Protein AF-0000000086666962 (afdb_homodimer)

Foldseek 3Di:
DDDCPPPPPVPVPPPDPPCDDDPPPPPPPPDPPPPPVCPPPPDDPPPCVVVAPDDDDDAFQCGDDLVSNVVSVWDQQLLQLETERPLQDDVVLSVVLCVVPNDCLQPFWKALDPVRPHTDDPVCSVCSVSSNHFKMKTQPPCSLLSSLVSLVVSLVVCVVVVRFKHWLQSLAPSNNVVNVVQNVCVVVVNHDRDRIDMRGRYYIYMDGSPDPDRD/DDDPDDDDPPPPPDPDPPPDDPCPPPPPPPDPPCPPVCPVPDDDPPPCVVVAPDDDDDAFQCGDDLVSNVVSPWDQQLLQLETERPLQDDVVLSVVLCVVCNPCLQPFWKAQDPVRPHTDDPVCSVCSVSSNHFKMKTQPPCSLLSSLVSLVVSLVVCVVVVRFKHWLQSLAPSNNVVSVVQNVCVVVVNHDRDRIDMRGRYYIYMDGSPDPDRD

Secondary structure (DSSP, 8-state):
------------------------------------------S----GGGG---------TT-SSHHHHHHTT-EEETTTTEEE-TTS--HHHHHHHHHHH--HHHHS-EESSTTS-SBPPGGGHHHHHTT--SEEEE--TTHHHHHHHHHHHHHHHHHHTT-SEEEHHHH-HHHHHHHHHHHHHHHTT-----S-EEEE-EE--EEETT--S--/------------------------------------------S----GGGG---------TT-SSHHHHHHTT-EEETTTTEEE-TTS--HHHHHHHHHHH--HHHHS-EESSTTS-SBPPGGGHHHHHTT--SEEEE--TTHHHHHHHHHHHHHHHHHHTT-SEEEHHHH-HHHHHHHHHHHHHHHTT-----S-EEEE-EE--EEETT--S--

pLDDT: mean 76.85, std 27.23, range [23.34, 97.94]

Organism: Colletotrichum gloeosporioides (NCBI:txid474922)

Structure (mmCIF, N/CA/C/O backbone):
data_AF-0000000086666962-model_v1
#
loop_
_entity.id
_entity.type
_entity.pdbx_description
1 polymer 'Uncharacterized protein'
#
loop_
_atom_site.group_PDB
_atom_site.id
_atom_site.type_symbol
_atom_site.label_atom_id
_atom_site.label_alt_id
_atom_site.label_comp_id
_atom_site.label_asym_id
_atom_site.label_entity_id
_atom_site.label_seq_id
_atom_site.pdbx_PDB_ins_code
_atom_site.Cartn_x
_atom_site.Cartn_y
_atom_site.Cartn_z
_atom_site.occupancy
_atom_site.B_iso_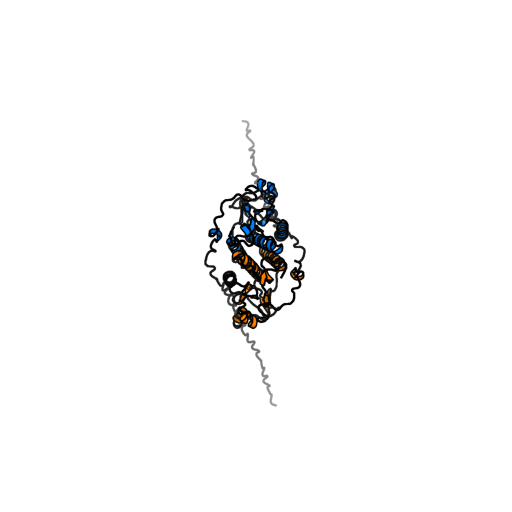or_equiv
_atom_site.auth_seq_id
_atom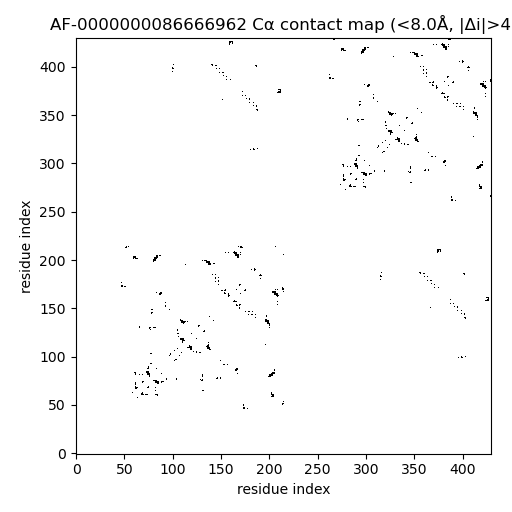_site.auth_comp_id
_atom_site.auth_asym_id
_atom_site.auth_atom_id
_atom_site.pdbx_PDB_model_num
ATOM 1 N N . MET A 1 1 ? 34.25 -95.125 56.094 1 29.03 1 MET A N 1
ATOM 2 C CA . MET A 1 1 ? 33.094 -94.25 55.969 1 29.03 1 MET A CA 1
ATOM 3 C C . MET A 1 1 ? 33.531 -92.812 55.594 1 29.03 1 MET A C 1
ATOM 5 O O . MET A 1 1 ? 34.344 -92.25 56.312 1 29.03 1 MET A O 1
ATOM 9 N N . THR A 1 2 ? 33.531 -92.5 54.406 1 28.72 2 THR A N 1
ATOM 10 C CA . THR A 1 2 ? 34.188 -91.625 53.438 1 28.72 2 THR A CA 1
ATOM 11 C C . THR A 1 2 ? 33.625 -90.188 53.5 1 28.72 2 THR A C 1
ATOM 13 O O . THR A 1 2 ? 32.438 -90 53.25 1 28.72 2 THR A O 1
ATOM 16 N N . ALA A 1 3 ? 34.062 -89.625 54.344 1 32.16 3 ALA A N 1
ATOM 17 C CA . ALA A 1 3 ? 33.688 -88.312 54.875 1 32.16 3 ALA A CA 1
ATOM 18 C C . ALA A 1 3 ? 33.719 -87.25 53.781 1 32.16 3 ALA A C 1
ATOM 20 O O . ALA A 1 3 ? 34.781 -86.938 53.25 1 32.16 3 ALA A O 1
ATOM 21 N N . TRP A 1 4 ? 32.812 -87.125 53.062 1 25.03 4 TRP A N 1
ATOM 22 C CA . TRP A 1 4 ? 32.656 -86.5 51.781 1 25.03 4 TRP A CA 1
ATOM 23 C C . TRP A 1 4 ? 32.688 -84.938 51.969 1 25.03 4 TRP A C 1
ATOM 25 O O . TRP A 1 4 ? 31.859 -84.375 52.688 1 25.03 4 TRP A O 1
ATOM 35 N N . LEU A 1 5 ? 33.625 -84.5 52.156 1 28.3 5 LEU A N 1
ATOM 36 C CA . LEU A 1 5 ? 33.906 -83.125 52.5 1 28.3 5 LEU A CA 1
ATOM 37 C C . LEU A 1 5 ? 33.375 -82.188 51.438 1 28.3 5 LEU A C 1
ATOM 39 O O . LEU A 1 5 ? 33.844 -82.188 50.281 1 28.3 5 LEU A O 1
ATOM 43 N N . ALA A 1 6 ? 32.281 -82.062 51.375 1 29.06 6 ALA A N 1
ATOM 44 C CA . ALA A 1 6 ? 31.609 -81.375 50.281 1 29.06 6 ALA A CA 1
ATOM 45 C C . ALA A 1 6 ? 32.062 -79.938 50.156 1 29.06 6 ALA A C 1
ATOM 47 O O . ALA A 1 6 ? 32.062 -79.188 51.125 1 29.06 6 ALA A O 1
ATOM 48 N N . LEU A 1 7 ? 32.938 -79.688 49.5 1 31.02 7 LEU A N 1
ATOM 49 C CA . LEU A 1 7 ? 33.719 -78.5 49.094 1 31.02 7 LEU A CA 1
ATOM 50 C C . LEU A 1 7 ? 32.781 -77.375 48.562 1 31.02 7 LEU A C 1
ATOM 52 O O . LEU A 1 7 ? 32.094 -77.625 47.562 1 31.02 7 LEU A O 1
ATOM 56 N N . GLY A 1 8 ? 32.125 -77 49.406 1 27.81 8 GLY A N 1
ATOM 57 C CA . GLY A 1 8 ? 31.062 -76 49.094 1 27.81 8 GLY A CA 1
ATOM 58 C C . GLY A 1 8 ? 31.531 -74.875 48.188 1 27.81 8 GLY A C 1
ATOM 59 O O . GLY A 1 8 ? 32.531 -74.25 48.5 1 27.81 8 GLY A O 1
ATOM 60 N N . ILE A 1 9 ? 31.516 -75 47.125 1 30.78 9 ILE A N 1
ATOM 61 C CA . ILE A 1 9 ? 32.031 -74.188 46 1 30.78 9 ILE A CA 1
ATOM 62 C C . ILE A 1 9 ? 31.375 -72.812 46.031 1 30.78 9 ILE A C 1
ATOM 64 O O . ILE A 1 9 ? 30.156 -72.688 45.875 1 30.78 9 ILE A O 1
ATOM 68 N N . ILE A 1 10 ? 31.609 -72.25 46.938 1 30.44 10 ILE A N 1
ATOM 69 C CA . ILE A 1 10 ? 30.938 -71 47.156 1 30.44 10 ILE A CA 1
ATOM 70 C C . ILE A 1 10 ? 30.984 -70.125 45.875 1 30.44 10 ILE A C 1
ATOM 72 O O . ILE A 1 10 ? 32.062 -69.875 45.375 1 30.44 10 ILE A O 1
ATOM 76 N N . CYS A 1 11 ? 30.281 -70.375 45.094 1 27.41 11 CYS A N 1
ATOM 77 C CA . CYS A 1 11 ? 30.188 -69.75 43.75 1 27.41 11 CYS A CA 1
ATOM 78 C C . CYS A 1 11 ? 30.078 -68.25 43.812 1 27.41 11 CYS A C 1
ATOM 80 O O . CYS A 1 11 ? 29.062 -67.75 44.281 1 27.41 11 CYS A O 1
ATOM 82 N N . THR A 1 12 ? 30.812 -67.75 44.375 1 27.89 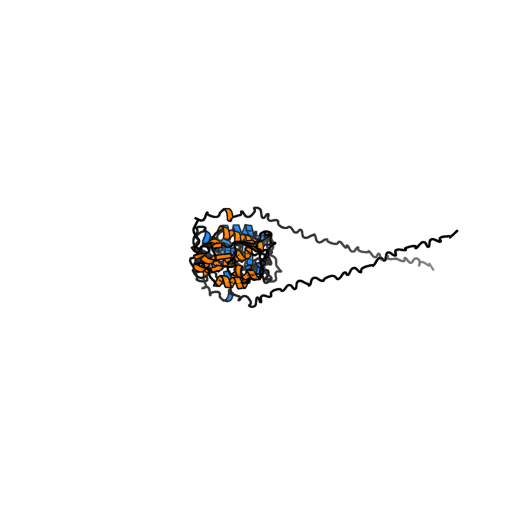12 THR A N 1
ATOM 83 C CA . THR A 1 12 ? 30.688 -66.312 44.625 1 27.89 12 THR A CA 1
ATOM 84 C C . THR A 1 12 ? 30.391 -65.562 43.344 1 27.89 12 THR A C 1
ATOM 86 O O . THR A 1 12 ? 31.156 -65.625 42.375 1 27.89 12 THR A O 1
ATOM 89 N N . PHE A 1 13 ? 29.516 -65.625 42.906 1 27.84 13 PHE A N 1
ATOM 90 C CA . PHE A 1 13 ? 29.203 -65 41.625 1 27.84 13 PHE A CA 1
ATOM 91 C C . PHE A 1 13 ? 29.531 -63.469 41.656 1 27.84 13 PHE A C 1
ATOM 93 O O . PHE A 1 13 ? 29.047 -62.781 42.562 1 27.84 13 PHE A O 1
ATOM 100 N N . VAL A 1 14 ? 30.422 -63.094 41.5 1 27.12 14 VAL A N 1
ATOM 101 C CA . VAL A 1 14 ? 30.953 -61.75 41.594 1 27.12 14 VAL A CA 1
ATOM 102 C C . VAL A 1 14 ? 30.203 -60.812 40.656 1 27.12 14 VAL A C 1
ATOM 104 O O . VAL A 1 14 ? 30.234 -61.031 39.438 1 27.12 14 VAL A O 1
ATOM 107 N N . VAL A 1 15 ? 29.328 -60.344 40.906 1 28.53 15 VAL A N 1
ATOM 108 C CA . VAL A 1 15 ? 28.484 -59.531 40.062 1 28.53 15 VAL A CA 1
ATOM 109 C C . VAL A 1 15 ? 29.266 -58.312 39.531 1 28.53 15 VAL A C 1
ATOM 111 O O . VAL A 1 15 ? 29.719 -57.469 40.344 1 28.53 15 VAL A O 1
ATOM 114 N N . VAL A 1 16 ? 29.938 -58.25 38.812 1 26.53 16 VAL A N 1
ATOM 115 C CA . VAL A 1 16 ? 30.844 -57.156 38.469 1 26.53 16 VAL A CA 1
ATOM 116 C C . VAL A 1 16 ? 30.047 -56 37.875 1 26.53 16 VAL A C 1
ATOM 118 O O . VAL A 1 16 ? 29.344 -56.156 36.875 1 26.53 16 VAL A O 1
ATOM 121 N N . PHE A 1 17 ? 29.703 -55.188 38.5 1 25.67 17 PHE A N 1
ATOM 122 C CA . PHE A 1 17 ? 28.906 -54.031 38.062 1 25.67 17 PHE A CA 1
ATOM 123 C C . PHE A 1 17 ? 29.672 -53.25 37 1 25.67 17 PHE A C 1
ATOM 125 O O . PHE A 1 17 ? 30.766 -52.719 37.281 1 25.67 17 PHE A O 1
ATOM 132 N N . ILE A 1 18 ? 29.797 -53.438 36 1 27.91 18 ILE A N 1
ATOM 133 C CA . ILE A 1 18 ? 30.609 -52.688 35.031 1 27.91 18 ILE A CA 1
ATOM 134 C C . ILE A 1 18 ? 30.062 -51.281 34.844 1 27.91 18 ILE A C 1
ATOM 136 O O . ILE A 1 18 ? 28.891 -51.125 34.5 1 27.91 18 ILE A O 1
ATOM 140 N N . PHE A 1 19 ? 30.484 -50.406 35.344 1 30.17 19 PHE A N 1
ATOM 141 C CA . PHE A 1 19 ? 30.078 -49 35.25 1 30.17 19 PHE A CA 1
ATOM 142 C C . PHE A 1 19 ? 30.234 -48.5 33.844 1 30.17 19 PHE A C 1
ATOM 144 O O . PHE A 1 19 ? 31.328 -48.469 33.281 1 30.17 19 PHE A O 1
ATOM 151 N N . MET A 1 20 ? 29.562 -48.625 33.031 1 29.11 20 MET A N 1
ATOM 152 C CA . MET A 1 20 ? 29.766 -48.125 31.656 1 29.11 20 MET A CA 1
ATOM 153 C C . MET A 1 20 ? 29.781 -46.594 31.641 1 29.11 20 MET A C 1
ATOM 155 O O . MET A 1 20 ? 28.938 -45.938 32.25 1 29.11 20 MET A O 1
ATOM 159 N N . PRO A 1 21 ? 30.672 -45.969 31.422 1 32.44 21 PRO A N 1
ATOM 160 C CA . PRO A 1 21 ? 30.75 -44.5 31.531 1 32.44 21 PRO A CA 1
ATOM 161 C C . PRO A 1 21 ? 29.781 -43.781 30.594 1 32.44 21 PRO A C 1
ATOM 163 O O . PRO A 1 21 ? 29.422 -44.312 29.547 1 32.44 21 PRO A O 1
ATOM 166 N N . SER A 1 22 ? 28.984 -43.125 31 1 27.58 22 SER A N 1
ATOM 167 C CA . SER A 1 22 ? 27.938 -42.5 30.203 1 27.58 22 SER A CA 1
ATOM 168 C C . SER A 1 22 ? 28.516 -41.5 29.219 1 27.58 22 SER A C 1
ATOM 170 O O . SER A 1 22 ? 29.172 -40.531 29.641 1 27.58 22 SER A O 1
ATOM 172 N N . PRO A 1 23 ? 28.859 -41.656 28.156 1 31.3 23 PRO A N 1
ATOM 173 C CA . PRO A 1 23 ? 29.609 -40.656 27.422 1 31.3 23 PRO A CA 1
ATOM 174 C C . PRO A 1 23 ? 28.812 -39.375 27.203 1 31.3 23 PRO A C 1
ATOM 176 O O . PRO A 1 23 ? 27.703 -39.406 26.672 1 31.3 23 PRO A O 1
ATOM 179 N N . ASN A 1 24 ? 28.688 -38.469 27.906 1 27.59 24 ASN A N 1
ATOM 180 C CA . ASN A 1 24 ? 27.922 -37.219 27.766 1 27.59 24 ASN A CA 1
ATOM 181 C C . ASN A 1 24 ? 28.344 -36.438 26.516 1 27.59 24 ASN A C 1
ATOM 183 O O . ASN A 1 24 ? 29.188 -35.562 26.594 1 27.59 24 ASN A O 1
ATOM 187 N N . LYS A 1 25 ? 28.844 -36.844 25.578 1 27.58 25 LYS A N 1
ATOM 188 C CA . LYS A 1 25 ? 29.328 -35.844 24.625 1 27.58 25 LYS A CA 1
ATOM 189 C C . LYS A 1 25 ? 28.203 -34.906 24.172 1 27.58 25 LYS A C 1
ATOM 191 O O . LYS A 1 25 ? 27.172 -35.375 23.688 1 27.58 25 LYS A O 1
ATOM 196 N N . HIS A 1 26 ? 28.109 -33.781 24.672 1 25.84 26 HIS A N 1
ATOM 197 C CA . HIS A 1 26 ? 27.203 -32.781 24.188 1 25.84 26 HIS A CA 1
ATOM 198 C C . HIS A 1 26 ? 27.359 -32.562 22.688 1 25.84 26 HIS A C 1
ATOM 200 O O . HIS A 1 26 ? 28.484 -32.344 22.203 1 25.84 26 HIS A O 1
ATOM 206 N N . HIS A 1 27 ? 26.734 -33.281 21.906 1 26.25 27 HIS A N 1
ATOM 207 C CA . HIS A 1 27 ? 26.781 -32.906 20.5 1 26.25 27 HIS A CA 1
ATOM 208 C C . HIS A 1 27 ? 26.422 -31.438 20.281 1 26.25 27 HIS A C 1
ATOM 210 O O . HIS A 1 27 ? 25.344 -31 20.688 1 26.25 27 HIS A O 1
ATOM 216 N N . GLU A 1 28 ? 27.344 -30.594 20.328 1 27.06 28 GLU A N 1
ATOM 217 C CA . GLU A 1 28 ? 27.109 -29.188 20 1 27.06 28 GLU A CA 1
ATOM 218 C C . GLU A 1 28 ? 26.438 -29.062 18.625 1 27.06 28 GLU A C 1
ATOM 220 O O . GLU A 1 28 ? 26.938 -29.609 17.641 1 27.06 28 GLU A O 1
ATOM 225 N N . TYR A 1 29 ? 25.141 -29 18.562 1 26.84 29 TYR A N 1
ATOM 226 C CA . TYR A 1 29 ? 24.516 -28.672 17.281 1 26.84 29 TYR A CA 1
ATOM 227 C C . TYR A 1 29 ? 25.219 -27.5 16.625 1 26.84 29 TYR A C 1
ATOM 229 O O . TYR A 1 29 ? 25.531 -26.5 17.297 1 26.84 29 TYR A O 1
ATOM 237 N N . PRO A 1 30 ? 25.906 -27.734 15.672 1 27.48 30 PRO A N 1
ATOM 238 C CA . PRO A 1 30 ? 26.562 -26.562 15.102 1 27.48 30 PRO A CA 1
ATOM 239 C C . PRO A 1 30 ? 25.625 -25.344 15.023 1 27.48 30 PRO A C 1
ATOM 241 O O . PRO A 1 30 ? 24.406 -25.5 14.938 1 27.48 30 PRO A O 1
ATOM 244 N N . SER A 1 31 ? 25.953 -24.297 15.508 1 25.73 31 SER A N 1
ATOM 245 C CA . SER A 1 31 ? 25.344 -22.984 15.406 1 25.73 31 SER A CA 1
ATOM 246 C C . SER A 1 31 ? 24.828 -22.719 13.992 1 25.73 31 SER A C 1
ATOM 248 O O . SER A 1 31 ? 25.5 -23.047 13.016 1 25.73 31 SER A O 1
ATOM 250 N N . LYS A 1 32 ? 23.5 -22.625 13.797 1 28.06 32 LYS A N 1
ATOM 251 C CA . LYS A 1 32 ? 22.891 -22.172 12.555 1 28.06 32 LYS A CA 1
ATOM 252 C C . LYS A 1 32 ? 23.703 -21.062 11.898 1 28.06 32 LYS A C 1
ATOM 254 O O . LYS A 1 32 ? 23.844 -19.984 12.469 1 28.06 32 LYS A O 1
ATOM 259 N N . ASP A 1 33 ? 24.688 -21.359 11.352 1 26 33 ASP A N 1
ATOM 260 C CA . ASP A 1 33 ? 25.281 -20.328 10.508 1 26 33 ASP A CA 1
ATOM 261 C C . ASP A 1 33 ? 24.203 -19.594 9.711 1 26 33 ASP A C 1
ATOM 263 O O . ASP A 1 33 ? 23.516 -20.188 8.891 1 26 33 ASP A O 1
ATOM 267 N N . THR A 1 34 ? 23.484 -18.641 10.273 1 28.95 34 THR A N 1
ATOM 268 C CA . THR A 1 34 ? 22.594 -17.672 9.641 1 28.95 34 THR A CA 1
ATOM 269 C C . THR A 1 34 ? 23.203 -17.141 8.344 1 28.95 34 THR A C 1
ATOM 271 O O . THR A 1 34 ? 24.094 -16.297 8.359 1 28.95 34 THR A O 1
ATOM 274 N N . HIS A 1 35 ? 23.469 -17.984 7.434 1 26.77 35 HIS A N 1
ATOM 275 C CA . HIS A 1 35 ? 23.781 -17.438 6.121 1 26.77 35 HIS A CA 1
ATOM 276 C C . HIS A 1 35 ? 22.844 -16.281 5.758 1 26.77 35 HIS A C 1
ATOM 278 O O . HIS A 1 35 ? 21.703 -16.516 5.355 1 26.77 35 HIS A O 1
ATOM 284 N N . HIS A 1 36 ? 22.938 -15.188 6.52 1 27.02 36 HIS A N 1
ATOM 285 C CA . HIS A 1 36 ? 22.391 -13.953 5.969 1 27.02 36 HIS A CA 1
ATOM 286 C C . HIS A 1 36 ? 22.734 -13.82 4.488 1 27.02 36 HIS A C 1
ATOM 288 O O . HIS A 1 36 ? 23.906 -13.766 4.117 1 27.02 36 HIS A O 1
ATOM 294 N N . ILE A 1 37 ? 22.078 -14.516 3.705 1 30.39 37 ILE A N 1
ATOM 295 C CA . ILE A 1 37 ? 22.188 -14.203 2.283 1 30.39 37 ILE A CA 1
ATOM 296 C C . ILE A 1 37 ? 22.219 -12.695 2.082 1 30.39 37 ILE A C 1
ATOM 298 O O . ILE A 1 37 ? 21.25 -12 2.402 1 30.39 37 ILE A O 1
ATOM 302 N N . ASN A 1 38 ? 23.391 -12.023 2.32 1 27.83 38 ASN A N 1
ATOM 303 C CA . ASN A 1 38 ? 23.672 -10.641 1.959 1 27.83 38 ASN A CA 1
ATOM 304 C C . ASN A 1 38 ? 23.312 -10.352 0.505 1 27.83 38 ASN A C 1
ATOM 306 O O . ASN A 1 38 ? 24.016 -10.766 -0.41 1 27.83 38 ASN A O 1
ATOM 310 N N . HIS A 1 39 ? 22.141 -10.492 0.113 1 29.47 39 HIS A N 1
ATOM 311 C CA . HIS A 1 39 ? 21.906 -9.852 -1.178 1 29.47 39 HIS A CA 1
ATOM 312 C C . HIS A 1 39 ? 22.438 -8.422 -1.192 1 29.47 39 HIS A C 1
ATOM 314 O O . HIS A 1 39 ? 22.156 -7.637 -0.287 1 29.47 39 HIS A O 1
ATOM 320 N N . PRO A 1 40 ? 23.672 -8.266 -1.646 1 31.61 40 PRO A N 1
ATOM 321 C CA . PRO A 1 40 ? 24.141 -6.887 -1.742 1 31.61 40 PRO A CA 1
ATOM 322 C C . PRO A 1 40 ? 23.078 -5.926 -2.258 1 31.61 40 PRO A C 1
ATOM 324 O O . PRO A 1 40 ? 22.5 -6.152 -3.322 1 31.61 40 PRO A O 1
ATOM 327 N N . HIS A 1 41 ? 22.219 -5.609 -1.47 1 31.31 41 HIS A N 1
ATOM 328 C CA . HIS A 1 41 ? 21.438 -4.434 -1.824 1 31.31 41 HIS A CA 1
ATOM 329 C C . HIS A 1 41 ? 22.344 -3.254 -2.174 1 31.31 41 HIS A C 1
ATOM 331 O O . HIS A 1 41 ? 22.922 -2.631 -1.285 1 31.31 41 HIS A O 1
ATOM 337 N N . LYS A 1 42 ? 23.281 -3.51 -3.143 1 34.34 42 LYS A N 1
ATOM 338 C CA . LYS A 1 42 ? 24.234 -2.439 -3.396 1 34.34 42 LYS A CA 1
ATOM 339 C C . LYS A 1 42 ? 23.578 -1.069 -3.301 1 34.34 42 LYS A C 1
ATOM 341 O O . LYS A 1 42 ? 24.094 -0.16 -2.658 1 34.34 42 LYS A O 1
ATOM 346 N N . LYS A 1 43 ? 23.062 -0.611 -4.637 1 35.75 43 LYS A N 1
ATOM 347 C CA . LYS A 1 43 ? 23.125 0.811 -4.957 1 35.75 43 LYS A CA 1
ATOM 348 C C . LYS A 1 43 ? 22.094 1.606 -4.168 1 35.75 43 LYS A C 1
ATOM 350 O O . LYS A 1 43 ? 20.953 1.166 -4.004 1 35.75 43 LYS A O 1
ATOM 355 N N . PRO A 1 44 ? 22.562 2.527 -3.414 1 34.91 44 PRO A N 1
ATOM 356 C CA . PRO A 1 44 ? 21.625 3.482 -2.824 1 34.91 44 PRO A CA 1
ATOM 357 C C . PRO A 1 44 ? 20.469 3.834 -3.764 1 34.91 44 PRO A C 1
ATOM 359 O O . PRO A 1 44 ? 20.656 3.877 -4.98 1 34.91 44 PRO A O 1
ATOM 362 N N . HIS A 1 45 ? 19.375 3.365 -3.418 1 36.75 45 HIS A N 1
ATOM 363 C CA . HIS A 1 45 ? 18.172 3.756 -4.16 1 36.75 45 HIS A CA 1
ATOM 364 C C . HIS A 1 45 ? 18.328 5.152 -4.75 1 36.75 45 HIS A C 1
ATOM 366 O O . HIS A 1 45 ? 18.719 6.09 -4.047 1 36.75 45 HIS A O 1
ATOM 372 N N . HIS A 1 46 ? 18.781 5.246 -5.883 1 36.31 46 HIS A N 1
ATOM 373 C CA . HIS A 1 46 ? 18.734 6.512 -6.605 1 36.31 46 HIS A CA 1
ATOM 374 C C . HIS A 1 46 ? 17.578 7.379 -6.121 1 36.31 46 HIS A C 1
ATOM 376 O O . HIS A 1 46 ? 16.438 6.918 -6.035 1 36.31 46 HIS A O 1
ATOM 382 N N . ASP A 1 47 ? 17.922 8.281 -5.266 1 36.59 47 ASP A N 1
ATOM 383 C CA . ASP A 1 47 ? 16.938 9.32 -4.98 1 36.59 47 ASP A CA 1
ATOM 384 C C . ASP A 1 47 ? 16.188 9.727 -6.25 1 36.59 47 ASP A C 1
ATOM 386 O O . ASP A 1 47 ? 16.703 10.492 -7.062 1 36.59 47 ASP A O 1
ATOM 390 N N . GLU A 1 48 ? 15.5 8.859 -6.754 1 42.75 48 GLU A N 1
ATOM 391 C CA . GLU A 1 48 ? 14.75 9.094 -7.988 1 42.75 48 GLU A CA 1
ATOM 392 C C . GLU A 1 48 ? 14.023 10.438 -7.945 1 42.75 48 GLU A C 1
ATOM 394 O O . GLU A 1 48 ? 13.344 10.805 -8.906 1 42.75 48 GLU A O 1
ATOM 399 N N . ALA A 1 49 ? 14.094 11.125 -6.754 1 47.22 49 ALA A N 1
ATOM 400 C CA . ALA A 1 49 ? 13.578 12.492 -6.738 1 47.22 49 ALA A CA 1
ATOM 401 C C . ALA A 1 49 ? 14.297 13.359 -7.766 1 47.22 49 ALA A C 1
ATOM 403 O O . ALA A 1 49 ? 13.75 14.359 -8.234 1 47.22 49 ALA A O 1
ATOM 404 N N . HIS A 1 50 ? 15.469 12.969 -8.07 1 45.47 50 HIS A N 1
ATOM 405 C CA . HIS A 1 50 ? 16.25 13.766 -9.016 1 45.47 50 HIS A CA 1
ATOM 406 C C . HIS A 1 50 ? 15.594 13.766 -10.391 1 45.47 50 HIS A C 1
ATOM 408 O O . HIS A 1 50 ? 15.875 14.641 -11.219 1 45.47 50 HIS A O 1
ATOM 414 N N . ASP A 1 51 ? 14.938 12.773 -10.719 1 45.97 51 ASP A N 1
ATOM 415 C CA . ASP A 1 51 ? 14.383 12.703 -12.07 1 45.97 51 ASP A CA 1
ATOM 416 C C . ASP A 1 51 ? 12.992 13.32 -12.125 1 45.97 51 ASP A C 1
ATOM 418 O O . ASP A 1 51 ? 12.195 13 -13.008 1 45.97 51 ASP A O 1
ATOM 422 N N . ARG A 1 52 ? 12.75 14.266 -11.234 1 56.44 52 ARG A N 1
ATOM 423 C CA . ARG A 1 52 ? 11.461 14.945 -11.195 1 56.44 52 ARG A CA 1
ATOM 424 C C . ARG A 1 52 ? 11.32 15.922 -12.352 1 56.44 52 ARG A C 1
ATOM 426 O O . ARG A 1 52 ? 12.219 16.734 -12.609 1 56.44 52 ARG A O 1
ATOM 433 N N . PRO A 1 53 ? 10.398 15.664 -13.242 1 54.19 53 PRO A N 1
ATOM 434 C CA . PRO A 1 53 ? 10.211 16.719 -14.242 1 54.19 53 PRO A CA 1
ATOM 435 C C . PRO A 1 53 ? 9.992 18.094 -13.625 1 54.19 53 PRO A C 1
ATOM 437 O O . PRO A 1 53 ? 9.391 18.203 -12.547 1 54.19 53 PRO A O 1
ATOM 440 N N . LYS A 1 54 ? 10.758 19.094 -14.156 1 55.28 54 LYS A N 1
ATOM 441 C CA . LYS A 1 54 ? 10.586 20.484 -13.75 1 55.28 54 LYS A CA 1
ATOM 442 C C . LYS A 1 54 ? 9.141 20.953 -13.961 1 55.28 54 LYS A C 1
ATOM 444 O O . LYS A 1 54 ? 8.57 20.75 -15.031 1 55.28 54 LYS A O 1
ATOM 449 N N . GLN A 1 55 ? 8.328 21.078 -12.922 1 58.5 55 GLN A N 1
ATOM 450 C CA . GLN A 1 55 ? 6.973 21.594 -13.016 1 58.5 55 GLN A CA 1
ATOM 451 C C . GLN A 1 55 ? 6.977 23.078 -13.375 1 58.5 55 GLN A C 1
ATOM 453 O O . GLN A 1 55 ? 7.855 23.828 -12.938 1 58.5 55 GLN A O 1
ATOM 458 N N . ILE A 1 56 ? 6.348 23.469 -14.523 1 62.16 56 ILE A N 1
ATOM 459 C CA . ILE A 1 56 ? 6.117 24.891 -14.797 1 62.16 56 ILE A CA 1
ATOM 460 C C . ILE A 1 56 ? 5.473 25.547 -13.586 1 62.16 56 ILE A C 1
ATOM 462 O O . ILE A 1 56 ? 4.453 25.078 -13.078 1 62.16 56 ILE A O 1
ATOM 466 N N . PRO A 1 57 ? 6.156 26.516 -13.188 1 70.62 57 PRO A N 1
ATOM 467 C CA . PRO A 1 57 ? 5.609 27.219 -12.023 1 70.62 57 PRO A CA 1
ATOM 468 C C . PRO A 1 57 ? 4.195 27.75 -12.258 1 70.62 57 PRO A C 1
ATOM 470 O O . PRO A 1 57 ? 3.904 28.281 -13.328 1 70.62 57 PRO A O 1
ATOM 473 N N . HIS A 1 58 ? 3.111 27.297 -11.633 1 80.88 58 HIS A N 1
ATOM 474 C CA . HIS A 1 58 ? 1.744 27.797 -11.609 1 80.88 58 HIS A CA 1
ATOM 475 C C . HIS A 1 58 ? 1.218 27.891 -10.18 1 80.88 58 HIS A C 1
ATOM 477 O O . HIS A 1 58 ? 1.81 27.328 -9.258 1 80.88 58 HIS A O 1
ATOM 483 N N . GLU A 1 59 ? 0.321 28.828 -10.062 1 89.25 59 GLU A N 1
ATOM 484 C CA . GLU A 1 59 ? -0.361 28.844 -8.773 1 89.25 59 GLU A CA 1
ATOM 485 C C . GLU A 1 59 ? -1.235 27.609 -8.594 1 89.25 59 GLU A C 1
ATOM 487 O O . GLU A 1 59 ? -2.098 27.328 -9.43 1 89.25 59 GLU A O 1
ATOM 492 N N . PRO A 1 60 ? -1.069 26.906 -7.566 1 92.06 60 PRO A N 1
ATOM 493 C CA . PRO A 1 60 ? -1.951 25.75 -7.324 1 92.06 60 PRO A CA 1
ATOM 494 C C . PRO A 1 60 ? -3.418 26.156 -7.199 1 92.06 60 PRO A C 1
ATOM 496 O O . PRO A 1 60 ? -3.723 27.281 -6.785 1 92.06 60 PRO A O 1
ATOM 499 N N . GLU A 1 61 ? -4.297 25.312 -7.551 1 94.12 61 GLU A N 1
ATOM 500 C CA . GLU A 1 61 ? -5.734 25.562 -7.488 1 94.12 61 GLU A CA 1
ATOM 501 C C . GLU A 1 61 ? -6.172 25.922 -6.07 1 94.12 61 GLU A C 1
ATOM 503 O O . GLU A 1 61 ? -7.062 26.766 -5.887 1 94.12 61 GLU A O 1
ATOM 508 N N . CYS A 1 62 ? -5.562 25.375 -5.094 1 97.12 62 CYS A N 1
ATOM 509 C CA . CYS A 1 62 ? -5.922 25.625 -3.701 1 97.12 62 CYS A CA 1
ATOM 510 C C . CYS A 1 62 ? -5.219 26.875 -3.168 1 97.12 62 CYS A C 1
ATOM 512 O O . CYS A 1 62 ? -5.398 27.234 -2.008 1 97.12 62 CYS A O 1
ATOM 514 N N . GLY A 1 63 ? -4.387 27.531 -3.871 1 95.88 63 GLY A N 1
ATOM 515 C CA . GLY A 1 63 ? -3.586 28.641 -3.375 1 95.88 63 GLY A CA 1
ATOM 516 C C . GLY A 1 63 ? -2.34 28.188 -2.635 1 95.88 63 GLY A C 1
ATOM 517 O O . GLY A 1 63 ? -1.804 27.109 -2.908 1 95.88 63 GLY A O 1
ATOM 518 N N . ARG A 1 64 ? -1.846 29.156 -1.76 1 94.69 64 ARG A N 1
ATOM 519 C CA . ARG A 1 64 ? -0.594 28.875 -1.069 1 94.69 64 ARG A CA 1
ATOM 520 C C . ARG A 1 6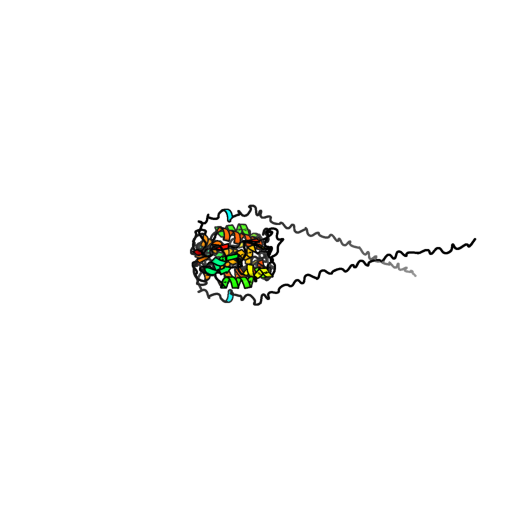4 ? -0.736 29.078 0.435 1 94.69 64 ARG A C 1
ATOM 522 O O . ARG A 1 64 ? 0.26 29.109 1.16 1 94.69 64 ARG A O 1
ATOM 529 N N . THR A 1 65 ? -2.002 29.297 0.812 1 95.44 65 THR A N 1
ATOM 530 C CA . THR A 1 65 ? -2.279 29.438 2.238 1 95.44 65 THR A CA 1
ATOM 531 C C . THR A 1 65 ? -3.521 28.641 2.625 1 95.44 65 THR A C 1
ATOM 533 O O . THR A 1 65 ? -4.438 28.469 1.815 1 95.44 65 THR A O 1
ATOM 536 N N . PRO A 1 66 ? -3.541 28.141 3.883 1 96.69 66 PRO A N 1
ATOM 537 C CA . PRO A 1 66 ? -4.738 27.438 4.336 1 96.69 66 PRO A CA 1
ATOM 538 C C . PRO A 1 66 ? -6.008 28.266 4.203 1 96.69 66 PRO A C 1
ATOM 540 O O . PRO A 1 66 ? -7.062 27.734 3.838 1 96.69 66 PRO A O 1
ATOM 543 N N . ALA A 1 67 ? -5.891 29.484 4.523 1 96.56 67 ALA A N 1
ATOM 544 C CA . ALA A 1 67 ? -7.047 30.375 4.422 1 96.56 67 ALA A CA 1
ATOM 545 C C . ALA A 1 67 ? -7.582 30.422 2.992 1 96.56 67 ALA A C 1
ATOM 547 O O . ALA A 1 67 ? -8.789 30.281 2.771 1 96.56 67 ALA A O 1
ATOM 548 N N . LYS A 1 68 ? -6.738 30.594 2.037 1 97 68 LYS A N 1
ATOM 549 C CA . LYS A 1 68 ? -7.137 30.609 0.633 1 97 68 LYS A CA 1
ATOM 550 C C . LYS A 1 68 ? -7.695 29.266 0.199 1 97 68 LYS A C 1
ATOM 552 O O . LYS A 1 68 ? -8.656 29.203 -0.574 1 97 68 LYS A O 1
ATOM 557 N N . ALA A 1 69 ? -7.047 28.203 0.647 1 97.88 69 ALA A N 1
ATOM 558 C CA . ALA A 1 69 ? -7.512 26.859 0.324 1 97.88 69 ALA A CA 1
ATOM 559 C C . ALA A 1 69 ? -8.953 26.641 0.794 1 97.88 69 ALA A C 1
ATOM 561 O O . ALA A 1 69 ? -9.781 26.125 0.05 1 97.88 69 ALA A O 1
ATOM 562 N N . ARG A 1 70 ? -9.258 27.125 2.008 1 96.94 70 ARG A N 1
ATOM 563 C CA . ARG A 1 70 ? -10.602 27.016 2.549 1 96.94 70 ARG A CA 1
ATOM 564 C C . ARG A 1 70 ? -11.594 27.844 1.731 1 96.94 70 ARG A C 1
ATOM 566 O O . ARG A 1 70 ? -12.695 27.375 1.422 1 96.94 70 ARG A O 1
ATOM 573 N N . GLN A 1 71 ? -11.203 28.953 1.392 1 97.31 71 GLN A N 1
ATOM 574 C CA . GLN A 1 71 ? -12.039 29.844 0.603 1 97.31 71 GLN A CA 1
ATOM 575 C C . GLN A 1 71 ? -12.391 29.234 -0.747 1 97.31 71 GLN A C 1
ATOM 577 O O . GLN A 1 71 ? -13.5 29.422 -1.251 1 97.31 71 GLN A O 1
ATOM 582 N N . ARG A 1 72 ? -11.477 28.484 -1.276 1 97.31 72 ARG A N 1
ATOM 583 C CA . ARG A 1 72 ? -11.656 27.891 -2.6 1 97.31 72 ARG A CA 1
ATOM 584 C C . ARG A 1 72 ? -12.305 26.516 -2.502 1 97.31 72 ARG A C 1
ATOM 586 O O . ARG A 1 72 ? -12.445 25.812 -3.508 1 97.31 72 ARG A O 1
ATOM 593 N N . GLY A 1 73 ? -12.609 26.062 -1.276 1 96.62 73 GLY A N 1
ATOM 594 C CA . GLY A 1 73 ? -13.375 24.844 -1.072 1 96.62 73 GLY A CA 1
ATOM 595 C C . GLY A 1 73 ? -12.516 23.594 -1.116 1 96.62 73 GLY A C 1
ATOM 596 O O . GLY A 1 73 ? -13.031 22.5 -1.313 1 96.62 73 GLY A O 1
ATOM 597 N N . CYS A 1 74 ? -11.211 23.766 -1.026 1 97.62 74 CYS A N 1
ATOM 598 C CA . CYS A 1 74 ? -10.305 22.609 -1.028 1 97.62 74 CYS A CA 1
ATOM 599 C C . CYS A 1 74 ? -10.461 21.797 0.251 1 97.62 74 CYS A C 1
ATOM 601 O O . CYS A 1 74 ? -10.961 22.312 1.258 1 97.62 74 CYS A O 1
ATOM 603 N N . ILE A 1 75 ? -10.078 20.516 0.221 1 96.69 75 ILE A N 1
ATOM 604 C CA . ILE A 1 75 ? -10.156 19.578 1.341 1 96.69 75 ILE A CA 1
ATOM 605 C C . ILE A 1 75 ? -8.75 19.297 1.868 1 96.69 75 ILE A C 1
ATOM 607 O O . ILE A 1 75 ? -7.828 19.047 1.089 1 96.69 75 ILE A O 1
ATOM 611 N N . PHE A 1 76 ? -8.562 19.422 3.117 1 96.62 76 PHE A N 1
ATOM 612 C CA . PHE A 1 76 ? -7.301 19.031 3.727 1 96.62 76 PHE A CA 1
ATOM 613 C C . PHE A 1 76 ? -7.258 17.531 3.957 1 96.62 76 PHE A C 1
ATOM 615 O O . PHE A 1 76 ? -8.078 16.984 4.703 1 96.62 76 PHE A O 1
ATOM 622 N N . GLU A 1 77 ? -6.375 16.812 3.336 1 96.25 77 GLU A N 1
ATOM 623 C CA . GLU A 1 77 ? -6.156 15.375 3.518 1 96.25 77 GLU A CA 1
ATOM 624 C C . GLU A 1 77 ? -4.996 15.109 4.473 1 96.25 77 GLU A C 1
ATOM 626 O O . GLU A 1 77 ? -3.832 15.227 4.09 1 96.25 77 GLU A O 1
ATOM 631 N N . GLN A 1 78 ? -5.266 14.672 5.633 1 93.31 78 GLN A N 1
ATOM 632 C CA . GLN A 1 78 ? -4.336 14.57 6.75 1 93.31 78 GLN A CA 1
ATOM 633 C C . GLN A 1 78 ? -3.145 13.688 6.395 1 93.31 78 GLN A C 1
ATOM 635 O O . GLN A 1 78 ? -1.997 14.039 6.676 1 93.31 78 GLN A O 1
ATOM 640 N N . GLN A 1 79 ? -3.393 12.523 5.719 1 94 79 GLN A N 1
ATOM 641 C CA . GLN A 1 79 ? -2.324 11.578 5.426 1 94 79 GLN A CA 1
ATOM 642 C C . GLN A 1 79 ? -1.336 12.156 4.418 1 94 79 GLN A C 1
ATOM 644 O O . GLN A 1 79 ? -0.171 11.75 4.379 1 94 79 GLN A O 1
ATOM 649 N N . LEU A 1 80 ? -1.811 13.125 3.59 1 95.44 80 LEU A N 1
ATOM 650 C CA . LEU A 1 80 ? -0.938 13.75 2.604 1 95.44 80 LEU A CA 1
ATOM 651 C C . LEU A 1 80 ? -0.272 15 3.184 1 95.44 80 LEU A C 1
ATOM 653 O O . LEU A 1 80 ? 0.728 15.477 2.645 1 95.44 80 LEU A O 1
ATOM 657 N N . GLY A 1 81 ? -0.822 15.57 4.32 1 95.62 81 GLY A N 1
ATOM 658 C CA . GLY A 1 81 ? -0.381 16.891 4.746 1 95.62 81 GLY A CA 1
ATOM 659 C C . GLY A 1 81 ? -0.59 17.969 3.691 1 95.62 81 GLY A C 1
ATOM 660 O O . GLY A 1 81 ? 0.269 18.828 3.496 1 95.62 81 GLY A O 1
ATOM 661 N N . ALA A 1 82 ? -1.748 17.844 2.986 1 97.25 82 ALA A N 1
ATOM 662 C CA . ALA A 1 82 ? -1.907 18.734 1.837 1 97.25 82 ALA A CA 1
ATOM 663 C C . ALA A 1 82 ? -3.361 19.172 1.68 1 97.25 82 ALA A C 1
ATOM 665 O O . ALA A 1 82 ? -4.281 18.406 1.968 1 97.25 82 ALA A O 1
ATOM 666 N N . TRP A 1 83 ? -3.539 20.391 1.256 1 97.56 83 TRP A N 1
ATOM 667 C CA . TRP A 1 83 ? -4.805 20.859 0.699 1 97.56 83 TRP A CA 1
ATOM 668 C C . TRP A 1 83 ? -4.945 20.438 -0.76 1 97.56 83 TRP A C 1
ATOM 670 O O . TRP A 1 83 ? -4.039 20.656 -1.566 1 97.56 83 TRP A O 1
ATOM 680 N N . VAL A 1 84 ? -6.105 19.781 -1.07 1 97.81 84 VAL A N 1
ATOM 681 C CA . VAL A 1 84 ? -6.328 19.188 -2.385 1 97.81 84 VAL A CA 1
ATOM 682 C C . VAL A 1 84 ? -7.668 19.656 -2.947 1 97.81 84 VAL A C 1
ATOM 684 O O . VAL A 1 84 ? -8.664 19.719 -2.223 1 97.81 84 VAL A O 1
ATOM 687 N N . PRO A 1 85 ? -7.715 20.062 -4.262 1 97.69 85 PRO A N 1
ATOM 688 C CA . PRO A 1 85 ? -8.992 20.453 -4.875 1 97.69 85 PRO A CA 1
ATOM 689 C C . PRO A 1 85 ? -10.031 19.328 -4.812 1 97.69 85 PRO A C 1
ATOM 691 O O . PRO A 1 85 ? -9.688 18.156 -4.859 1 97.69 85 PRO A O 1
ATOM 694 N N . THR A 1 86 ? -11.297 19.688 -4.812 1 96.38 86 THR A N 1
ATOM 695 C CA . THR A 1 86 ? -12.391 18.734 -4.66 1 96.38 86 THR A CA 1
ATOM 696 C C . THR A 1 86 ? -12.523 17.859 -5.902 1 96.38 86 THR A C 1
ATOM 698 O O . THR A 1 86 ? -13.18 16.812 -5.867 1 96.38 86 THR A O 1
ATOM 701 N N . THR A 1 87 ? -11.875 18.25 -7.047 1 96 87 THR A N 1
ATOM 702 C CA . THR A 1 87 ? -11.859 17.453 -8.266 1 96 87 THR A CA 1
ATOM 703 C C . THR A 1 87 ? -11.195 16.094 -8.023 1 96 87 THR A C 1
ATOM 705 O O . THR A 1 87 ? -11.539 15.109 -8.672 1 96 87 THR A O 1
ATOM 708 N N . CYS A 1 88 ? -10.211 16.062 -7.035 1 97.06 88 CYS A N 1
ATOM 709 C CA . CYS A 1 88 ? -9.461 14.836 -6.828 1 97.06 88 CYS A CA 1
ATOM 710 C C . CYS A 1 88 ? -9.258 14.562 -5.34 1 97.06 88 CYS A C 1
ATOM 712 O O . CYS A 1 88 ? -8.336 13.844 -4.957 1 97.06 88 CYS A O 1
ATOM 714 N N . ALA A 1 89 ? -9.984 15.273 -4.539 1 96.75 89 ALA A N 1
ATOM 715 C CA . ALA A 1 89 ? -10.031 14.984 -3.109 1 96.75 89 ALA A CA 1
ATOM 716 C C . ALA A 1 89 ? -11.375 14.367 -2.717 1 96.75 89 ALA A C 1
ATOM 718 O O . ALA A 1 89 ? -12.43 14.828 -3.154 1 96.75 89 ALA A O 1
ATOM 719 N N . TRP A 1 90 ? -11.344 13.266 -1.851 1 94.25 90 TRP A N 1
ATOM 720 C CA . TRP A 1 90 ? -12.562 12.547 -1.491 1 94.25 90 TRP A CA 1
ATOM 721 C C . TRP A 1 90 ? -12.609 12.273 0.008 1 94.25 90 TRP A C 1
ATOM 723 O O . TRP A 1 90 ? -11.773 11.539 0.536 1 94.25 90 TRP A O 1
ATOM 733 N N . SER A 1 91 ? -13.602 12.828 0.613 1 92.88 91 SER A N 1
ATOM 734 C CA . SER A 1 91 ? -13.75 12.688 2.059 1 92.88 91 SER A CA 1
ATOM 735 C C . SER A 1 91 ? -13.891 11.219 2.457 1 92.88 91 SER A C 1
ATOM 737 O O . SER A 1 91 ? -13.445 10.82 3.533 1 92.88 91 SER A O 1
ATOM 739 N N . GLU A 1 92 ? -14.438 10.328 1.594 1 92.38 92 GLU A N 1
ATOM 740 C CA . GLU A 1 92 ? -14.602 8.898 1.857 1 92.38 92 GLU A CA 1
ATOM 741 C C . GLU A 1 92 ? -13.258 8.227 2.121 1 92.38 92 GLU A C 1
ATOM 743 O O . GLU A 1 92 ? -13.141 7.379 3.006 1 92.38 92 GLU A O 1
ATOM 748 N N . ILE A 1 93 ? -12.258 8.703 1.367 1 92.44 93 ILE A N 1
ATOM 749 C CA . ILE A 1 93 ? -10.938 8.102 1.521 1 92.44 93 ILE A CA 1
ATOM 750 C C . ILE A 1 93 ? -10.305 8.578 2.828 1 92.44 93 ILE A C 1
ATOM 752 O O . ILE A 1 93 ? -9.648 7.801 3.529 1 92.44 93 ILE A O 1
ATOM 756 N N . VAL A 1 94 ? -10.516 9.805 3.176 1 92 94 VAL A N 1
ATOM 757 C CA . VAL A 1 94 ? -10.016 10.359 4.426 1 92 94 VAL A CA 1
ATOM 758 C C . VAL A 1 94 ? -10.586 9.586 5.609 1 92 94 VAL A C 1
ATOM 760 O O . VAL A 1 94 ? -9.844 9.148 6.496 1 92 94 VAL A O 1
ATOM 763 N N . ASP A 1 95 ? -11.852 9.336 5.52 1 92.5 95 ASP A N 1
ATOM 764 C CA . ASP A 1 95 ? -12.531 8.617 6.586 1 92.5 95 ASP A CA 1
ATOM 765 C C . ASP A 1 95 ? -12.055 7.168 6.668 1 92.5 95 ASP A C 1
ATOM 767 O O . ASP A 1 95 ? -11.805 6.648 7.758 1 92.5 95 ASP A O 1
ATOM 771 N N . GLN A 1 96 ? -11.945 6.496 5.547 1 88.5 96 GLN A N 1
ATOM 772 C CA . GLN A 1 96 ? -11.484 5.113 5.488 1 88.5 96 GLN A CA 1
ATOM 773 C C . GLN A 1 96 ? -10.109 4.965 6.129 1 88.5 96 GLN A C 1
ATOM 775 O O . GLN A 1 96 ? -9.875 4.043 6.91 1 88.5 96 GLN A O 1
ATOM 780 N N . PHE A 1 97 ? -9.211 5.895 5.809 1 91.31 97 PHE A N 1
ATOM 781 C CA . PHE A 1 97 ? -7.859 5.781 6.34 1 91.31 97 PHE A CA 1
ATOM 782 C C . PHE A 1 97 ? -7.816 6.18 7.809 1 91.31 97 PHE A C 1
ATOM 784 O O . PHE A 1 97 ? -6.984 5.68 8.57 1 91.31 97 PHE A O 1
ATOM 791 N N . HIS A 1 98 ? -8.703 7.066 8.18 1 90.56 98 HIS A N 1
ATOM 792 C CA . HIS A 1 98 ? -8.852 7.367 9.602 1 90.56 98 HIS A CA 1
ATOM 793 C C . HIS A 1 98 ? -9.227 6.117 10.391 1 90.56 98 HIS A C 1
ATOM 795 O O . HIS A 1 98 ? -8.742 5.91 11.5 1 90.56 98 HIS A O 1
ATOM 801 N N . ASP A 1 99 ? -9.992 5.277 9.828 1 87.62 99 ASP A N 1
ATOM 802 C CA . ASP A 1 99 ? -10.398 4.027 10.461 1 87.62 99 ASP A CA 1
ATOM 803 C C . ASP A 1 99 ? -9.219 3.064 10.578 1 87.62 99 ASP A C 1
ATOM 805 O O . ASP A 1 99 ? -9.164 2.258 11.508 1 87.62 99 ASP A O 1
ATOM 809 N N . ILE A 1 100 ? -8.297 3.207 9.695 1 83.81 100 ILE A N 1
ATOM 810 C CA . ILE A 1 100 ? -7.152 2.299 9.648 1 83.81 100 ILE A CA 1
ATOM 811 C C . ILE A 1 100 ? -6.055 2.801 10.586 1 83.81 100 ILE A C 1
ATOM 813 O O . ILE A 1 100 ? -5.488 2.025 11.359 1 83.81 100 ILE A O 1
ATOM 817 N N . THR A 1 101 ? -5.734 4.066 10.57 1 86.69 101 THR A N 1
ATOM 818 C CA . THR A 1 101 ? -4.547 4.605 11.227 1 86.69 101 THR A CA 1
ATOM 819 C C . THR A 1 101 ? -4.93 5.387 12.477 1 86.69 101 THR A C 1
ATOM 821 O O . THR A 1 101 ? -4.066 5.738 13.281 1 86.69 101 THR A O 1
ATOM 824 N N . GLY A 1 102 ? -6.27 5.723 12.625 1 88.44 102 GLY A N 1
ATOM 825 C CA . GLY A 1 102 ? -6.68 6.699 13.625 1 88.44 102 GLY A CA 1
ATOM 826 C C . GLY A 1 102 ? -6.402 8.133 13.203 1 88.44 102 GLY A C 1
ATOM 827 O O . GLY A 1 102 ? -6.055 8.391 12.047 1 88.44 102 GLY A O 1
ATOM 828 N N . ASP A 1 103 ? -6.711 9.031 14.109 1 93.69 103 ASP A N 1
ATOM 829 C CA . ASP A 1 103 ? -6.32 10.43 13.922 1 93.69 103 ASP A CA 1
ATOM 830 C C . ASP A 1 103 ? -4.82 10.609 14.133 1 93.69 103 ASP A C 1
ATOM 832 O O . ASP A 1 103 ? -4.352 10.688 15.266 1 93.69 103 ASP A O 1
ATOM 836 N N . ILE A 1 104 ? -4.109 10.797 13.016 1 95 104 ILE A N 1
ATOM 837 C CA . ILE A 1 104 ? -2.654 10.758 13.094 1 95 104 ILE A CA 1
ATOM 838 C C . ILE A 1 104 ? -2.15 11.977 13.859 1 95 104 ILE A C 1
ATOM 840 O O . ILE A 1 104 ? -1.093 11.93 14.492 1 95 104 ILE A O 1
ATOM 844 N N . TYR A 1 105 ? -2.842 13.023 13.883 1 96.44 105 TYR A N 1
ATOM 845 C CA . TYR A 1 105 ? -2.389 14.234 14.562 1 96.44 105 TYR A CA 1
ATOM 846 C C . TYR A 1 105 ? -2.604 14.125 16.062 1 96.44 105 TYR A C 1
ATOM 848 O O . TYR A 1 105 ? -1.84 14.695 16.844 1 96.44 105 TYR A O 1
ATOM 856 N N . LEU A 1 106 ? -3.572 13.461 16.375 1 94.56 106 LEU A N 1
ATOM 857 C CA . LEU A 1 106 ? -3.891 13.242 17.781 1 94.56 106 LEU A CA 1
ATOM 858 C C . LEU A 1 106 ? -3.062 12.102 18.359 1 94.56 106 LEU A C 1
ATOM 860 O O . LEU A 1 106 ? -2.594 12.18 19.5 1 94.56 106 LEU A O 1
ATOM 864 N N . GLU A 1 107 ? -2.834 11.062 17.594 1 93.31 107 GLU A N 1
ATOM 865 C CA . GLU A 1 107 ? -2.355 9.797 18.141 1 93.31 107 GLU A CA 1
ATOM 866 C C . GLU A 1 107 ? -0.846 9.656 17.969 1 93.31 107 GLU A C 1
ATOM 868 O O . GLU A 1 107 ? -0.204 8.883 18.688 1 93.31 107 GLU A O 1
ATOM 873 N N . TRP A 1 108 ? -0.332 10.336 16.969 1 94.75 108 TRP A N 1
ATOM 874 C CA . TRP A 1 108 ? 1.114 10.281 16.781 1 94.75 108 TRP A CA 1
ATOM 875 C C . TRP A 1 108 ? 1.802 11.422 17.531 1 94.75 108 TRP A C 1
ATOM 877 O O . TRP A 1 108 ? 1.163 12.414 17.891 1 94.75 108 TRP A O 1
ATOM 887 N N . GLU A 1 109 ? 3.143 11.164 17.859 1 95.38 109 GLU A N 1
ATOM 888 C CA . GLU A 1 109 ? 3.953 12.242 18.422 1 95.38 109 GLU A CA 1
ATOM 889 C C . GLU A 1 109 ? 4.484 13.148 17.312 1 95.38 109 GLU A C 1
ATOM 891 O O . GLU A 1 109 ? 5.062 12.672 16.328 1 95.38 109 GLU A O 1
ATOM 896 N N . TRP A 1 110 ? 4.195 14.469 17.469 1 97.62 110 TRP A N 1
ATOM 897 C CA . TRP A 1 110 ? 4.617 15.445 16.484 1 97.62 110 TRP A CA 1
ATOM 898 C C . TRP A 1 110 ? 5.547 16.484 17.094 1 97.62 110 TRP A C 1
ATOM 900 O O . TRP A 1 110 ? 5.406 16.828 18.266 1 97.62 110 TRP A O 1
ATOM 910 N N . PHE A 1 111 ? 6.527 16.969 16.312 1 97.94 111 PHE A N 1
ATOM 911 C CA . PHE A 1 111 ? 7.512 17.969 16.688 1 97.94 111 PHE A CA 1
ATOM 912 C C . PHE A 1 111 ? 7.504 19.141 15.711 1 97.94 111 PHE A C 1
ATOM 914 O O . PHE A 1 111 ? 7.152 18.969 14.539 1 97.94 111 PHE A O 1
ATOM 921 N N . THR A 1 112 ? 7.887 20.281 16.156 1 96.75 112 THR A N 1
ATOM 922 C CA . THR A 1 112 ? 7.906 21.469 15.312 1 96.75 112 THR A CA 1
ATOM 923 C C . THR A 1 112 ? 9.32 21.766 14.828 1 96.75 112 THR A C 1
ATOM 925 O O . THR A 1 112 ? 9.539 22.703 14.062 1 96.75 112 THR A O 1
ATOM 928 N N . ASP A 1 113 ? 10.281 20.891 15.32 1 96.12 113 ASP A N 1
ATOM 929 C CA . ASP A 1 113 ? 11.68 21.125 14.953 1 96.12 113 ASP A CA 1
ATOM 930 C C . ASP A 1 113 ? 12.352 19.844 14.516 1 96.12 113 ASP A C 1
ATOM 932 O O . ASP A 1 113 ? 11.984 18.75 14.969 1 96.12 113 ASP A O 1
ATOM 936 N N . THR A 1 114 ? 13.398 19.953 13.625 1 94.12 114 THR A N 1
ATOM 937 C CA . THR A 1 114 ? 14.094 18.812 13.047 1 94.12 114 THR A CA 1
ATOM 938 C C . THR A 1 114 ? 14.898 18.078 14.109 1 94.12 114 THR A C 1
ATOM 940 O O . THR A 1 114 ? 15.219 16.891 13.945 1 94.12 114 THR A O 1
ATOM 943 N N . ASP A 1 115 ? 15.25 18.719 15.25 1 95.62 115 ASP A N 1
ATOM 944 C CA . ASP A 1 115 ? 16.016 18.094 16.328 1 95.62 115 ASP A CA 1
ATOM 945 C C . ASP A 1 115 ? 15.094 17.281 17.234 1 95.62 115 ASP A C 1
ATOM 947 O O . ASP A 1 115 ? 15.57 16.562 18.109 1 95.62 115 ASP A O 1
ATOM 951 N N . LEU A 1 116 ? 13.789 17.438 17 1 96.62 116 LEU A N 1
ATOM 952 C CA . LEU A 1 116 ? 12.789 16.656 17.734 1 96.62 116 LEU A CA 1
ATOM 953 C C . LEU A 1 116 ? 12.82 17 19.219 1 96.62 116 LEU A C 1
ATOM 955 O O . LEU A 1 116 ? 12.805 16.109 20.078 1 96.62 116 LEU A O 1
ATOM 959 N N . THR A 1 117 ? 12.969 18.25 19.578 1 97.25 117 THR A N 1
ATOM 960 C CA . THR A 1 117 ? 13.039 18.719 20.953 1 97.25 117 THR A CA 1
ATOM 961 C C . THR A 1 117 ? 11.758 19.453 21.344 1 97.25 117 THR A C 1
ATOM 963 O O . THR A 1 117 ? 11.445 19.578 22.531 1 97.25 117 THR A O 1
ATOM 966 N N . GLN A 1 118 ? 11.031 19.938 20.406 1 97.69 118 GLN A N 1
ATOM 967 C CA . GLN A 1 118 ? 9.812 20.703 20.656 1 97.69 118 GLN A CA 1
ATOM 968 C C . GLN A 1 118 ? 8.578 19.922 20.234 1 97.69 118 GLN A C 1
ATOM 970 O O . GLN A 1 118 ? 8.117 20.031 19.094 1 97.69 118 GLN A O 1
ATOM 975 N N . LYS A 1 119 ? 7.969 19.312 21.141 1 96.88 119 LYS A N 1
ATOM 976 C CA . LYS A 1 119 ? 6.758 18.531 20.906 1 96.88 119 LYS A CA 1
ATOM 977 C C . LYS A 1 119 ? 5.551 19.453 20.703 1 96.88 119 LYS A C 1
ATOM 979 O O . LYS A 1 119 ? 5.41 20.453 21.391 1 96.88 119 LYS A O 1
ATOM 984 N N . VAL A 1 120 ? 4.68 18.984 19.828 1 97.19 120 VAL A N 1
ATOM 985 C CA . VAL A 1 120 ? 3.414 19.703 19.672 1 97.19 120 VAL A CA 1
ATOM 986 C C . VAL A 1 120 ? 2.533 19.469 20.891 1 97.19 120 VAL A C 1
ATOM 988 O O . VAL A 1 120 ? 2.223 18.312 21.234 1 97.19 120 VAL A O 1
ATOM 991 N N . PRO A 1 121 ? 2.143 20.609 21.625 1 96.12 121 PRO A N 1
ATOM 992 C CA . PRO A 1 121 ? 1.284 20.422 22.797 1 96.12 121 PRO A CA 1
ATOM 993 C C . PRO A 1 121 ? -0.15 20.047 22.422 1 96.12 121 PRO A C 1
ATOM 995 O O . PRO A 1 121 ? -0.603 20.375 21.312 1 96.12 121 PRO A O 1
ATOM 998 N N . PRO A 1 122 ? -0.887 19.359 23.281 1 94.06 122 PRO A N 1
ATOM 999 C CA . PRO A 1 122 ? -2.275 18.969 23.031 1 94.06 122 PRO A CA 1
ATOM 1000 C C . PRO A 1 122 ? -3.146 20.125 22.562 1 94.06 122 PRO A C 1
ATOM 1002 O O . PRO A 1 122 ? -4.051 19.938 21.75 1 94.06 122 PRO A O 1
ATOM 1005 N N . SER A 1 123 ? -2.873 21.297 23.047 1 95.44 123 SER A N 1
ATOM 1006 C CA . SER A 1 123 ? -3.686 22.484 22.75 1 95.44 123 SER A CA 1
ATOM 1007 C C . SER A 1 123 ? -3.543 22.891 21.281 1 95.44 123 SER A C 1
ATOM 1009 O O . SER A 1 123 ? -4.379 23.625 20.75 1 95.44 123 SER A O 1
ATOM 1011 N N . GLU A 1 124 ? -2.48 22.375 20.609 1 95.56 124 GLU A N 1
ATOM 1012 C CA . GLU A 1 124 ? -2.211 22.797 19.234 1 95.56 124 GLU A CA 1
ATOM 1013 C C . GLU A 1 124 ? -2.586 21.703 18.234 1 95.56 124 GLU A C 1
ATOM 1015 O O . GLU A 1 124 ? -2.48 21.891 17.031 1 95.56 124 GLU A O 1
ATOM 1020 N N . VAL A 1 125 ? -3.156 20.609 18.688 1 96.38 125 VAL A N 1
ATOM 1021 C CA . VAL A 1 125 ? -3.508 19.484 17.828 1 96.38 125 VAL A CA 1
ATOM 1022 C C . VAL A 1 125 ? -4.582 19.906 16.828 1 96.38 125 VAL A C 1
ATOM 1024 O O . VAL A 1 125 ? -4.547 19.516 15.664 1 96.38 125 VAL A O 1
ATOM 1027 N N . SER A 1 126 ? -5.445 20.734 17.297 1 95.69 126 SER A N 1
ATOM 1028 C CA . SER A 1 126 ? -6.531 21.203 16.438 1 95.69 126 SER A CA 1
ATOM 1029 C C . SER A 1 126 ? -6 22 15.25 1 95.69 126 SER A C 1
ATOM 1031 O O . SER A 1 126 ? -6.574 21.953 14.164 1 95.69 126 SER A O 1
ATOM 1033 N N . GLN A 1 127 ? -4.949 22.734 15.438 1 95.31 127 GLN A N 1
ATOM 1034 C CA . GLN A 1 127 ? -4.316 23.484 14.352 1 95.31 127 GLN A CA 1
ATOM 1035 C C . GLN A 1 127 ? -3.764 22.531 13.289 1 95.31 127 GLN A C 1
ATOM 1037 O O . GLN A 1 127 ? -3.924 22.766 12.094 1 95.31 127 GLN A O 1
ATOM 1042 N N . LEU A 1 128 ? -3.146 21.453 13.734 1 96.31 128 LEU A N 1
ATOM 1043 C CA . LEU A 1 128 ? -2.639 20.453 12.805 1 96.31 128 LEU A CA 1
ATOM 1044 C C . LEU A 1 128 ? -3.779 19.812 12.016 1 96.31 128 LEU A C 1
ATOM 1046 O O . LEU A 1 128 ? -3.697 19.688 10.797 1 96.31 128 LEU A O 1
ATOM 1050 N N . GLN A 1 129 ? -4.867 19.516 12.703 1 94.94 129 GLN A N 1
ATOM 1051 C CA . GLN A 1 129 ? -6.027 18.859 12.102 1 94.94 129 GLN A CA 1
ATOM 1052 C C . GLN A 1 129 ? -6.664 19.75 11.031 1 94.94 129 GLN A C 1
ATOM 1054 O O . GLN A 1 129 ? -7.281 19.25 10.094 1 94.94 129 GLN A O 1
ATOM 1059 N N . SER A 1 130 ? -6.41 21.047 11.211 1 94.12 130 SER A N 1
ATOM 1060 C CA . SER A 1 130 ? -6.996 22.016 10.289 1 94.12 130 SER A CA 1
ATOM 1061 C C . SER A 1 130 ? -5.992 22.422 9.211 1 94.12 130 SER A C 1
ATOM 1063 O O . SER A 1 130 ? -6.227 23.391 8.477 1 94.12 130 SER A O 1
ATOM 1065 N N . GLY A 1 131 ? -4.922 21.75 9.125 1 95.81 131 GLY A N 1
ATOM 1066 C CA . GLY A 1 131 ? -3.93 22.078 8.109 1 95.81 131 GLY A CA 1
ATOM 1067 C C . GLY A 1 131 ? -3.281 23.422 8.336 1 95.81 131 GLY A C 1
ATOM 1068 O O . GLY A 1 131 ? -3.006 24.156 7.375 1 95.81 131 GLY A O 1
ATOM 1069 N N . ASN A 1 132 ? -3.141 23.828 9.641 1 93.75 132 ASN A N 1
ATOM 1070 C CA . ASN A 1 132 ? -2.521 25.094 9.984 1 93.75 132 ASN A CA 1
ATOM 1071 C C . ASN A 1 132 ? -1.124 24.906 10.57 1 93.75 132 ASN A C 1
ATOM 1073 O O . ASN A 1 132 ? -0.92 25.062 11.773 1 93.75 132 ASN A O 1
ATOM 1077 N N . PHE A 1 133 ? -0.205 24.578 9.75 1 95.56 133 PHE A N 1
ATOM 1078 C CA . PHE A 1 133 ? 1.211 24.406 10.055 1 95.56 133 PHE A CA 1
ATOM 1079 C C . PHE A 1 133 ? 2.061 24.594 8.805 1 95.56 133 PHE A C 1
ATOM 1081 O O . PHE A 1 133 ? 1.535 24.625 7.691 1 95.56 133 PHE A O 1
ATOM 1088 N N . SER A 1 134 ? 3.266 24.875 8.938 1 93.62 134 SER A N 1
ATOM 1089 C CA . SER A 1 134 ? 4.191 24.938 7.812 1 93.62 134 SER A CA 1
ATOM 1090 C C . SER A 1 134 ? 4.914 23.609 7.629 1 93.62 134 SER A C 1
ATOM 1092 O O . SER A 1 134 ? 4.848 23 6.559 1 93.62 134 SER A O 1
ATOM 1094 N N . ALA A 1 135 ? 5.586 23.141 8.648 1 96.31 135 ALA A N 1
ATOM 1095 C CA . ALA A 1 135 ? 6.254 21.844 8.672 1 96.31 135 ALA A CA 1
ATOM 1096 C C . ALA A 1 135 ? 6.219 21.234 10.07 1 96.31 135 ALA A C 1
ATOM 1098 O O . ALA A 1 135 ? 6.383 21.938 11.07 1 96.31 135 ALA A O 1
ATOM 1099 N N . ILE A 1 136 ? 5.965 19.984 10.109 1 97.31 136 ILE A N 1
ATOM 1100 C CA . ILE A 1 136 ? 6.008 19.219 11.352 1 97.31 136 ILE A CA 1
ATOM 1101 C C . ILE A 1 136 ? 6.723 17.891 11.117 1 97.31 136 ILE A C 1
ATOM 1103 O O . ILE A 1 136 ? 6.977 17.5 9.977 1 97.31 136 ILE A O 1
ATOM 1107 N N . TYR A 1 137 ? 7.121 17.234 12.227 1 96.88 137 TYR A N 1
ATOM 1108 C CA . TYR A 1 137 ? 7.973 16.047 12.18 1 96.88 137 TYR A CA 1
ATOM 1109 C C . TYR A 1 137 ? 7.445 14.969 13.109 1 96.88 137 TYR A C 1
ATOM 1111 O O . TYR A 1 137 ? 6.945 15.258 14.195 1 96.88 137 TYR A O 1
ATOM 1119 N N . THR A 1 138 ? 7.52 13.742 12.695 1 96.88 138 THR A N 1
ATOM 1120 C CA . THR A 1 138 ? 7.062 12.633 13.531 1 96.88 138 THR A CA 1
ATOM 1121 C C . THR A 1 138 ? 8.07 11.484 13.508 1 96.88 138 THR A C 1
ATOM 1123 O O . THR A 1 138 ? 8.695 11.227 12.477 1 96.88 138 THR A O 1
ATOM 1126 N N . THR A 1 139 ? 8.188 10.812 14.695 1 94.31 139 THR A N 1
ATOM 1127 C CA . THR A 1 139 ? 9.023 9.625 14.82 1 94.31 139 THR A CA 1
ATOM 1128 C C . THR A 1 139 ? 8.172 8.359 14.742 1 94.31 139 THR A C 1
ATOM 1130 O O . THR A 1 139 ? 8.672 7.254 14.977 1 94.31 139 THR A O 1
ATOM 1133 N N . TYR A 1 140 ? 6.848 8.57 14.477 1 93.12 140 TYR A N 1
ATOM 1134 C CA . TYR A 1 140 ? 5.992 7.395 14.375 1 93.12 140 TYR A CA 1
ATOM 1135 C C . TYR A 1 140 ? 6.574 6.387 13.391 1 93.12 140 TYR A C 1
ATOM 1137 O O . TYR A 1 140 ? 6.902 6.734 12.25 1 93.12 140 TYR A O 1
ATOM 1145 N N . PRO A 1 141 ? 6.602 5.094 13.891 1 90 141 PRO A N 1
ATOM 1146 C CA . PRO A 1 141 ? 7.145 4.082 12.984 1 90 141 PRO A CA 1
ATOM 1147 C C . PRO A 1 141 ? 6.297 3.902 11.727 1 90 141 PRO A C 1
ATOM 1149 O O . PRO A 1 141 ? 5.066 3.918 11.797 1 90 141 PRO A O 1
ATOM 1152 N N . ARG A 1 142 ? 6.883 3.906 10.625 1 92.31 142 ARG A N 1
ATOM 1153 C CA . ARG A 1 142 ? 6.273 3.564 9.344 1 92.31 142 ARG A CA 1
ATOM 1154 C C . ARG A 1 142 ? 5.332 4.668 8.867 1 92.31 142 ARG A C 1
ATOM 1156 O O . ARG A 1 142 ? 4.441 4.422 8.055 1 92.31 142 ARG A O 1
ATOM 1163 N N . ALA A 1 143 ? 5.512 5.891 9.367 1 93.25 143 ALA A N 1
ATOM 1164 C CA . ALA A 1 143 ? 4.684 7.016 8.953 1 93.25 143 ALA A CA 1
ATOM 1165 C C . ALA A 1 143 ? 4.762 7.223 7.441 1 93.25 143 ALA A C 1
ATOM 1167 O O . ALA A 1 143 ? 3.742 7.449 6.785 1 93.25 143 ALA A O 1
ATOM 1168 N N . HIS A 1 144 ? 5.949 7.086 6.906 1 94.06 144 HIS A N 1
ATOM 1169 C CA . HIS A 1 144 ? 6.156 7.277 5.473 1 94.06 144 HIS A CA 1
ATOM 1170 C C . HIS A 1 144 ? 5.434 6.207 4.664 1 94.06 144 HIS A C 1
ATOM 1172 O O . HIS A 1 144 ? 4.805 6.508 3.648 1 94.06 144 HIS A O 1
ATOM 1178 N N . ASP A 1 145 ? 5.484 5.051 5.141 1 94.5 145 ASP A N 1
ATOM 1179 C CA . ASP A 1 145 ? 4.824 3.928 4.484 1 94.5 145 ASP A CA 1
ATOM 1180 C C . ASP A 1 145 ? 3.309 4.117 4.457 1 94.5 145 ASP A C 1
ATOM 1182 O O . ASP A 1 145 ? 2.664 3.865 3.438 1 94.5 145 ASP A O 1
ATOM 1186 N N . LEU A 1 146 ? 2.812 4.527 5.559 1 94.25 146 LEU A N 1
ATOM 1187 C CA . LEU A 1 146 ? 1.371 4.73 5.66 1 94.25 146 LEU A CA 1
ATOM 1188 C C . LEU A 1 146 ? 0.921 5.879 4.762 1 94.25 146 LEU A C 1
ATOM 1190 O O . LEU A 1 146 ? -0.155 5.816 4.16 1 94.25 146 LEU A O 1
ATOM 1194 N N . HIS A 1 147 ? 1.713 6.895 4.691 1 93.69 147 HIS A N 1
ATOM 1195 C CA . HIS A 1 147 ? 1.507 7.969 3.727 1 93.69 147 HIS A CA 1
ATOM 1196 C C . HIS A 1 147 ? 1.452 7.426 2.303 1 93.69 147 HIS A C 1
ATOM 1198 O O . HIS A 1 147 ? 0.57 7.801 1.525 1 93.69 147 HIS A O 1
ATOM 1204 N N . CYS A 1 148 ? 2.293 6.547 1.949 1 95.12 148 CYS A N 1
ATOM 1205 C CA . CYS A 1 148 ? 2.361 5.941 0.624 1 95.12 148 CYS A CA 1
ATOM 1206 C C . CYS A 1 148 ? 1.113 5.117 0.335 1 95.12 148 CYS A C 1
ATOM 1208 O O . CYS A 1 148 ? 0.592 5.141 -0.781 1 95.12 148 CYS A O 1
ATOM 1210 N N . LEU A 1 149 ? 0.622 4.34 1.338 1 95.62 149 LEU A N 1
ATOM 1211 C CA . LEU A 1 149 ? -0.573 3.521 1.168 1 95.62 149 LEU A CA 1
ATOM 1212 C C . LEU A 1 149 ? -1.791 4.391 0.87 1 95.62 149 LEU A C 1
ATOM 1214 O O . LEU A 1 149 ? -2.686 3.979 0.129 1 95.62 149 LEU A O 1
ATOM 1218 N N . TYR A 1 150 ? -1.799 5.602 1.442 1 95.81 150 TYR A N 1
ATOM 1219 C CA . TYR A 1 150 ? -2.887 6.535 1.165 1 95.81 150 TYR A CA 1
ATOM 1220 C C . TYR A 1 150 ? -2.926 6.902 -0.313 1 95.81 150 TYR A C 1
ATOM 1222 O O . TYR A 1 150 ? -3.996 6.938 -0.922 1 95.81 150 TYR A O 1
ATOM 1230 N N . CYS A 1 151 ? -1.771 7.129 -0.921 1 95.06 151 CYS A N 1
ATOM 1231 C CA . CYS A 1 151 ? -1.683 7.43 -2.344 1 95.06 151 CYS A CA 1
ATOM 1232 C C . CYS A 1 151 ? -2.176 6.258 -3.184 1 95.06 151 CYS A C 1
ATOM 1234 O O . CYS A 1 151 ? -2.875 6.453 -4.18 1 95.06 151 CYS A O 1
ATOM 1236 N N . TRP A 1 152 ? -1.813 5.094 -2.734 1 94.75 152 TRP A N 1
ATOM 1237 C CA . TRP A 1 152 ? -2.299 3.898 -3.414 1 94.75 152 TRP A CA 1
ATOM 1238 C C . TRP A 1 152 ? -3.824 3.855 -3.42 1 94.75 152 TRP A C 1
ATOM 1240 O O . TRP A 1 152 ? -4.441 3.643 -4.469 1 94.75 152 TRP A O 1
ATOM 1250 N N . ARG A 1 153 ? -4.441 4.086 -2.293 1 94.81 153 ARG A N 1
ATOM 1251 C CA . ARG A 1 153 ? -5.898 4.035 -2.184 1 94.81 153 ARG A CA 1
ATOM 1252 C C . ARG A 1 153 ? -6.547 5.102 -3.059 1 94.81 153 ARG A C 1
ATOM 1254 O O . ARG A 1 153 ? -7.613 4.871 -3.635 1 94.81 153 ARG A O 1
ATOM 1261 N N . LYS A 1 154 ? -5.934 6.258 -3.121 1 95 154 LYS A N 1
ATOM 1262 C CA . LYS A 1 154 ? -6.488 7.332 -3.943 1 95 154 LYS A CA 1
ATOM 1263 C C . LYS A 1 154 ? -6.547 6.926 -5.41 1 95 154 LYS A C 1
ATOM 1265 O O . LYS A 1 154 ? -7.539 7.18 -6.094 1 95 154 LYS A O 1
ATOM 1270 N N . VAL A 1 155 ? -5.504 6.324 -5.91 1 92.81 155 VAL A N 1
ATOM 1271 C CA . VAL A 1 155 ? -5.469 5.891 -7.301 1 92.81 155 VAL A CA 1
ATOM 1272 C C . VAL A 1 155 ? -6.562 4.852 -7.547 1 92.81 155 VAL A C 1
ATOM 1274 O O . VAL A 1 155 ? -7.34 4.973 -8.492 1 92.81 155 VAL A O 1
ATOM 1277 N N . GLU A 1 156 ? -6.637 3.873 -6.637 1 91.81 156 GLU A N 1
ATOM 1278 C CA . GLU A 1 156 ? -7.621 2.803 -6.781 1 91.81 156 GLU A CA 1
ATOM 1279 C C . GLU A 1 156 ? -9.047 3.348 -6.703 1 91.81 156 GLU A C 1
ATOM 1281 O O . GLU A 1 156 ? -9.945 2.852 -7.383 1 91.81 156 GLU A O 1
ATOM 1286 N N . TYR A 1 157 ? -9.203 4.309 -5.836 1 94.06 157 TYR A N 1
ATOM 1287 C CA . TYR A 1 157 ? -10.516 4.93 -5.688 1 94.06 157 TYR A CA 1
ATOM 1288 C C . TYR A 1 157 ? -10.953 5.602 -6.98 1 94.06 157 TYR A C 1
ATOM 1290 O O . TYR A 1 157 ? -12.109 5.492 -7.387 1 94.06 157 TYR A O 1
ATOM 1298 N N . ALA A 1 158 ? -10.039 6.344 -7.625 1 93.94 158 ALA A N 1
ATOM 1299 C CA . ALA A 1 158 ? -10.336 7.004 -8.891 1 93.94 158 ALA A CA 1
ATOM 1300 C C . ALA A 1 158 ? -10.734 5.988 -9.953 1 93.94 158 ALA A C 1
ATOM 1302 O O . ALA A 1 158 ? -11.711 6.191 -10.68 1 93.94 158 ALA A O 1
ATOM 1303 N N . ILE A 1 159 ? -10.039 4.883 -10.016 1 91.5 159 ILE A N 1
ATOM 1304 C CA . ILE A 1 159 ? -10.344 3.836 -10.984 1 91.5 159 ILE A CA 1
ATOM 1305 C C . ILE A 1 159 ? -11.688 3.197 -10.656 1 91.5 159 ILE A C 1
ATOM 1307 O O . ILE A 1 159 ? -12.555 3.07 -11.523 1 91.5 159 ILE A O 1
ATOM 1311 N N . GLU A 1 160 ? -11.898 2.861 -9.398 1 90.81 160 GLU A N 1
ATOM 1312 C CA . GLU A 1 160 ? -13.102 2.193 -8.906 1 90.81 160 GLU A CA 1
ATOM 1313 C C . GLU A 1 160 ? -14.359 3 -9.234 1 90.81 160 GLU A C 1
ATOM 1315 O O . GLU A 1 160 ? -15.398 2.432 -9.562 1 90.81 160 GLU A O 1
ATOM 1320 N N . HIS A 1 161 ? -14.25 4.27 -9.242 1 93.56 161 HIS A N 1
ATOM 1321 C CA . HIS A 1 161 ? -15.43 5.113 -9.375 1 93.56 161 HIS A CA 1
ATOM 1322 C C . HIS A 1 161 ? -15.461 5.816 -10.727 1 93.56 161 HIS A C 1
ATOM 1324 O O . HIS A 1 161 ? -16.297 6.688 -10.961 1 93.56 161 HIS A O 1
ATOM 1330 N N . GLY A 1 162 ? -14.516 5.457 -11.602 1 92.56 162 GLY A N 1
ATOM 1331 C CA . GLY A 1 162 ? -14.492 6.012 -12.953 1 92.56 162 GLY A CA 1
ATOM 1332 C C . GLY A 1 162 ? -14.195 7.5 -12.977 1 92.56 162 GLY A C 1
ATOM 1333 O O . GLY A 1 162 ? -14.758 8.234 -13.789 1 92.56 162 GLY A O 1
ATOM 1334 N N . LEU A 1 163 ? -13.367 7.887 -11.984 1 93.06 163 LEU A N 1
ATOM 1335 C CA . LEU A 1 163 ? -12.984 9.297 -11.945 1 93.06 163 LEU A CA 1
ATOM 1336 C C . LEU A 1 163 ? -11.797 9.562 -12.859 1 93.06 163 LEU A C 1
ATOM 1338 O O . LEU A 1 163 ? -10.875 8.75 -12.938 1 93.06 163 LEU A O 1
ATOM 1342 N N . GLY A 1 164 ? -11.82 10.516 -13.602 1 91.06 164 GLY A N 1
ATOM 1343 C CA . GLY A 1 164 ? -10.805 10.812 -14.602 1 91.06 164 GLY A CA 1
ATOM 1344 C C . GLY A 1 164 ? -9.664 11.648 -14.062 1 91.06 164 GLY A C 1
ATOM 1345 O O . GLY A 1 164 ? -8.703 11.93 -14.773 1 91.06 164 GLY A O 1
ATOM 1346 N N . TRP A 1 165 ? -9.734 12.047 -12.789 1 94.06 165 TRP A N 1
ATOM 1347 C CA . TRP A 1 165 ? -8.727 12.922 -12.18 1 94.06 165 TRP A CA 1
ATOM 1348 C C . TRP A 1 165 ? -8.125 12.273 -10.938 1 94.06 165 TRP A C 1
ATOM 1350 O O . TRP A 1 165 ? -8.766 11.438 -10.297 1 94.06 165 TRP A O 1
ATOM 1360 N N . MET A 1 166 ? -6.879 12.617 -10.648 1 93.44 166 MET A N 1
ATOM 1361 C CA . MET A 1 166 ? -6.18 12.117 -9.469 1 93.44 166 MET A CA 1
ATOM 1362 C C . MET A 1 166 ? -5.246 13.18 -8.898 1 93.44 166 MET A C 1
ATOM 1364 O O . MET A 1 166 ? -4.914 14.148 -9.586 1 93.44 166 MET A O 1
ATOM 1368 N N . ASP A 1 167 ? -4.949 13.102 -7.703 1 94.19 167 ASP A N 1
ATOM 1369 C CA . ASP A 1 167 ? -3.953 13.969 -7.082 1 94.19 167 ASP A CA 1
ATOM 1370 C C . ASP A 1 167 ? -2.637 13.93 -7.855 1 94.19 167 ASP A C 1
ATOM 1372 O O . ASP A 1 167 ? -2.092 12.852 -8.109 1 94.19 167 ASP A O 1
ATOM 1376 N N . ALA A 1 168 ? -2.107 15.109 -8.109 1 91.75 168 ALA A N 1
ATOM 1377 C CA . ALA A 1 168 ? -0.947 15.203 -8.992 1 91.75 168 ALA A CA 1
ATOM 1378 C C . ALA A 1 168 ? 0.287 14.586 -8.344 1 91.75 168 ALA A C 1
ATOM 1380 O O . ALA A 1 168 ? 1.121 13.984 -9.031 1 91.75 168 ALA A O 1
ATOM 1381 N N . ARG A 1 169 ? 0.441 14.664 -7.109 1 91.25 169 ARG A N 1
ATOM 1382 C CA . ARG A 1 169 ? 1.595 14.102 -6.418 1 91.25 169 ARG A CA 1
ATOM 1383 C C . ARG A 1 169 ? 1.519 12.578 -6.375 1 91.25 169 ARG A C 1
ATOM 1385 O O . ARG A 1 169 ? 2.514 11.898 -6.621 1 91.25 169 ARG A O 1
ATOM 1392 N N . CYS A 1 170 ? 0.376 12.016 -6.121 1 92.19 170 CYS A N 1
ATOM 1393 C CA . CYS A 1 170 ? 0.168 10.57 -6.105 1 92.19 170 CYS A CA 1
ATOM 1394 C C . CYS A 1 170 ? 0.284 9.992 -7.508 1 92.19 170 CYS A C 1
ATOM 1396 O O . CYS A 1 170 ? 0.494 8.789 -7.668 1 92.19 170 CYS A O 1
ATOM 1398 N N . HIS A 1 171 ? 0.099 10.914 -8.469 1 90.56 171 HIS A N 1
ATOM 1399 C CA . HIS A 1 171 ? 0.16 10.516 -9.875 1 90.56 171 HIS A CA 1
ATOM 1400 C C . HIS A 1 171 ? 1.597 10.508 -10.383 1 90.56 171 HIS A C 1
ATOM 1402 O O . HIS A 1 171 ? 1.888 9.922 -11.43 1 90.56 171 HIS A O 1
ATOM 1408 N N . GLN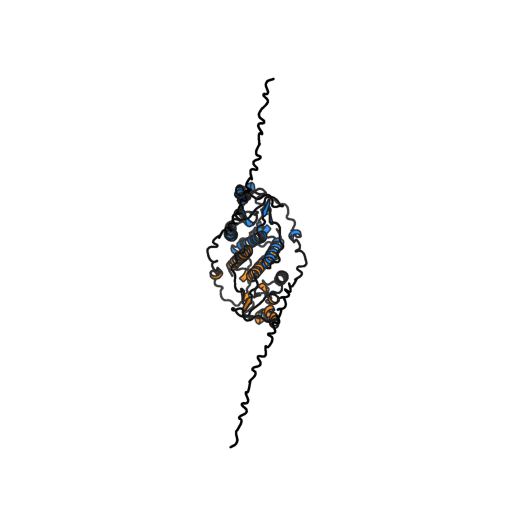 A 1 172 ? 2.559 10.961 -9.711 1 86.94 172 GLN A N 1
ATOM 1409 C CA . GLN A 1 172 ? 3.947 10.992 -10.164 1 86.94 172 GLN A CA 1
ATOM 1410 C C . GLN A 1 172 ? 4.574 9.609 -10.102 1 86.94 172 GLN A C 1
ATOM 1412 O O . GLN A 1 172 ? 4.641 8.992 -9.039 1 86.94 172 GLN A O 1
ATOM 1417 N N . PHE A 1 173 ? 5.109 9.195 -11.195 1 85 173 PHE A N 1
ATOM 1418 C CA . PHE A 1 173 ? 5.547 7.816 -11.359 1 85 173 PHE A CA 1
ATOM 1419 C C . PHE A 1 173 ? 6.789 7.535 -10.523 1 85 173 PHE A C 1
ATOM 1421 O O . PHE A 1 173 ? 6.914 6.461 -9.93 1 85 173 PHE A O 1
ATOM 1428 N N . TRP A 1 174 ? 7.699 8.523 -10.555 1 83.44 174 TRP A N 1
ATOM 1429 C CA . TRP A 1 174 ? 8.867 8.328 -9.703 1 83.44 174 TRP A CA 1
ATOM 1430 C C . TRP A 1 174 ? 8.453 8.164 -8.242 1 83.44 174 TRP A C 1
ATOM 1432 O O . TRP A 1 174 ? 8.992 7.312 -7.531 1 83.44 174 TRP A O 1
ATOM 1442 N N . HIS A 1 175 ? 7.484 8.938 -7.781 1 86.5 175 HIS A N 1
ATOM 1443 C CA . HIS A 1 175 ? 6.992 8.875 -6.41 1 86.5 175 HIS A CA 1
ATOM 1444 C C . HIS A 1 175 ? 6.371 7.512 -6.113 1 86.5 175 HIS A C 1
ATOM 1446 O O . HIS A 1 175 ? 6.637 6.918 -5.066 1 86.5 175 HIS A O 1
ATOM 1452 N N . THR A 1 176 ? 5.648 6.996 -7.008 1 87.38 176 THR A N 1
ATOM 1453 C CA . THR A 1 176 ? 4.992 5.707 -6.82 1 87.38 176 THR A CA 1
ATOM 1454 C C . THR A 1 176 ? 6.023 4.586 -6.73 1 87.38 176 THR A C 1
ATOM 1456 O O . THR A 1 176 ? 5.91 3.699 -5.879 1 87.38 176 THR A O 1
ATOM 1459 N N . LYS A 1 177 ? 7.027 4.645 -7.555 1 88.06 177 LYS A N 1
ATOM 1460 C CA . LYS A 1 177 ? 8.094 3.645 -7.5 1 88.06 177 LYS A CA 1
ATOM 1461 C C . LYS A 1 177 ? 8.836 3.707 -6.168 1 88.06 177 LYS A C 1
ATOM 1463 O O . LYS A 1 177 ? 9.141 2.672 -5.574 1 88.06 177 LYS A O 1
ATOM 1468 N N . HIS A 1 178 ? 9.117 4.875 -5.754 1 89.44 178 HIS A N 1
ATOM 1469 C CA . HIS A 1 178 ? 9.734 5.09 -4.445 1 89.44 178 HIS A CA 1
ATOM 1470 C C . HIS A 1 178 ? 8.875 4.504 -3.33 1 89.44 178 HIS A C 1
ATOM 1472 O O . HIS A 1 178 ? 9.375 3.799 -2.455 1 89.44 178 HIS A O 1
ATOM 1478 N N . CYS A 1 179 ? 7.555 4.781 -3.367 1 93.31 179 CYS A N 1
ATOM 1479 C CA . CYS A 1 179 ? 6.625 4.297 -2.355 1 93.31 179 CYS A CA 1
ATOM 1480 C C . CYS A 1 179 ? 6.629 2.773 -2.293 1 93.31 179 CYS A C 1
ATOM 1482 O O . CYS A 1 179 ? 6.734 2.191 -1.212 1 93.31 179 CYS A O 1
ATOM 1484 N N . ILE A 1 180 ? 6.539 2.127 -3.424 1 92.56 180 ILE A N 1
ATOM 1485 C CA . ILE A 1 180 ? 6.465 0.672 -3.502 1 92.56 180 ILE A CA 1
ATOM 1486 C C . ILE A 1 180 ? 7.742 0.06 -2.932 1 92.56 180 ILE A C 1
ATOM 1488 O O . ILE A 1 180 ? 7.688 -0.886 -2.141 1 92.56 180 ILE A O 1
ATOM 1492 N N . THR A 1 181 ? 8.883 0.653 -3.273 1 90.62 181 THR A N 1
ATOM 1493 C CA . THR A 1 181 ? 10.172 0.172 -2.779 1 90.62 181 THR A CA 1
ATOM 1494 C C . THR A 1 181 ? 10.266 0.35 -1.267 1 90.62 181 THR A C 1
ATOM 1496 O O . THR A 1 181 ? 10.695 -0.562 -0.555 1 90.62 181 THR A O 1
ATOM 1499 N N . LEU A 1 182 ? 9.844 1.475 -0.798 1 92.19 182 LEU A N 1
ATOM 1500 C CA . LEU A 1 182 ? 9.906 1.772 0.629 1 92.19 182 LEU A CA 1
ATOM 1501 C C . LEU A 1 182 ? 9.047 0.797 1.425 1 92.19 182 LEU A C 1
ATOM 1503 O O . LEU A 1 182 ? 9.5 0.229 2.42 1 92.19 182 LEU A O 1
ATOM 1507 N N . VAL A 1 183 ? 7.855 0.593 0.982 1 94.94 183 VAL A N 1
ATOM 1508 C CA . VAL A 1 183 ? 6.938 -0.3 1.686 1 94.94 183 VAL A CA 1
ATOM 1509 C C . VAL A 1 183 ? 7.469 -1.731 1.626 1 94.94 183 VAL A C 1
ATOM 1511 O O . VAL A 1 183 ? 7.426 -2.457 2.623 1 94.94 183 VAL A O 1
ATOM 1514 N N . ALA A 1 184 ? 7.992 -2.127 0.487 1 93.12 184 ALA A N 1
ATOM 1515 C CA . ALA A 1 184 ? 8.562 -3.465 0.346 1 93.12 184 ALA A CA 1
ATOM 1516 C C . ALA A 1 184 ? 9.719 -3.672 1.319 1 93.12 184 ALA A C 1
ATOM 1518 O O . ALA A 1 184 ? 9.82 -4.727 1.952 1 93.12 184 ALA A O 1
ATOM 1519 N N . HIS A 1 185 ? 10.539 -2.668 1.429 1 91.81 185 HIS A N 1
ATOM 1520 C CA . HIS A 1 185 ? 11.672 -2.76 2.342 1 91.81 185 HIS A CA 1
ATOM 1521 C C . HIS A 1 185 ? 11.211 -2.861 3.791 1 91.81 185 HIS A C 1
ATOM 1523 O O . HIS A 1 185 ? 11.828 -3.557 4.598 1 91.81 185 HIS A O 1
ATOM 1529 N N . ALA A 1 186 ? 10.195 -2.119 4.125 1 92.12 186 ALA A N 1
ATOM 1530 C CA . ALA A 1 186 ? 9.633 -2.217 5.469 1 92.12 186 ALA A CA 1
ATOM 1531 C C . ALA A 1 186 ? 9.117 -3.629 5.75 1 92.12 186 ALA A C 1
ATOM 1533 O O . ALA A 1 186 ? 9.367 -4.184 6.824 1 92.12 186 ALA A O 1
ATOM 1534 N N . LEU A 1 187 ? 8.492 -4.262 4.766 1 91.88 187 LEU A N 1
ATOM 1535 C CA . LEU A 1 187 ? 7.867 -5.566 4.934 1 91.88 187 LEU A CA 1
ATOM 1536 C C . LEU A 1 187 ? 8.914 -6.676 4.953 1 91.88 187 LEU A C 1
ATOM 1538 O O . LEU A 1 187 ? 8.648 -7.773 5.453 1 91.88 187 LEU A O 1
ATOM 1542 N N . THR A 1 188 ? 10.094 -6.422 4.391 1 89.5 188 THR A N 1
ATOM 1543 C CA . THR A 1 188 ? 11.156 -7.422 4.359 1 89.5 188 THR A CA 1
ATOM 1544 C C . THR A 1 188 ? 12.227 -7.109 5.406 1 89.5 188 THR A C 1
ATOM 1546 O O . THR A 1 188 ? 13.32 -7.672 5.367 1 89.5 188 THR A O 1
ATOM 1549 N N . GLU A 1 189 ? 11.938 -6.16 6.223 1 85.81 189 GLU A N 1
ATOM 1550 C CA . GLU A 1 189 ? 12.82 -5.766 7.316 1 85.81 189 GLU A CA 1
ATOM 1551 C C . GLU A 1 189 ? 14.164 -5.27 6.789 1 85.81 189 GLU A C 1
ATOM 1553 O O . GLU A 1 189 ? 15.219 -5.594 7.344 1 85.81 189 GLU A O 1
ATOM 1558 N N . GLN A 1 190 ? 14.086 -4.605 5.695 1 81.5 190 GLN A N 1
ATOM 1559 C CA . GLN A 1 190 ? 15.273 -4.012 5.082 1 81.5 190 GLN A CA 1
ATOM 1560 C C . GLN A 1 190 ? 15.203 -2.488 5.109 1 81.5 190 GLN A C 1
ATOM 1562 O O . GLN A 1 190 ? 16.047 -1.812 4.512 1 81.5 190 GLN A O 1
ATOM 1567 N N . ALA A 1 191 ? 14.195 -1.988 5.781 1 78.88 191 ALA A N 1
ATOM 1568 C CA . ALA A 1 191 ? 13.961 -0.546 5.75 1 78.88 191 ALA A CA 1
ATOM 1569 C C . ALA A 1 191 ? 15.039 0.198 6.535 1 78.88 191 ALA A C 1
ATOM 1571 O O . ALA A 1 191 ? 15.461 -0.252 7.602 1 78.88 191 ALA A O 1
ATOM 1572 N N . GLU A 1 192 ? 15.453 1.209 5.855 1 74.12 192 GLU A N 1
ATOM 1573 C CA . GLU A 1 192 ? 16.359 2.096 6.582 1 74.12 192 GLU A CA 1
ATOM 1574 C C . GLU A 1 192 ? 15.633 2.814 7.719 1 74.12 192 GLU A C 1
ATOM 1576 O O . GLU A 1 192 ? 14.43 3.068 7.629 1 74.12 192 GLU A O 1
ATOM 1581 N N . GLN A 1 193 ? 16.406 2.982 8.719 1 74.56 193 GLN A N 1
ATOM 1582 C CA . GLN A 1 193 ? 15.859 3.729 9.844 1 74.56 193 GLN A CA 1
ATOM 1583 C C . GLN A 1 193 ? 15.969 5.234 9.617 1 74.56 193 GLN A C 1
ATOM 1585 O O . GLN A 1 193 ? 17.031 5.73 9.242 1 74.56 193 GLN A O 1
ATOM 1590 N N . HIS A 1 194 ? 14.766 5.758 9.492 1 77.88 194 HIS A N 1
ATOM 1591 C CA . HIS A 1 194 ? 14.766 7.215 9.445 1 77.88 194 HIS A CA 1
ATOM 1592 C C . HIS A 1 194 ? 14.484 7.809 10.828 1 77.88 194 HIS A C 1
ATOM 1594 O O . HIS A 1 194 ? 13.719 7.242 11.609 1 77.88 194 HIS A O 1
ATOM 1600 N N . LYS A 1 195 ? 15.258 8.953 11.133 1 80.69 195 LYS A N 1
ATOM 1601 C CA . LYS A 1 195 ? 15.047 9.633 12.406 1 80.69 195 LYS A CA 1
ATOM 1602 C C . LYS A 1 195 ? 13.609 10.102 12.555 1 80.69 195 LYS A C 1
ATOM 1604 O O . LYS A 1 195 ? 12.961 9.844 13.57 1 80.69 195 LYS A O 1
ATOM 1609 N N . ALA A 1 196 ? 13.117 10.797 11.523 1 92.12 196 ALA A N 1
ATOM 1610 C CA . ALA A 1 196 ? 11.758 11.328 11.531 1 92.12 196 ALA A CA 1
ATOM 1611 C C . ALA A 1 196 ? 11.258 11.594 10.117 1 92.12 196 ALA A C 1
ATOM 1613 O O . ALA A 1 196 ? 12.062 11.773 9.195 1 92.12 196 ALA A O 1
ATOM 1614 N N . LEU A 1 197 ? 10.008 11.453 9.961 1 92.94 197 LEU A N 1
ATOM 1615 C CA . LEU A 1 197 ? 9.383 11.883 8.719 1 92.94 197 LEU A CA 1
ATOM 1616 C C . LEU A 1 197 ? 9.008 13.359 8.781 1 92.94 197 LEU A C 1
ATOM 1618 O O . LEU A 1 197 ? 8.445 13.82 9.773 1 92.94 197 LEU A O 1
ATOM 1622 N N . THR A 1 198 ? 9.352 14.086 7.711 1 93.94 198 THR A N 1
ATOM 1623 C CA . THR A 1 198 ? 8.977 15.492 7.562 1 93.94 198 THR A CA 1
ATOM 1624 C C . THR A 1 198 ? 7.637 15.625 6.848 1 93.94 198 THR A C 1
ATOM 1626 O O . THR A 1 198 ? 7.445 15.062 5.77 1 93.94 198 THR A O 1
ATOM 1629 N N . TYR A 1 199 ? 6.715 16.312 7.52 1 94.75 199 TYR A N 1
ATOM 1630 C CA . TYR A 1 199 ? 5.461 16.719 6.898 1 94.75 199 TYR A CA 1
ATOM 1631 C C . TYR A 1 199 ? 5.449 18.219 6.629 1 94.75 199 TYR A C 1
ATOM 1633 O O . TYR A 1 199 ? 5.164 19.016 7.523 1 94.75 199 TYR A O 1
ATOM 1641 N N . SER A 1 200 ? 5.738 18.562 5.434 1 95.38 200 SER A N 1
ATOM 1642 C CA . SER A 1 200 ? 5.508 19.938 5.004 1 95.38 200 SER A CA 1
ATOM 1643 C C . SER A 1 200 ? 4.078 20.125 4.5 1 95.38 200 SER A C 1
ATOM 1645 O O . SER A 1 200 ? 3.539 19.25 3.809 1 95.38 200 SER A O 1
ATOM 1647 N N . LEU A 1 201 ? 3.521 21.203 4.898 1 96.81 201 LEU A N 1
ATOM 1648 C CA . LEU A 1 201 ? 2.207 21.5 4.344 1 96.81 201 LEU A CA 1
ATOM 1649 C C . LEU A 1 201 ? 2.297 21.766 2.842 1 96.81 201 LEU A C 1
ATOM 1651 O O . LEU A 1 201 ? 3.078 22.594 2.396 1 96.81 201 LEU A O 1
ATOM 1655 N N . LEU A 1 202 ? 1.441 21.062 2.131 1 96.31 202 LEU A N 1
ATOM 1656 C CA . LEU A 1 202 ? 1.494 21.172 0.677 1 96.31 202 LEU A CA 1
ATOM 1657 C C . LEU A 1 202 ? 0.134 21.562 0.112 1 96.31 202 LEU A C 1
ATOM 1659 O O . LEU A 1 202 ? -0.88 21.484 0.81 1 96.31 202 LEU A O 1
ATOM 1663 N N . PHE A 1 203 ? 0.205 22.078 -1.065 1 96.62 203 PHE A N 1
ATOM 1664 C CA . PHE A 1 203 ? -0.951 22.406 -1.892 1 96.62 203 PHE A CA 1
ATOM 1665 C C . PHE A 1 203 ? -0.872 21.703 -3.24 1 96.62 203 PHE A C 1
ATOM 1667 O O . PHE A 1 203 ? -0.093 22.109 -4.109 1 96.62 203 PHE A O 1
ATOM 1674 N N . HIS A 1 204 ? -1.727 20.609 -3.357 1 95.06 204 HIS A N 1
ATOM 1675 C CA . HIS A 1 204 ? -1.635 19.766 -4.539 1 95.06 204 HIS A CA 1
ATOM 1676 C C . HIS A 1 204 ? -2.562 20.25 -5.645 1 95.06 204 HIS A C 1
ATOM 1678 O O . HIS A 1 204 ? -3.506 21 -5.383 1 95.06 204 HIS A O 1
ATOM 1684 N N . ASP A 1 205 ? -2.205 19.828 -6.875 1 94.62 205 ASP A N 1
ATOM 1685 C CA . ASP A 1 205 ? -3.086 19.938 -8.031 1 94.62 205 ASP A CA 1
ATOM 1686 C C . ASP A 1 205 ? -3.646 18.562 -8.422 1 94.62 205 ASP A C 1
ATOM 1688 O O . ASP A 1 205 ? -3.375 17.562 -7.758 1 94.62 205 ASP A O 1
ATOM 1692 N N . CYS A 1 206 ? -4.551 18.609 -9.344 1 95 206 CYS A N 1
ATOM 1693 C CA . CYS A 1 206 ? -5.066 17.375 -9.922 1 95 206 CYS A CA 1
ATOM 1694 C C . CYS A 1 206 ? -4.488 17.156 -11.312 1 95 206 CYS A C 1
ATOM 1696 O O . CYS A 1 206 ? -4.082 18.094 -11.984 1 95 206 CYS A O 1
ATOM 1698 N N . ALA A 1 207 ? -4.324 15.938 -11.711 1 92.88 207 ALA A N 1
ATOM 1699 C CA . ALA A 1 207 ? -3.891 15.508 -13.039 1 92.88 207 ALA A CA 1
ATOM 1700 C C . ALA A 1 207 ? -4.82 14.43 -13.594 1 92.88 207 ALA A C 1
ATOM 1702 O O . ALA A 1 207 ? -5.48 13.719 -12.836 1 92.88 207 ALA A O 1
ATOM 1703 N N . PRO A 1 208 ? -4.93 14.391 -14.992 1 93 208 PRO A N 1
ATOM 1704 C CA . PRO A 1 208 ? -5.711 13.281 -15.539 1 93 208 PRO A CA 1
ATOM 1705 C C . PRO A 1 208 ? -5.16 11.914 -15.133 1 93 208 PRO A C 1
ATOM 1707 O O . PRO A 1 208 ? -3.945 11.695 -15.18 1 93 208 PRO A O 1
ATOM 1710 N N . LEU A 1 209 ? -5.977 11.023 -14.703 1 91.5 209 LEU A N 1
ATOM 1711 C CA . LEU A 1 209 ? -5.594 9.711 -14.203 1 91.5 209 LEU A CA 1
ATOM 1712 C C . LEU A 1 209 ? -4.723 8.977 -15.219 1 91.5 209 LEU A C 1
ATOM 1714 O O . LEU A 1 209 ? -3.725 8.344 -14.852 1 91.5 209 LEU A O 1
ATOM 1718 N N . THR A 1 210 ? -5.074 9.109 -16.531 1 88.75 210 THR A N 1
ATOM 1719 C CA . THR A 1 210 ? -4.418 8.289 -17.547 1 88.75 210 THR A CA 1
ATOM 1720 C C . THR A 1 210 ? -3.32 9.086 -18.25 1 88.75 210 THR A C 1
ATOM 1722 O O . THR A 1 210 ? -2.814 8.664 -19.281 1 88.75 210 THR A O 1
ATOM 1725 N N . SER A 1 211 ? -2.988 10.25 -17.672 1 89.31 211 SER A N 1
ATOM 1726 C CA . SER A 1 211 ? -1.894 11.023 -18.25 1 89.31 211 SER A CA 1
ATOM 1727 C C . SER A 1 211 ? -0.558 10.312 -18.062 1 89.31 211 SER A C 1
ATOM 1729 O O . SER A 1 211 ? -0.277 9.766 -16.984 1 89.31 211 SER A O 1
ATOM 1731 N N . THR A 1 212 ? 0.223 10.25 -19.109 1 87.25 212 THR A N 1
ATOM 1732 C CA . THR A 1 212 ? 1.549 9.648 -19.016 1 87.25 212 THR A CA 1
ATOM 1733 C C . THR A 1 212 ? 2.615 10.719 -18.797 1 87.25 212 THR A C 1
ATOM 1735 O O . THR A 1 212 ? 3.809 10.414 -18.75 1 87.25 212 THR A O 1
ATOM 1738 N N . LYS A 1 213 ? 2.105 11.953 -18.688 1 78.5 213 LYS A N 1
ATOM 1739 C CA . LYS A 1 213 ? 3.025 13.047 -18.406 1 78.5 213 LYS A CA 1
ATOM 1740 C C . LYS A 1 213 ? 3.201 13.242 -16.906 1 78.5 213 LYS A C 1
ATOM 1742 O O . LYS A 1 213 ? 2.219 13.266 -16.156 1 78.5 213 LYS A O 1
ATOM 1747 N N . GLU A 1 214 ? 4.395 13.031 -16.422 1 67.25 214 GLU A N 1
ATOM 1748 C CA . GLU A 1 214 ? 4.66 13.242 -15 1 67.25 214 GLU A CA 1
ATOM 1749 C C . GLU A 1 214 ? 4.27 14.656 -14.57 1 67.25 214 GLU A C 1
ATOM 1751 O O . GLU A 1 214 ? 4.535 15.625 -15.281 1 67.25 214 GLU A O 1
ATOM 1756 N N . SER A 1 215 ? 3.312 14.68 -13.617 1 58.03 215 SER A N 1
ATOM 1757 C CA . SER A 1 215 ? 2.914 15.992 -13.102 1 58.03 215 SER A CA 1
ATOM 1758 C C . SER A 1 215 ? 3.955 16.547 -12.141 1 58.03 215 SER A C 1
ATOM 1760 O O . SER A 1 215 ? 4.684 15.789 -11.5 1 58.03 215 SER A O 1
ATOM 1762 N N . MET B 1 1 ? 38.344 41.875 101.125 1 28.36 1 MET B N 1
ATOM 1763 C CA . MET B 1 1 ? 38.938 41 100.125 1 28.36 1 MET B CA 1
ATOM 1764 C C . MET B 1 1 ? 37.938 40 99.562 1 28.36 1 MET B C 1
ATOM 1766 O O . MET B 1 1 ? 37.719 38.938 100.188 1 28.36 1 MET B O 1
ATOM 1770 N N . THR B 1 2 ? 36.969 40.312 99.188 1 32.81 2 THR B N 1
ATOM 1771 C CA . THR B 1 2 ? 35.656 39.656 99 1 32.81 2 THR B CA 1
ATOM 1772 C C . THR B 1 2 ? 35.688 38.812 97.75 1 32.81 2 THR B C 1
ATOM 1774 O O . THR B 1 2 ? 35.938 39.312 96.625 1 32.81 2 THR B O 1
ATOM 1777 N N . ALA B 1 3 ? 35.781 37.562 97.75 1 30.77 3 ALA B N 1
ATOM 1778 C CA . ALA B 1 3 ? 36.219 36.5 96.812 1 30.77 3 ALA B CA 1
ATOM 1779 C C . ALA B 1 3 ? 35.156 36.125 95.812 1 30.77 3 ALA B C 1
ATOM 1781 O O . ALA B 1 3 ? 34.219 35.406 96.125 1 30.77 3 ALA B O 1
ATOM 1782 N N . TRP B 1 4 ? 34.625 36.875 95.062 1 26.5 4 TRP B N 1
ATOM 1783 C CA . TRP B 1 4 ? 33.344 36.688 94.375 1 26.5 4 TRP B CA 1
ATOM 1784 C C . TRP B 1 4 ? 33.469 35.625 93.312 1 26.5 4 TRP B C 1
ATOM 1786 O O . TRP B 1 4 ? 32.531 35.406 92.5 1 26.5 4 TRP B O 1
ATOM 1796 N N . LEU B 1 5 ? 34.344 35.031 93 1 26.56 5 LEU B N 1
ATOM 1797 C CA . LEU B 1 5 ? 34.531 34.906 91.562 1 26.56 5 LEU B CA 1
ATOM 1798 C C . LEU B 1 5 ? 33.594 33.812 91 1 26.56 5 LEU B C 1
ATOM 1800 O O . LEU B 1 5 ? 33.688 33.469 89.875 1 26.56 5 LEU B O 1
ATOM 1804 N N . ALA B 1 6 ? 32.781 33.531 91.688 1 24.17 6 ALA B N 1
ATOM 1805 C CA . ALA B 1 6 ? 32.625 32.094 91.5 1 24.17 6 ALA B CA 1
ATOM 1806 C C . ALA B 1 6 ? 32.469 31.781 90 1 24.17 6 ALA B C 1
ATOM 1808 O O . ALA B 1 6 ? 33.438 31.781 89.25 1 24.17 6 ALA B O 1
ATOM 1809 N N . LEU B 1 7 ? 31.25 31.359 89.438 1 27.7 7 LEU B N 1
ATOM 1810 C CA . LEU B 1 7 ? 30.906 30 89 1 27.7 7 LEU B CA 1
ATOM 1811 C C . LEU B 1 7 ? 30.828 29.906 87.5 1 27.7 7 LEU B C 1
ATOM 1813 O O . LEU B 1 7 ? 30.281 30.797 86.812 1 27.7 7 LEU B O 1
ATOM 1817 N N . GLY B 1 8 ? 31.516 29.297 86.812 1 27.27 8 GLY B N 1
ATOM 1818 C CA . GLY B 1 8 ? 32 28.922 85.5 1 27.27 8 GLY B CA 1
ATOM 1819 C C . GLY B 1 8 ? 30.906 28.375 84.562 1 27.27 8 GLY B C 1
ATOM 1820 O O . GLY B 1 8 ? 30.328 27.328 84.875 1 27.27 8 GLY B O 1
ATOM 1821 N N . ILE B 1 9 ? 30.094 28.984 84.25 1 29.05 9 ILE B N 1
ATOM 1822 C CA . ILE B 1 9 ? 28.906 28.312 83.75 1 29.05 9 ILE B CA 1
ATOM 1823 C C . ILE B 1 9 ? 29.219 27.656 82.438 1 29.05 9 ILE B C 1
ATOM 1825 O O . ILE B 1 9 ? 29.594 28.344 81.5 1 29.05 9 ILE B O 1
ATOM 1829 N N . ILE B 1 10 ? 29.625 26.641 82.438 1 28.38 10 ILE B N 1
ATOM 1830 C CA . ILE B 1 10 ? 30.125 25.828 81.312 1 28.38 10 ILE B CA 1
ATOM 1831 C C . ILE B 1 10 ? 29.047 25.719 80.25 1 28.38 10 ILE B C 1
ATOM 1833 O O . ILE B 1 10 ? 27.953 25.203 80.5 1 28.38 10 ILE B O 1
ATOM 1837 N N . CYS B 1 11 ? 28.797 26.438 79.562 1 24.59 11 CYS B N 1
ATOM 1838 C CA . CYS B 1 11 ? 27.672 26.484 78.625 1 24.59 11 CYS B CA 1
ATOM 1839 C C . CYS B 1 11 ? 27.797 25.375 77.562 1 24.59 11 CYS B C 1
ATOM 1841 O O . CYS B 1 11 ? 28.719 25.375 76.75 1 24.59 11 CYS B O 1
ATOM 1843 N N . THR B 1 12 ? 27.641 24.328 77.75 1 24.73 12 THR B N 1
ATOM 1844 C CA . THR B 1 12 ? 27.812 23.109 77 1 24.73 12 THR B CA 1
ATOM 1845 C C . THR B 1 12 ? 27.047 23.172 75.688 1 24.73 12 THR B C 1
ATOM 1847 O O . THR B 1 12 ? 25.812 23.281 75.688 1 24.73 12 THR B O 1
ATOM 1850 N N . PHE B 1 13 ? 27.25 23.812 75 1 25.88 13 PHE B N 1
ATOM 1851 C CA . PHE B 1 13 ? 26.391 23.938 73.812 1 25.88 13 PHE B CA 1
ATOM 1852 C C . PHE B 1 13 ? 26.328 22.641 73.062 1 25.88 13 PHE B C 1
ATOM 1854 O O . PHE B 1 13 ? 27.375 22.078 72.688 1 25.88 13 PHE B O 1
ATOM 1861 N N . VAL B 1 14 ? 25.562 21.859 73.188 1 25.58 14 VAL B N 1
ATOM 1862 C CA . VAL B 1 14 ? 25.312 20.5 72.688 1 25.58 14 VAL B CA 1
ATOM 1863 C C . VAL B 1 14 ? 25.109 20.5 71.188 1 25.58 14 VAL B C 1
ATOM 1865 O O . VAL B 1 14 ? 24.281 21.25 70.688 1 25.58 14 VAL B O 1
ATOM 1868 N N . VAL B 1 15 ? 25.844 20.188 70.562 1 26.39 15 VAL B N 1
ATOM 1869 C CA . VAL B 1 15 ? 25.953 20.141 69.125 1 26.39 15 VAL B CA 1
ATOM 1870 C C . VAL B 1 15 ? 24.844 19.234 68.5 1 26.39 15 VAL B C 1
ATOM 1872 O O . VAL B 1 15 ? 24.844 18.031 68.75 1 26.39 15 VAL B O 1
ATOM 1875 N N . VAL B 1 16 ? 23.828 19.359 68.562 1 25.53 16 VAL B N 1
ATOM 1876 C CA . VAL B 1 16 ? 22.891 18.266 68.25 1 25.53 16 VAL B CA 1
ATOM 1877 C C . VAL B 1 16 ? 22.938 17.938 66.75 1 25.53 16 VAL B C 1
ATOM 1879 O O . VAL B 1 16 ? 22.75 18.828 65.938 1 25.53 16 VAL B O 1
ATOM 1882 N N . PHE B 1 17 ? 23.516 17.078 66.375 1 23.34 17 PHE B N 1
ATOM 1883 C CA . PHE B 1 17 ? 23.688 16.578 65 1 23.34 17 PHE B CA 1
ATOM 1884 C C . PHE B 1 17 ? 22.328 16.25 64.438 1 23.34 17 PHE B C 1
ATOM 1886 O O . PHE B 1 17 ? 21.609 15.375 64.875 1 23.34 17 PHE B O 1
ATOM 1893 N N . ILE B 1 18 ? 21.656 16.906 64.062 1 26.27 18 ILE B N 1
ATOM 1894 C CA . ILE B 1 18 ? 20.312 16.562 63.562 1 26.27 18 ILE B CA 1
ATOM 1895 C C . ILE B 1 18 ? 20.406 15.734 62.281 1 26.27 18 ILE B C 1
ATOM 1897 O O . ILE B 1 18 ? 20.984 16.188 61.281 1 26.27 18 ILE B O 1
ATOM 1901 N N . PHE B 1 19 ? 20.391 14.617 62.344 1 27.88 19 PHE B N 1
ATOM 1902 C CA . PHE B 1 19 ? 20.406 13.625 61.281 1 27.88 19 PHE B CA 1
ATOM 1903 C C . PHE B 1 19 ? 19.266 13.883 60.281 1 27.88 19 PHE B C 1
ATOM 1905 O O . PHE B 1 19 ? 18.109 13.891 60.688 1 27.88 19 PHE B O 1
ATOM 1912 N N . MET B 1 20 ? 19.328 14.555 59.5 1 27.66 20 MET B N 1
ATOM 1913 C CA . MET B 1 20 ? 18.297 14.852 58.5 1 27.66 20 MET B CA 1
ATOM 1914 C C . MET B 1 20 ? 17.953 13.609 57.688 1 27.66 20 MET B C 1
ATOM 1916 O O . MET B 1 20 ? 18.844 12.945 57.156 1 27.66 20 MET B O 1
ATOM 1920 N N . PRO B 1 21 ? 17.109 13 57.938 1 30.19 21 PRO B N 1
ATOM 1921 C CA . PRO B 1 21 ? 16.844 11.695 57.312 1 30.19 21 PRO B CA 1
ATOM 1922 C C . PRO B 1 21 ? 16.75 11.766 55.781 1 30.19 21 PRO B C 1
ATOM 1924 O O . PRO B 1 21 ? 16.375 12.805 55.25 1 30.19 21 PRO B O 1
ATOM 1927 N N . SER B 1 22 ? 17.562 11.328 55.281 1 26.98 22 SER B N 1
ATOM 1928 C CA . SER B 1 22 ? 17.688 11.289 53.812 1 26.98 22 SER B CA 1
ATOM 1929 C C . SER B 1 22 ? 16.422 10.734 53.156 1 26.98 22 SER B C 1
ATOM 1931 O O . SER B 1 22 ? 16.047 9.586 53.406 1 26.98 22 SER B O 1
ATOM 1933 N N . PRO B 1 23 ? 15.562 11.344 52.969 1 29.3 23 PRO B N 1
ATOM 1934 C CA . PRO B 1 23 ? 14.305 10.68 52.594 1 29.3 23 PRO B CA 1
ATOM 1935 C C . PRO B 1 23 ? 14.43 9.836 51.344 1 29.3 23 PRO B C 1
ATOM 1937 O O . PRO B 1 23 ? 14.875 10.336 50.312 1 29.3 23 PRO B O 1
ATOM 1940 N N . ASN B 1 24 ? 14.867 8.797 51.344 1 25.84 24 ASN B N 1
ATOM 1941 C CA . ASN B 1 24 ? 15 7.902 50.219 1 25.84 24 ASN B CA 1
ATOM 1942 C C . ASN B 1 24 ? 13.68 7.754 49.469 1 25.84 24 ASN B C 1
ATOM 1944 O O . ASN B 1 24 ? 12.898 6.848 49.75 1 25.84 24 ASN B O 1
ATOM 1948 N N . LYS B 1 25 ? 12.898 8.484 49.531 1 27.45 25 LYS B N 1
ATOM 1949 C CA . LYS B 1 25 ? 11.633 8.062 48.969 1 27.45 25 LYS B CA 1
ATOM 1950 C C . LYS B 1 25 ? 11.805 7.605 47.5 1 27.45 25 LYS B C 1
ATOM 1952 O O . LYS B 1 25 ? 12.312 8.359 46.688 1 27.45 25 LYS B O 1
ATOM 1957 N N . HIS B 1 26 ? 11.953 6.465 47.344 1 24.92 26 HIS B N 1
ATOM 1958 C CA . HIS B 1 26 ? 12 5.859 46.031 1 24.92 26 HIS B CA 1
ATOM 1959 C C . HIS B 1 26 ? 10.789 6.27 45.188 1 24.92 26 HIS B C 1
ATOM 1961 O O . HIS B 1 26 ? 9.648 6.066 45.594 1 24.92 26 HIS B O 1
ATOM 1967 N N . HIS B 1 27 ? 10.773 7.305 44.719 1 23.95 27 HIS B N 1
ATOM 1968 C CA . HIS B 1 27 ? 9.727 7.664 43.75 1 23.95 27 HIS B CA 1
ATOM 1969 C C . HIS B 1 27 ? 9.523 6.562 42.719 1 23.95 27 HIS B C 1
ATOM 1971 O O . HIS B 1 27 ? 10.453 6.199 42 1 23.95 27 HIS B O 1
ATOM 1977 N N . GLU B 1 28 ? 8.82 5.727 43.062 1 25.52 28 GLU B N 1
ATOM 1978 C CA . GLU B 1 28 ? 8.453 4.695 42.094 1 25.52 28 GLU B CA 1
ATOM 1979 C C . GLU B 1 28 ? 7.906 5.309 40.812 1 25.52 28 GLU B C 1
ATOM 1981 O O . GLU B 1 28 ? 7.055 6.199 40.875 1 25.52 28 GLU B O 1
ATOM 1986 N N . TYR B 1 29 ? 8.703 5.422 39.875 1 25.17 29 TYR B N 1
ATOM 1987 C CA . TYR B 1 29 ? 8.281 5.766 38.5 1 25.17 29 TYR B CA 1
ATOM 1988 C C . TYR B 1 29 ? 7.012 5.02 38.125 1 25.17 29 TYR B C 1
ATOM 1990 O O . TYR B 1 29 ? 6.934 3.795 38.281 1 25.17 29 TYR B O 1
ATOM 1998 N N . PRO B 1 30 ? 5.969 5.711 38.344 1 25.14 30 PRO B N 1
ATOM 1999 C CA . PRO B 1 30 ? 4.766 4.957 37.969 1 25.14 30 PRO B CA 1
ATOM 2000 C C . PRO B 1 30 ? 4.957 4.109 36.719 1 25.14 30 PRO B C 1
ATOM 2002 O O . PRO B 1 30 ? 5.77 4.453 35.844 1 25.14 30 PRO B O 1
ATOM 2005 N N . SER B 1 31 ? 4.789 2.959 36.844 1 23.83 31 SER B N 1
ATOM 2006 C CA . SER B 1 31 ? 4.68 1.974 35.781 1 23.83 31 SER B CA 1
ATOM 2007 C C . SER B 1 31 ? 3.891 2.527 34.594 1 23.83 31 SER B C 1
ATOM 2009 O O . SER B 1 31 ? 2.83 3.129 34.781 1 23.83 31 SER B O 1
ATOM 2011 N N . LYS B 1 32 ? 4.555 2.85 33.531 1 28.16 32 LYS B N 1
ATOM 2012 C CA . LYS B 1 32 ? 4.098 3.182 32.188 1 28.16 32 LYS B CA 1
ATOM 2013 C C . LYS B 1 32 ? 2.795 2.461 31.844 1 28.16 32 LYS B C 1
ATOM 2015 O O . LYS B 1 32 ? 2.777 1.236 31.703 1 28.16 32 LYS B O 1
ATOM 2020 N N . ASP B 1 33 ? 1.838 2.869 32.438 1 25.33 33 ASP B N 1
ATOM 2021 C CA . ASP B 1 33 ? 0.54 2.367 32 1 25.33 33 ASP B CA 1
ATOM 2022 C C . ASP B 1 33 ? 0.466 2.297 30.484 1 25.33 33 ASP B C 1
ATOM 2024 O O . ASP B 1 33 ? 0.562 3.32 29.812 1 25.33 33 ASP B O 1
ATOM 2028 N N . THR B 1 34 ? 0.948 1.273 29.891 1 28.53 34 THR B N 1
ATOM 2029 C CA . THR B 1 34 ? 0.785 0.825 28.516 1 28.53 34 THR B CA 1
ATOM 2030 C C . THR B 1 34 ? -0.659 1.005 28.047 1 28.53 34 THR B C 1
ATOM 2032 O O . THR B 1 34 ? -1.501 0.132 28.281 1 28.53 34 THR B O 1
ATOM 2035 N N . HIS B 1 35 ? -1.16 2.111 28.359 1 25.98 35 HIS B N 1
ATOM 2036 C CA . HIS B 1 35 ? -2.486 2.258 27.781 1 25.98 35 HIS B CA 1
ATOM 2037 C C . HIS B 1 35 ? -2.484 1.862 26.312 1 25.98 35 HIS B C 1
ATOM 2039 O O . HIS B 1 35 ? -2.039 2.633 25.453 1 25.98 35 HIS B O 1
ATOM 2045 N N . HIS B 1 36 ? -2.314 0.585 26.078 1 26.98 36 HIS B N 1
ATOM 2046 C CA . HIS B 1 36 ? -2.707 0.033 24.781 1 26.98 36 HIS B CA 1
ATOM 2047 C C . HIS B 1 36 ? -4.035 0.618 24.312 1 26.98 36 HIS B C 1
ATOM 2049 O O . HIS B 1 36 ? -5.066 0.427 24.953 1 26.98 36 HIS B O 1
ATOM 2055 N N . ILE B 1 37 ? -4.039 1.829 24.016 1 28.3 37 ILE B N 1
ATOM 2056 C CA . ILE B 1 37 ? -5.238 2.287 23.312 1 28.3 37 ILE B CA 1
ATOM 2057 C C . ILE B 1 37 ? -5.766 1.174 22.422 1 28.3 37 ILE B C 1
ATOM 2059 O O . ILE B 1 37 ? -5.105 0.782 21.453 1 28.3 37 ILE B O 1
ATOM 2063 N N . ASN B 1 38 ? -6.426 0.174 23 1 28.19 38 ASN B N 1
ATOM 2064 C CA . ASN B 1 38 ? -7.207 -0.837 22.297 1 28.19 38 ASN B CA 1
ATOM 2065 C C . ASN B 1 38 ? -8.172 -0.204 21.312 1 28.19 38 ASN B C 1
ATOM 2067 O O . ASN B 1 38 ? -9.203 0.353 21.703 1 28.19 38 ASN B O 1
ATOM 2071 N N . HIS B 1 39 ? -7.789 0.594 20.422 1 28.5 39 HIS B N 1
ATOM 2072 C CA . HIS B 1 39 ? -8.781 0.78 19.359 1 28.5 39 HIS B CA 1
ATOM 2073 C C . HIS B 1 39 ? -9.445 -0.542 18.984 1 28.5 39 HIS B C 1
ATOM 2075 O O . HIS B 1 39 ? -8.766 -1.51 18.641 1 28.5 39 HIS B O 1
ATOM 2081 N N . PRO B 1 40 ? -10.516 -0.828 19.703 1 32.06 40 PRO B N 1
ATOM 2082 C CA . PRO B 1 40 ? -11.172 -2.059 19.266 1 32.06 40 PRO B CA 1
ATOM 2083 C C . PRO B 1 40 ? -11.242 -2.17 17.734 1 32.06 40 PRO B C 1
ATOM 2085 O O . PRO B 1 40 ? -11.688 -1.235 17.078 1 32.06 40 PRO B O 1
ATOM 2088 N N . HIS B 1 41 ? -10.219 -2.465 17.203 1 33.44 41 HIS B N 1
ATOM 2089 C CA . HIS B 1 41 ? -10.414 -2.918 15.836 1 33.44 41 HIS B CA 1
ATOM 2090 C C . HIS B 1 41 ? -11.617 -3.848 15.727 1 33.44 41 HIS B C 1
ATOM 2092 O O . HIS B 1 41 ? -11.562 -4.996 16.172 1 33.44 41 HIS B O 1
ATOM 2098 N N . LYS B 1 42 ? -12.836 -3.24 16.031 1 35.81 42 LYS B N 1
ATOM 2099 C CA . LYS B 1 42 ? -14.016 -4.098 16.062 1 35.81 42 LYS B CA 1
ATOM 2100 C C . LYS B 1 42 ? -13.883 -5.246 15.062 1 35.81 42 LYS B C 1
ATOM 2102 O O . LYS B 1 42 ? -14.055 -6.41 15.43 1 35.81 42 LYS B O 1
ATOM 2107 N N . LYS B 1 43 ? -14.805 -5.012 13.859 1 35.09 43 LYS B N 1
ATOM 2108 C CA . LYS B 1 43 ? -15.43 -6.09 13.094 1 35.09 43 LYS B CA 1
ATOM 2109 C C . LYS B 1 43 ? -14.406 -6.832 12.25 1 35.09 43 LYS B C 1
ATOM 2111 O O . LYS B 1 43 ? -13.531 -6.211 11.641 1 35.09 43 LYS B O 1
ATOM 2116 N N . PRO B 1 44 ? -14.297 -8.117 12.484 1 34.38 44 PRO B N 1
ATOM 2117 C CA . PRO B 1 44 ? -13.516 -8.914 11.539 1 34.38 44 PRO B CA 1
ATOM 2118 C C . PRO B 1 44 ? -13.68 -8.445 10.094 1 34.38 44 PRO B C 1
ATOM 2120 O O . PRO B 1 44 ? -14.758 -7.992 9.711 1 34.38 44 PRO B O 1
ATOM 2123 N N . HIS B 1 45 ? -12.672 -7.914 9.609 1 36.16 45 HIS B N 1
ATOM 2124 C CA . HIS B 1 45 ? -12.656 -7.57 8.195 1 36.16 45 HIS B CA 1
ATOM 2125 C C . HIS B 1 45 ? -13.57 -8.492 7.391 1 36.16 45 HIS B C 1
ATOM 2127 O O . HIS B 1 45 ? -13.445 -9.719 7.473 1 36.16 45 HIS B O 1
ATOM 2133 N N . HIS B 1 46 ? -14.789 -8.188 7.281 1 36.5 46 HIS B N 1
ATOM 2134 C CA . HIS B 1 46 ? -15.641 -8.859 6.312 1 36.5 46 HIS B CA 1
ATOM 2135 C C . HIS B 1 46 ? -14.828 -9.422 5.152 1 36.5 46 HIS B C 1
ATOM 2137 O O . HIS B 1 46 ? -13.992 -8.719 4.578 1 36.5 46 HIS B O 1
ATOM 2143 N N . ASP B 1 47 ? -14.609 -10.68 5.199 1 36.5 47 ASP B N 1
ATOM 2144 C CA . ASP B 1 47 ? -14.117 -11.336 3.994 1 36.5 47 ASP B CA 1
ATOM 2145 C C . ASP B 1 47 ? -14.758 -10.734 2.74 1 36.5 47 ASP B C 1
ATOM 2147 O O . ASP B 1 47 ? -15.891 -11.062 2.4 1 36.5 47 ASP B O 1
ATOM 2151 N N . GLU B 1 48 ? -14.508 -9.547 2.512 1 42.53 48 GLU B N 1
ATOM 2152 C CA . GLU B 1 48 ? -15.062 -8.852 1.354 1 42.53 48 GLU B CA 1
ATOM 2153 C C . GLU B 1 48 ? -14.977 -9.711 0.098 1 42.53 48 GLU B C 1
ATOM 2155 O O . GLU B 1 48 ? -15.414 -9.297 -0.978 1 42.53 48 GLU B O 1
ATOM 2160 N N . ALA B 1 49 ? -14.289 -10.906 0.24 1 47.72 49 ALA B N 1
ATOM 2161 C CA . ALA B 1 49 ? -14.344 -11.844 -0.879 1 47.72 49 ALA B CA 1
ATOM 2162 C C . ALA B 1 49 ? -15.789 -12.211 -1.207 1 47.72 49 ALA B C 1
ATOM 2164 O O . ALA B 1 49 ? -16.094 -12.602 -2.336 1 47.72 49 ALA B O 1
ATOM 2165 N N . HIS B 1 50 ? -16.594 -12.133 -0.247 1 45.34 50 HIS B N 1
ATOM 2166 C CA . HIS B 1 50 ? -17.984 -12.516 -0.471 1 45.34 50 HIS B CA 1
ATOM 2167 C C . HIS B 1 50 ? -18.672 -11.578 -1.461 1 45.34 50 HIS B C 1
ATOM 2169 O O . HIS B 1 50 ? -19.703 -11.914 -2.037 1 45.34 50 HIS B O 1
ATOM 2175 N N . ASP B 1 51 ? -18.234 -10.398 -1.544 1 47.12 51 ASP B N 1
ATOM 2176 C CA . ASP B 1 51 ? -18.922 -9.438 -2.412 1 47.12 51 ASP B CA 1
ATOM 2177 C C . ASP B 1 51 ? -18.328 -9.469 -3.822 1 47.12 51 ASP B C 1
ATOM 2179 O O . ASP B 1 51 ? -18.453 -8.492 -4.57 1 47.12 51 ASP B O 1
ATOM 2183 N N . ARG B 1 52 ? -17.797 -10.609 -4.129 1 54.62 52 ARG B N 1
ATOM 2184 C CA . ARG B 1 52 ? -17.203 -10.781 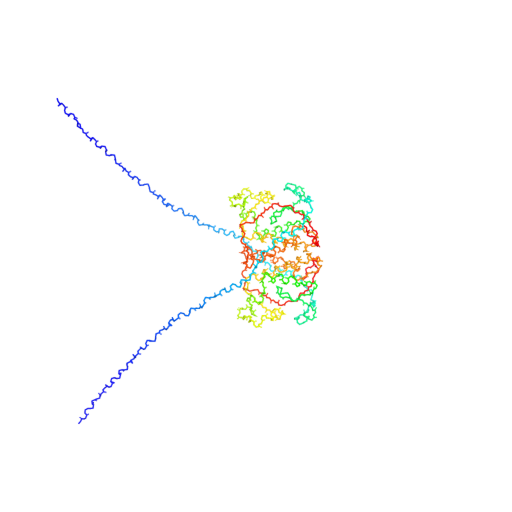-5.449 1 54.62 52 ARG B CA 1
ATOM 2185 C C . ARG B 1 52 ? -18.266 -10.898 -6.523 1 54.62 52 ARG B C 1
ATOM 2187 O O . ARG B 1 52 ? -19.219 -11.664 -6.371 1 54.62 52 ARG B O 1
ATOM 2194 N N . PRO B 1 53 ? -18.266 -9.945 -7.434 1 55.66 53 PRO B N 1
ATOM 2195 C CA . PRO B 1 53 ? -19.219 -10.188 -8.523 1 55.66 53 PRO B CA 1
ATOM 2196 C C . PRO B 1 53 ? -19.016 -11.547 -9.188 1 55.66 53 PRO B C 1
ATOM 2198 O O . PRO B 1 53 ? -17.875 -12.023 -9.289 1 55.66 53 PRO B O 1
ATOM 2201 N N . LYS B 1 54 ? -20.094 -12.352 -9.367 1 53.84 54 LYS B N 1
ATOM 2202 C CA . LYS B 1 54 ? -20.078 -13.625 -10.07 1 53.84 54 LYS B CA 1
ATOM 2203 C C . LYS B 1 54 ? -19.484 -13.484 -11.469 1 53.84 54 LYS B C 1
ATOM 2205 O O . LYS B 1 54 ? -19.891 -12.609 -12.234 1 53.84 54 LYS B O 1
ATOM 2210 N N . GLN B 1 55 ? -18.297 -13.898 -11.711 1 58.16 55 GLN B N 1
ATOM 2211 C CA . GLN B 1 55 ? -17.688 -13.891 -13.039 1 58.16 55 GLN B CA 1
ATOM 2212 C C . GLN B 1 55 ? -18.375 -14.875 -13.969 1 58.16 55 GLN B C 1
ATOM 2214 O O . GLN B 1 55 ? -18.812 -15.945 -13.539 1 58.16 55 GLN B O 1
ATOM 2219 N N . ILE B 1 56 ? -18.922 -14.398 -15.109 1 61.72 56 ILE B N 1
ATOM 2220 C CA . ILE B 1 56 ? -19.391 -15.312 -16.141 1 61.72 56 ILE B CA 1
ATOM 2221 C C . ILE B 1 56 ? -18.297 -16.312 -16.484 1 61.72 56 ILE B C 1
ATOM 2223 O O . ILE B 1 56 ? -17.172 -15.93 -16.812 1 61.72 56 ILE B O 1
ATOM 2227 N N . PRO B 1 57 ? -18.688 -17.531 -16.297 1 71.38 57 PRO B N 1
ATOM 2228 C CA . PRO B 1 57 ? -17.688 -18.547 -16.594 1 71.38 57 PRO B CA 1
ATOM 2229 C C . PRO B 1 57 ? -17.172 -18.469 -18.031 1 71.38 57 PRO B C 1
ATOM 2231 O O . PRO B 1 57 ? -17.953 -18.266 -18.969 1 71.38 57 PRO B O 1
ATOM 2234 N N . HIS B 1 58 ? -15.945 -18.141 -18.328 1 81.06 58 HIS B N 1
ATOM 2235 C CA . HIS B 1 58 ? -15.25 -18.188 -19.609 1 81.06 58 HIS B CA 1
ATOM 2236 C C . HIS B 1 58 ? -13.883 -18.844 -19.469 1 81.06 58 HIS B C 1
ATOM 2238 O O . HIS B 1 58 ? -13.383 -19.031 -18.359 1 81.06 58 HIS B O 1
ATOM 2244 N N . GLU B 1 59 ? -13.5 -19.438 -20.625 1 89 59 GLU B N 1
ATOM 2245 C CA . GLU B 1 59 ? -12.125 -19.938 -20.625 1 89 59 GLU B CA 1
ATOM 2246 C C . GLU B 1 59 ? -11.125 -18.797 -20.562 1 89 59 GLU B C 1
ATOM 2248 O O . GLU B 1 59 ? -11.148 -17.891 -21.391 1 89 59 GLU B O 1
ATOM 2253 N N . PRO B 1 60 ? -10.281 -18.797 -19.609 1 91.94 60 PRO B N 1
ATOM 2254 C CA . PRO B 1 60 ? -9.25 -17.75 -19.578 1 91.94 60 PRO B CA 1
ATOM 2255 C C . PRO B 1 60 ? -8.391 -17.734 -20.844 1 91.94 60 PRO B C 1
ATOM 2257 O O . PRO B 1 60 ? -8.211 -18.781 -21.484 1 91.94 60 PRO B O 1
ATOM 2260 N N . GLU B 1 61 ? -7.891 -16.641 -21.219 1 94.06 61 GLU B N 1
ATOM 2261 C CA . GLU B 1 61 ? -7.047 -16.469 -22.406 1 94.06 61 GLU B CA 1
ATOM 2262 C C . GLU B 1 61 ? -5.824 -17.391 -22.344 1 94.06 61 GLU B C 1
ATOM 2264 O O . GLU B 1 61 ? -5.387 -17.906 -23.375 1 94.06 61 GLU B O 1
ATOM 2269 N N . CYS B 1 62 ? -5.301 -17.625 -21.172 1 97 62 CYS B N 1
ATOM 2270 C CA . CYS B 1 62 ? -4.109 -18.453 -21 1 97 62 CYS B CA 1
ATOM 2271 C C . CYS B 1 62 ? -4.477 -19.922 -20.922 1 97 62 CYS B C 1
ATOM 2273 O O . CYS B 1 62 ? -3.602 -20.781 -20.781 1 97 62 CYS B O 1
ATOM 2275 N N . GLY B 1 63 ? -5.703 -20.328 -20.906 1 95.88 63 GLY B N 1
ATOM 2276 C CA . GLY B 1 63 ? -6.117 -21.703 -20.688 1 95.88 63 GLY B CA 1
ATOM 2277 C C . GLY B 1 63 ? -6.18 -22.078 -19.219 1 95.88 63 GLY B C 1
ATOM 2278 O O . GLY B 1 63 ? -6.406 -21.219 -18.359 1 95.88 63 GLY B O 1
ATOM 2279 N N . ARG B 1 64 ? -6.074 -23.438 -19 1 94.5 64 ARG B N 1
ATOM 2280 C CA . ARG B 1 64 ? -6.227 -23.922 -17.625 1 94.5 64 ARG B CA 1
ATOM 2281 C C . ARG B 1 64 ? -5.07 -24.828 -17.234 1 94.5 64 ARG B C 1
ATOM 2283 O O . ARG B 1 64 ? -5.129 -25.5 -16.203 1 94.5 64 ARG B O 1
ATOM 2290 N N . THR B 1 65 ? -4.113 -24.859 -18.156 1 95.19 65 THR B N 1
ATOM 2291 C CA . THR B 1 65 ? -2.916 -25.625 -17.859 1 95.19 65 THR B CA 1
ATOM 2292 C C . THR B 1 65 ? -1.656 -24.844 -18.219 1 95.19 65 THR B C 1
ATOM 2294 O O . THR B 1 65 ? -1.668 -24.031 -19.141 1 95.19 65 THR B O 1
ATOM 2297 N N . PRO B 1 66 ? -0.568 -25.141 -17.469 1 96.56 66 PRO B N 1
ATOM 2298 C CA . PRO B 1 66 ? 0.686 -24.469 -17.812 1 96.56 66 PRO B CA 1
ATOM 2299 C C . PRO B 1 66 ? 1.114 -24.719 -19.25 1 96.56 66 PRO B C 1
ATOM 2301 O O . PRO B 1 66 ? 1.62 -23.797 -19.906 1 96.56 66 PRO B O 1
ATOM 2304 N N . ALA B 1 67 ? 0.953 -25.875 -19.672 1 96.44 67 ALA B N 1
ATOM 2305 C CA . ALA B 1 67 ? 1.319 -26.219 -21.031 1 96.44 67 ALA B CA 1
ATOM 2306 C C . ALA B 1 67 ? 0.559 -25.359 -22.031 1 96.44 67 ALA B C 1
ATOM 2308 O O . ALA B 1 67 ? 1.154 -24.797 -22.953 1 96.44 67 ALA B O 1
ATOM 2309 N N . LYS B 1 68 ? -0.713 -25.234 -21.906 1 96.94 68 LYS B N 1
ATOM 2310 C CA . LYS B 1 68 ? -1.533 -24.406 -22.781 1 96.94 68 LYS B CA 1
ATOM 2311 C C . LYS B 1 68 ? -1.146 -22.938 -22.672 1 96.94 68 LYS B C 1
ATOM 2313 O O . LYS B 1 68 ? -1.134 -22.203 -23.672 1 96.94 68 LYS B O 1
ATOM 2318 N N . ALA B 1 69 ? -0.901 -22.5 -21.438 1 97.81 69 ALA B N 1
ATOM 2319 C CA . ALA B 1 69 ? -0.487 -21.125 -21.219 1 97.81 69 ALA B CA 1
ATOM 2320 C C . ALA B 1 69 ? 0.786 -20.797 -21.984 1 97.81 69 ALA B C 1
ATOM 2322 O O . ALA B 1 69 ? 0.872 -19.766 -22.656 1 97.81 69 ALA B O 1
ATOM 2323 N N . ARG B 1 70 ? 1.742 -21.719 -21.984 1 96.81 70 ARG B N 1
ATOM 2324 C CA . ARG B 1 70 ? 2.99 -21.547 -22.719 1 96.81 70 ARG B CA 1
ATOM 2325 C C . ARG B 1 70 ? 2.74 -21.516 -24.219 1 96.81 70 ARG B C 1
ATOM 2327 O O . ARG B 1 70 ? 3.299 -20.672 -24.922 1 96.81 70 ARG B O 1
ATOM 2334 N N . GLN B 1 71 ? 1.94 -22.344 -24.641 1 97.19 71 GLN B N 1
ATOM 2335 C CA . GLN B 1 71 ? 1.598 -22.422 -26.062 1 97.19 71 GLN B CA 1
ATOM 2336 C C . GLN B 1 71 ? 0.97 -21.125 -26.547 1 97.19 71 GLN B C 1
ATOM 2338 O O . GLN B 1 71 ? 1.209 -20.703 -27.688 1 97.19 71 GLN B O 1
ATOM 2343 N N . ARG B 1 72 ? 0.231 -20.453 -25.703 1 97.25 72 ARG B N 1
ATOM 2344 C CA . ARG B 1 72 ? -0.492 -19.25 -26.062 1 97.25 72 ARG B CA 1
ATOM 2345 C C . ARG B 1 72 ? 0.352 -18 -25.797 1 97.25 72 ARG B C 1
ATOM 2347 O O . ARG B 1 72 ? -0.126 -16.875 -25.938 1 97.25 72 ARG B O 1
ATOM 2354 N N . GLY B 1 73 ? 1.568 -18.234 -25.297 1 96.56 73 GLY B N 1
ATOM 2355 C CA . GLY B 1 73 ? 2.52 -17.141 -25.141 1 96.56 73 GLY B CA 1
ATOM 2356 C C . GLY B 1 73 ? 2.328 -16.344 -23.875 1 96.56 73 GLY B C 1
ATOM 2357 O O . GLY B 1 73 ? 2.799 -15.211 -23.766 1 96.56 73 GLY B O 1
ATOM 2358 N N . CYS B 1 74 ? 1.579 -16.875 -22.938 1 97.56 74 CYS B N 1
ATOM 2359 C CA . CYS B 1 74 ? 1.36 -16.188 -21.656 1 97.56 74 CYS B CA 1
ATOM 2360 C C . CYS B 1 74 ? 2.641 -16.156 -20.828 1 97.56 74 CYS B C 1
ATOM 2362 O O . CYS B 1 74 ? 3.551 -16.953 -21.062 1 97.56 74 CYS B O 1
ATOM 2364 N N . ILE B 1 75 ? 2.74 -15.219 -19.906 1 96.62 75 ILE B N 1
ATOM 2365 C CA . ILE B 1 75 ? 3.885 -15.031 -19.016 1 96.62 75 ILE B CA 1
ATOM 2366 C C . ILE B 1 75 ? 3.521 -15.469 -17.594 1 96.62 75 ILE B C 1
ATOM 2368 O O . ILE B 1 75 ? 2.453 -15.117 -17.094 1 96.62 75 ILE B O 1
ATOM 2372 N N . PHE B 1 76 ? 4.316 -16.281 -17.016 1 96.62 76 PHE B N 1
ATOM 2373 C CA . PHE B 1 76 ? 4.125 -16.641 -15.617 1 96.62 76 PHE B CA 1
ATOM 2374 C C . PHE B 1 76 ? 4.691 -15.555 -14.703 1 96.62 76 PHE B C 1
ATOM 2376 O O . PHE B 1 76 ? 5.887 -15.266 -14.742 1 96.62 76 PHE B O 1
ATOM 2383 N N . GLU B 1 77 ? 3.859 -14.898 -13.906 1 96.12 77 GLU B N 1
ATOM 2384 C CA . GLU B 1 77 ? 4.27 -13.898 -12.922 1 96.12 77 GLU B CA 1
ATOM 2385 C C . GLU B 1 77 ? 4.359 -14.516 -11.523 1 96.12 77 GLU B C 1
ATOM 2387 O O . GLU B 1 77 ? 3.338 -14.719 -10.867 1 96.12 77 GLU B O 1
ATOM 2392 N N . GLN B 1 78 ? 5.566 -14.711 -11.047 1 93.19 78 GLN B N 1
ATOM 2393 C CA . GLN B 1 78 ? 5.867 -15.477 -9.844 1 93.19 78 GLN B CA 1
ATOM 2394 C C . GLN B 1 78 ? 5.137 -14.898 -8.633 1 93.19 78 GLN B C 1
ATOM 2396 O O . GLN B 1 78 ? 4.562 -15.648 -7.832 1 93.19 78 GLN B O 1
ATOM 2401 N N . GLN B 1 79 ? 5.059 -13.531 -8.492 1 93.88 79 GLN B N 1
ATOM 2402 C CA . GLN B 1 79 ? 4.469 -12.906 -7.316 1 93.88 79 GLN B CA 1
ATOM 2403 C C . GLN B 1 79 ? 2.955 -13.109 -7.285 1 93.88 79 GLN B C 1
ATOM 2405 O O . GLN B 1 79 ? 2.342 -13.07 -6.215 1 93.88 79 GLN B O 1
ATOM 2410 N N . LEU B 1 80 ? 2.398 -13.328 -8.461 1 95.44 80 LEU B N 1
ATOM 2411 C CA . LEU B 1 80 ? 0.959 -13.555 -8.531 1 95.44 80 LEU B CA 1
ATOM 2412 C C . LEU B 1 80 ? 0.64 -15.047 -8.445 1 95.44 80 LEU B C 1
ATOM 2414 O O . LEU B 1 80 ? -0.499 -15.43 -8.164 1 95.44 80 LEU B O 1
ATOM 2418 N N . GLY B 1 81 ? 1.637 -15.961 -8.688 1 95.56 81 GLY B N 1
ATOM 2419 C CA . GLY B 1 81 ? 1.322 -17.375 -8.867 1 95.56 81 GLY B CA 1
ATOM 2420 C C . GLY B 1 81 ? 0.36 -17.625 -10.008 1 95.56 81 GLY B C 1
ATOM 2421 O O . GLY B 1 81 ? -0.54 -18.453 -9.898 1 95.56 81 GLY B O 1
ATOM 2422 N N . ALA B 1 82 ? 0.551 -16.844 -11.133 1 97.19 82 ALA B N 1
ATOM 2423 C CA . ALA B 1 82 ? -0.464 -16.922 -12.18 1 97.19 82 ALA B CA 1
ATOM 2424 C C . ALA B 1 82 ? 0.166 -16.781 -13.562 1 97.19 82 ALA B C 1
ATOM 2426 O O . ALA B 1 82 ? 1.145 -16.062 -13.734 1 97.19 82 ALA B O 1
ATOM 2427 N N . TRP B 1 83 ? -0.368 -17.516 -14.5 1 97.5 83 TRP B N 1
ATOM 2428 C CA . TRP B 1 83 ? -0.16 -17.25 -15.914 1 97.5 83 TRP B CA 1
ATOM 2429 C C . TRP B 1 83 ? -1.048 -16.109 -16.391 1 97.5 83 TRP B C 1
ATOM 2431 O O . TRP B 1 83 ? -2.258 -16.109 -16.156 1 97.5 83 TRP B O 1
ATOM 2441 N N . VAL B 1 84 ? -0.406 -15.07 -17.047 1 97.81 84 VAL B N 1
ATOM 2442 C CA . VAL B 1 84 ? -1.097 -13.844 -17.438 1 97.81 84 VAL B CA 1
ATOM 2443 C C . VAL B 1 84 ? -0.847 -13.562 -18.906 1 97.81 84 VAL B C 1
ATOM 2445 O O . VAL B 1 84 ? 0.277 -13.711 -19.406 1 97.81 84 VAL B O 1
ATOM 2448 N N . PRO B 1 85 ? -1.938 -13.172 -19.719 1 97.69 85 PRO B N 1
ATOM 2449 C CA . PRO B 1 85 ? -1.74 -12.812 -21.125 1 97.69 85 PRO B CA 1
ATOM 2450 C C . PRO B 1 85 ? -0.75 -11.664 -21.312 1 97.69 85 PRO B C 1
ATOM 2452 O O . PRO B 1 85 ? -0.661 -10.781 -20.453 1 97.69 85 PRO B O 1
ATOM 2455 N N . THR B 1 86 ? -0.064 -11.609 -22.422 1 96.25 86 THR B N 1
ATOM 2456 C CA . THR B 1 86 ? 0.973 -10.625 -22.688 1 96.25 86 THR B CA 1
ATOM 2457 C C . THR B 1 86 ? 0.367 -9.227 -22.828 1 96.25 86 THR B C 1
ATOM 2459 O O . THR B 1 86 ? 1.08 -8.227 -22.766 1 96.25 86 THR B O 1
ATOM 2462 N N . THR B 1 87 ? -0.996 -9.133 -23.016 1 96 87 THR B N 1
ATOM 2463 C CA . THR B 1 87 ? -1.69 -7.852 -23.094 1 96 87 THR B CA 1
ATOM 2464 C C . THR B 1 87 ? -1.533 -7.074 -21.797 1 96 87 THR B C 1
ATOM 2466 O O . THR B 1 87 ? -1.529 -5.84 -21.797 1 96 87 THR B O 1
ATOM 2469 N N . CYS B 1 88 ? -1.368 -7.812 -20.641 1 97.12 88 CYS B N 1
ATOM 2470 C CA . CYS B 1 88 ? -1.32 -7.137 -19.344 1 97.12 88 CYS B CA 1
ATOM 2471 C C . CYS B 1 88 ? -0.253 -7.754 -18.453 1 97.12 88 CYS B C 1
ATOM 2473 O O . CYS B 1 88 ? -0.317 -7.625 -17.234 1 97.12 88 CYS B O 1
ATOM 2475 N N . ALA B 1 89 ? 0.589 -8.547 -19.047 1 96.69 89 ALA B N 1
ATOM 2476 C CA . ALA B 1 89 ? 1.77 -9.055 -18.344 1 96.69 89 ALA B CA 1
ATOM 2477 C C . ALA B 1 89 ? 3.041 -8.391 -18.875 1 96.69 89 ALA B C 1
ATOM 2479 O O . ALA B 1 89 ? 3.221 -8.25 -20.078 1 96.69 89 ALA B O 1
ATOM 2480 N N . TRP B 1 90 ? 3.951 -7.961 -17.906 1 94.38 90 TRP B N 1
ATOM 2481 C CA . TRP B 1 90 ? 5.152 -7.234 -18.297 1 94.38 90 TRP B CA 1
ATOM 2482 C C . TRP B 1 90 ? 6.383 -7.785 -17.594 1 94.38 90 TRP B C 1
ATOM 2484 O O . TRP B 1 90 ? 6.484 -7.699 -16.359 1 94.38 90 TRP B O 1
ATOM 2494 N N . SER B 1 91 ? 7.312 -8.25 -18.391 1 92.94 91 SER B N 1
ATOM 2495 C CA . SER B 1 91 ? 8.523 -8.852 -17.844 1 92.94 91 SER B CA 1
ATOM 2496 C C . SER B 1 91 ? 9.32 -7.844 -17.016 1 92.94 91 SER B C 1
ATOM 2498 O O . SER B 1 91 ? 9.977 -8.211 -16.047 1 92.94 91 SER B O 1
ATOM 2500 N N . GLU B 1 92 ? 9.172 -6.562 -17.344 1 92.5 92 GLU B N 1
ATOM 2501 C CA . GLU B 1 92 ? 9.875 -5.508 -16.609 1 92.5 92 GLU B CA 1
ATOM 2502 C C . GLU B 1 92 ? 9.453 -5.477 -15.141 1 92.5 92 GLU B C 1
ATOM 2504 O O . GLU B 1 92 ? 10.289 -5.293 -14.258 1 92.5 92 GLU B O 1
ATOM 2509 N N . ILE B 1 93 ? 8.242 -5.668 -14.898 1 92.62 93 ILE B N 1
ATOM 2510 C CA . ILE B 1 93 ? 7.734 -5.637 -13.539 1 92.62 93 ILE B CA 1
ATOM 2511 C C . ILE B 1 93 ? 8.203 -6.875 -12.781 1 92.62 93 ILE B C 1
ATOM 2513 O O . ILE B 1 93 ? 8.555 -6.793 -11.602 1 92.62 93 ILE B O 1
ATOM 2517 N N . VAL B 1 94 ? 8.18 -8.039 -13.469 1 92.31 94 VAL B N 1
ATOM 2518 C CA . VAL B 1 94 ? 8.664 -9.281 -12.883 1 92.31 94 VAL B CA 1
ATOM 2519 C C . VAL B 1 94 ? 10.109 -9.109 -12.422 1 92.31 94 VAL B C 1
ATOM 2521 O O . VAL B 1 94 ? 10.453 -9.43 -11.281 1 92.31 94 VAL B O 1
ATOM 2524 N N . ASP B 1 95 ? 10.906 -8.508 -13.242 1 92.56 95 ASP B N 1
ATOM 2525 C CA . ASP B 1 95 ? 12.312 -8.289 -12.953 1 92.56 95 ASP B CA 1
ATOM 2526 C C . ASP B 1 95 ? 12.492 -7.293 -11.805 1 92.56 95 ASP B C 1
ATOM 2528 O O . ASP B 1 95 ? 13.305 -7.512 -10.906 1 92.56 95 ASP B O 1
ATOM 2532 N N . GLN B 1 96 ? 11.75 -6.203 -11.844 1 88.5 96 GLN B N 1
ATOM 2533 C CA . GLN B 1 96 ? 11.82 -5.184 -10.797 1 88.5 96 GLN B CA 1
ATOM 2534 C C . GLN B 1 96 ? 11.516 -5.781 -9.43 1 88.5 96 GLN B C 1
ATOM 2536 O O . GLN B 1 96 ? 12.227 -5.512 -8.453 1 88.5 96 GLN B O 1
ATOM 2541 N N . PHE B 1 97 ? 10.523 -6.582 -9.352 1 91.19 97 PHE B N 1
ATOM 2542 C CA . PHE B 1 97 ? 10.141 -7.145 -8.062 1 91.19 97 PHE B CA 1
ATOM 2543 C C . PHE B 1 97 ? 11.109 -8.242 -7.641 1 91.19 97 PHE B C 1
ATOM 2545 O O . PHE B 1 97 ? 11.312 -8.469 -6.449 1 91.19 97 PHE B O 1
ATOM 2552 N N . HIS B 1 98 ? 11.641 -8.938 -8.641 1 90.75 98 HIS B N 1
ATOM 2553 C CA . HIS B 1 98 ? 12.711 -9.875 -8.336 1 90.75 98 HIS B CA 1
ATOM 2554 C C . HIS B 1 98 ? 13.875 -9.172 -7.637 1 90.75 98 HIS B C 1
ATOM 2556 O O . HIS B 1 98 ? 14.469 -9.727 -6.711 1 90.75 98 HIS B O 1
ATOM 2562 N N . ASP B 1 99 ? 14.133 -7.984 -8.008 1 87.62 99 ASP B N 1
ATOM 2563 C CA . ASP B 1 99 ? 15.203 -7.195 -7.406 1 87.62 99 ASP B CA 1
ATOM 2564 C C . ASP B 1 99 ? 14.859 -6.805 -5.973 1 87.62 99 ASP B C 1
ATOM 2566 O O . ASP B 1 99 ? 15.742 -6.656 -5.133 1 87.62 99 ASP B O 1
ATOM 2570 N N . ILE B 1 100 ? 13.602 -6.711 -5.676 1 84 100 ILE B N 1
ATOM 2571 C CA . ILE B 1 100 ? 13.141 -6.273 -4.363 1 84 100 ILE B CA 1
ATOM 2572 C C . ILE B 1 100 ? 13.039 -7.473 -3.426 1 84 100 ILE B C 1
ATOM 2574 O O . ILE B 1 100 ? 13.492 -7.414 -2.281 1 84 100 ILE B O 1
ATOM 2578 N N . THR B 1 101 ? 12.469 -8.586 -3.863 1 86.88 101 THR B N 1
ATOM 2579 C CA . THR B 1 101 ? 12.102 -9.695 -2.992 1 86.88 101 THR B CA 1
ATOM 2580 C C . THR B 1 101 ? 13.055 -10.875 -3.18 1 86.88 101 THR B C 1
ATOM 2582 O O . THR B 1 101 ? 13.047 -11.82 -2.389 1 86.88 101 THR B O 1
ATOM 2585 N N . GLY B 1 102 ? 13.867 -10.836 -4.285 1 88.69 102 GLY B N 1
ATOM 2586 C CA . GLY B 1 102 ? 14.594 -12.031 -4.695 1 88.69 102 GLY B CA 1
ATOM 2587 C C . GLY B 1 102 ? 13.711 -13.047 -5.406 1 88.69 102 GLY B C 1
ATOM 2588 O O . GLY B 1 102 ? 12.57 -12.75 -5.75 1 88.69 102 GLY B O 1
ATOM 2589 N N . ASP B 1 103 ? 14.32 -14.148 -5.754 1 94.06 103 ASP B N 1
ATOM 2590 C CA . ASP B 1 103 ? 13.562 -15.281 -6.266 1 94.06 103 ASP B CA 1
ATOM 2591 C C . ASP B 1 103 ? 12.766 -15.953 -5.148 1 94.06 103 ASP B C 1
ATOM 2593 O O . ASP B 1 103 ? 13.312 -16.734 -4.371 1 94.06 103 ASP B O 1
ATOM 2597 N N . ILE B 1 104 ? 11.461 -15.711 -5.133 1 95 104 ILE B N 1
ATOM 2598 C CA . ILE B 1 104 ? 10.664 -16.125 -3.984 1 95 104 ILE B CA 1
ATOM 2599 C C . ILE B 1 104 ? 10.594 -17.656 -3.928 1 95 104 ILE B C 1
ATOM 2601 O O . ILE B 1 104 ? 10.445 -18.234 -2.852 1 95 104 ILE B O 1
ATOM 2605 N N . TYR B 1 105 ? 10.719 -18.328 -5.02 1 96.44 105 TYR B N 1
ATOM 2606 C CA . TYR B 1 105 ? 10.625 -19.781 -5.027 1 96.44 105 TYR B CA 1
ATOM 2607 C C . TYR B 1 105 ? 11.914 -20.422 -4.52 1 96.44 105 TYR B C 1
ATOM 2609 O O . TYR B 1 105 ? 11.891 -21.5 -3.924 1 96.44 105 TYR B O 1
ATOM 2617 N N . LEU B 1 106 ? 12.93 -19.75 -4.766 1 94.62 106 LEU B N 1
ATOM 2618 C CA . LEU B 1 106 ? 14.242 -20.219 -4.324 1 94.62 106 LEU B CA 1
ATOM 2619 C C . LEU B 1 106 ? 14.492 -19.828 -2.871 1 94.62 106 LEU B C 1
ATOM 2621 O O . LEU B 1 106 ? 15.047 -20.625 -2.1 1 94.62 106 LEU B O 1
ATOM 2625 N N . GLU B 1 107 ? 14.047 -18.656 -2.471 1 93.75 107 GLU B N 1
ATOM 2626 C CA . GLU B 1 107 ? 14.523 -18.062 -1.229 1 93.75 107 GLU B CA 1
ATOM 2627 C C . GLU B 1 107 ? 13.531 -18.281 -0.091 1 93.75 107 GLU B C 1
ATOM 2629 O O . GLU B 1 107 ? 13.906 -18.219 1.083 1 93.75 107 GLU B O 1
ATOM 2634 N N . TRP B 1 108 ? 12.312 -18.438 -0.421 1 94.75 108 TRP B N 1
ATOM 2635 C CA . TRP B 1 108 ? 11.32 -18.688 0.618 1 94.75 108 TRP B CA 1
ATOM 2636 C C . TRP B 1 108 ? 11.148 -20.188 0.847 1 94.75 108 TRP B C 1
ATOM 2638 O O . TRP B 1 108 ? 11.523 -21 -0.006 1 94.75 108 TRP B O 1
ATOM 2648 N N . GLU B 1 109 ? 10.633 -20.562 2.072 1 95.12 109 GLU B N 1
ATOM 2649 C CA . GLU B 1 109 ? 10.266 -21.953 2.34 1 95.12 109 GLU B CA 1
ATOM 2650 C C . GLU B 1 109 ? 8.867 -22.25 1.818 1 95.12 109 GLU B C 1
ATOM 2652 O O . GLU B 1 109 ? 7.914 -21.516 2.102 1 95.12 109 GLU B O 1
ATOM 2657 N N . TRP B 1 110 ? 8.805 -23.297 1.053 1 97.62 110 TRP B N 1
ATOM 2658 C CA . TRP B 1 110 ? 7.539 -23.688 0.45 1 97.62 110 TRP B CA 1
ATOM 2659 C C . TRP B 1 110 ? 7.156 -25.109 0.86 1 97.62 110 TRP B C 1
ATOM 2661 O O . TRP B 1 110 ? 8.023 -25.953 1.054 1 97.62 110 TRP B O 1
ATOM 2671 N N . PHE B 1 111 ? 5.855 -25.359 0.967 1 97.88 111 PHE B N 1
ATOM 2672 C CA . PHE B 1 111 ? 5.27 -26.641 1.338 1 97.88 111 PHE B CA 1
ATOM 2673 C C . PHE B 1 111 ? 4.211 -27.062 0.329 1 97.88 111 PHE B C 1
ATOM 2675 O O . PHE B 1 111 ? 3.588 -26.219 -0.319 1 97.88 111 PHE B O 1
ATOM 2682 N N . THR B 1 112 ? 3.984 -28.328 0.256 1 96.69 112 THR B N 1
ATOM 2683 C CA . THR B 1 112 ? 3.008 -28.844 -0.695 1 96.69 112 THR B CA 1
ATOM 2684 C C . THR B 1 112 ? 1.714 -29.234 0.016 1 96.69 112 THR B C 1
ATOM 2686 O O . THR B 1 112 ? 0.747 -29.641 -0.626 1 96.69 112 THR B O 1
ATOM 2689 N N . ASP B 1 113 ? 1.733 -29.078 1.375 1 96.25 113 ASP B N 1
ATOM 2690 C CA . ASP B 1 113 ? 0.559 -29.469 2.15 1 96.25 113 ASP B CA 1
ATOM 2691 C C . ASP B 1 113 ? 0.178 -28.375 3.152 1 96.25 113 ASP B C 1
ATOM 2693 O O . ASP B 1 113 ? 1.039 -27.641 3.623 1 96.25 113 ASP B O 1
ATOM 2697 N N . THR B 1 114 ? -1.126 -28.328 3.543 1 93.5 114 THR B N 1
ATOM 2698 C CA . THR B 1 114 ? -1.657 -27.297 4.422 1 93.5 114 THR B CA 1
ATOM 2699 C C . THR B 1 114 ? -1.139 -27.469 5.844 1 93.5 114 THR B C 1
ATOM 2701 O O . THR B 1 114 ? -1.121 -26.516 6.629 1 93.5 114 THR B O 1
ATOM 2704 N N . ASP B 1 115 ? -0.689 -28.656 6.23 1 95.88 115 ASP B N 1
ATOM 2705 C CA . ASP B 1 115 ? -0.156 -28.922 7.566 1 95.88 115 ASP B CA 1
ATOM 2706 C C . ASP B 1 115 ? 1.3 -28.469 7.672 1 95.88 115 ASP B C 1
ATOM 2708 O O . ASP B 1 115 ? 1.877 -28.469 8.766 1 95.88 115 ASP B O 1
ATOM 2712 N N . LEU B 1 116 ? 1.856 -28.109 6.52 1 96.69 116 LEU B N 1
ATOM 2713 C CA . LEU B 1 116 ? 3.219 -27.594 6.473 1 96.69 116 LEU B CA 1
ATOM 2714 C C . LEU B 1 116 ? 4.219 -28.656 6.918 1 96.69 116 LEU B C 1
ATOM 2716 O O . LEU B 1 116 ? 5.117 -28.359 7.715 1 96.69 116 LEU B O 1
ATOM 2720 N N . THR B 1 117 ? 4.035 -29.891 6.512 1 97.19 117 THR B N 1
ATOM 2721 C CA . THR B 1 117 ? 4.906 -31 6.887 1 97.19 117 THR B CA 1
ATOM 2722 C C . THR B 1 117 ? 5.762 -31.438 5.699 1 97.19 117 THR B C 1
ATOM 2724 O O . THR B 1 117 ? 6.805 -32.062 5.879 1 97.19 117 THR B O 1
ATOM 2727 N N . GLN B 1 118 ? 5.367 -31.125 4.516 1 97.75 118 GLN B N 1
ATOM 2728 C CA . GLN B 1 118 ? 6.07 -31.547 3.307 1 97.75 118 GLN B CA 1
ATOM 2729 C C . GLN B 1 118 ? 6.715 -30.344 2.611 1 97.75 118 GLN B C 1
ATOM 2731 O O . GLN B 1 118 ? 6.098 -29.719 1.754 1 97.75 118 GLN B O 1
ATOM 2736 N N . LYS B 1 119 ? 7.945 -30.141 2.873 1 96.88 119 LYS B N 1
ATOM 2737 C CA . LYS B 1 119 ? 8.703 -29.062 2.266 1 96.88 119 LYS B CA 1
ATOM 2738 C C . LYS B 1 119 ? 9.023 -29.359 0.805 1 96.88 119 LYS B C 1
ATOM 2740 O O . LYS B 1 119 ? 9.344 -30.5 0.454 1 96.88 119 LYS B O 1
ATOM 2745 N N . VAL B 1 120 ? 9.016 -28.328 -0.031 1 97.25 120 VAL B N 1
ATOM 2746 C CA . VAL B 1 120 ? 9.453 -28.469 -1.415 1 97.25 120 VAL B CA 1
ATOM 2747 C C . VAL B 1 120 ? 10.969 -28.672 -1.458 1 97.25 120 VAL B C 1
ATOM 2749 O O . VAL B 1 120 ? 11.727 -27.828 -0.963 1 97.25 120 VAL B O 1
ATOM 2752 N N . PRO B 1 121 ? 11.453 -29.781 -2.004 1 96.19 121 PRO B N 1
ATOM 2753 C CA . PRO B 1 121 ? 12.898 -30 -2.074 1 96.19 121 PRO B CA 1
ATOM 2754 C C . PRO B 1 121 ? 13.578 -29.109 -3.119 1 96.19 121 PRO B C 1
ATOM 2756 O O . PRO B 1 121 ? 12.93 -28.672 -4.074 1 96.19 121 PRO B O 1
ATOM 2759 N N . PRO B 1 122 ? 14.836 -28.859 -2.992 1 93.94 122 PRO B N 1
ATOM 2760 C CA . PRO B 1 122 ? 15.586 -28.016 -3.932 1 93.94 122 PRO B CA 1
ATOM 2761 C C . PRO B 1 122 ? 15.438 -28.469 -5.379 1 93.94 122 PRO B C 1
ATOM 2763 O O . PRO B 1 122 ? 15.414 -27.641 -6.293 1 93.94 122 PRO B O 1
ATOM 2766 N N . SER B 1 123 ? 15.32 -29.734 -5.578 1 95.38 123 SER B N 1
ATOM 2767 C CA . SER B 1 123 ? 15.25 -30.312 -6.922 1 95.38 123 SER B CA 1
ATOM 2768 C C . SER B 1 123 ? 13.953 -29.922 -7.621 1 95.38 123 SER B C 1
ATOM 2770 O O . SER B 1 123 ? 13.852 -30.016 -8.844 1 95.38 123 SER B O 1
ATOM 2772 N N . GLU B 1 124 ? 12.969 -29.438 -6.855 1 95.94 124 GLU B N 1
ATOM 2773 C CA . GLU B 1 124 ? 11.664 -29.141 -7.43 1 95.94 124 GLU B CA 1
ATOM 2774 C C . GLU B 1 124 ? 11.438 -27.641 -7.547 1 95.94 124 GLU B C 1
ATOM 2776 O O . GLU B 1 124 ? 10.406 -27.203 -8.062 1 95.94 124 GLU B O 1
ATOM 2781 N N . VAL B 1 125 ? 12.406 -26.859 -7.203 1 96.38 125 VAL B N 1
ATOM 2782 C CA . VAL B 1 125 ? 12.281 -25.406 -7.227 1 96.38 125 VAL B CA 1
ATOM 2783 C C . VAL B 1 125 ? 12.055 -24.922 -8.664 1 96.38 125 VAL B C 1
ATOM 2785 O O . VAL B 1 125 ? 11.266 -24.016 -8.906 1 96.38 125 VAL B O 1
ATOM 2788 N N . SER B 1 126 ? 12.703 -25.578 -9.586 1 95.56 126 SER B N 1
ATOM 2789 C CA . SER B 1 126 ? 12.586 -25.203 -10.992 1 95.56 126 SER B CA 1
ATOM 2790 C C . SER B 1 126 ? 11.148 -25.375 -11.492 1 95.56 126 SER B C 1
ATOM 2792 O O . SER B 1 126 ? 10.688 -24.609 -12.344 1 95.56 126 SER B O 1
ATOM 2794 N N . GLN B 1 127 ? 10.445 -26.375 -10.984 1 95.38 127 GLN B N 1
ATOM 2795 C CA . GLN B 1 127 ? 9.039 -26.594 -11.336 1 95.38 127 GLN B CA 1
ATOM 2796 C C . GLN B 1 127 ? 8.18 -25.422 -10.859 1 95.38 127 GLN B C 1
ATOM 2798 O O . GLN B 1 127 ? 7.309 -24.953 -11.586 1 95.38 127 GLN B O 1
ATOM 2803 N N . LEU B 1 128 ? 8.461 -24.938 -9.664 1 96.25 128 LEU B N 1
ATOM 2804 C CA . LEU B 1 128 ? 7.73 -23.781 -9.141 1 96.25 128 LEU B CA 1
ATOM 2805 C C . LEU B 1 128 ? 8 -22.547 -9.977 1 96.25 128 LEU B C 1
ATOM 2807 O O . LEU B 1 128 ? 7.07 -21.828 -10.352 1 96.25 128 LEU B O 1
ATOM 2811 N N . GLN B 1 129 ? 9.242 -22.375 -10.352 1 94.75 129 GLN B N 1
ATOM 2812 C CA . GLN B 1 129 ? 9.656 -21.219 -11.125 1 94.75 129 GLN B CA 1
ATOM 2813 C C . GLN B 1 129 ? 9 -21.203 -12.5 1 94.75 129 GLN B C 1
ATOM 2815 O O . GLN B 1 129 ? 8.805 -20.141 -13.094 1 94.75 129 GLN B O 1
ATOM 2820 N N . SER B 1 130 ? 8.609 -22.391 -12.961 1 93.94 130 SER B N 1
ATOM 2821 C CA . SER B 1 130 ? 7.996 -22.531 -14.281 1 93.94 130 SER B CA 1
ATOM 2822 C C . SER B 1 130 ? 6.477 -22.578 -14.172 1 93.94 130 SER B C 1
ATOM 2824 O O . SER B 1 130 ? 5.793 -22.906 -15.148 1 93.94 130 SER B O 1
ATOM 2826 N N . GLY B 1 131 ? 5.98 -22.297 -13.008 1 95.69 131 GLY B N 1
ATOM 2827 C CA . GLY B 1 131 ? 4.535 -22.312 -12.844 1 95.69 131 GLY B CA 1
ATOM 2828 C C . GLY B 1 131 ? 3.938 -23.703 -12.969 1 95.69 131 GLY B C 1
ATOM 2829 O O . GLY B 1 131 ? 2.848 -23.875 -13.523 1 95.69 131 GLY B O 1
ATOM 2830 N N . ASN B 1 132 ? 4.707 -24.734 -12.562 1 93.56 132 ASN B N 1
ATOM 2831 C CA . ASN B 1 132 ? 4.242 -26.125 -12.625 1 93.56 132 ASN B CA 1
ATOM 2832 C C . ASN B 1 132 ? 3.895 -26.656 -11.234 1 93.56 132 ASN B C 1
ATOM 2834 O O . ASN B 1 132 ? 4.621 -27.484 -10.68 1 93.56 132 ASN B O 1
ATOM 2838 N N . PHE B 1 133 ? 2.854 -26.219 -10.688 1 95.31 133 PHE B N 1
ATOM 2839 C CA . PHE B 1 133 ? 2.281 -26.641 -9.414 1 95.31 133 PHE B CA 1
ATOM 2840 C C . PHE B 1 133 ? 0.783 -26.375 -9.383 1 95.31 133 PHE B C 1
ATOM 2842 O O . PHE B 1 133 ? 0.253 -25.672 -10.242 1 95.31 133 PHE B O 1
ATOM 2849 N N . SER B 1 134 ? 0.068 -26.984 -8.555 1 93.44 134 SER B N 1
ATOM 2850 C CA . SER B 1 134 ? -1.346 -26.703 -8.344 1 93.44 134 SER B CA 1
ATOM 2851 C C . SER B 1 134 ? -1.544 -25.734 -7.18 1 93.44 134 SER B C 1
ATOM 2853 O O . SER B 1 134 ? -2.119 -24.656 -7.348 1 93.44 134 SER B O 1
ATOM 2855 N N . ALA B 1 135 ? -1.065 -26.109 -6.023 1 96.06 135 ALA B N 1
ATOM 2856 C CA . ALA B 1 135 ? -1.084 -25.266 -4.832 1 96.06 135 ALA B CA 1
ATOM 2857 C C . ALA B 1 135 ? 0.158 -25.484 -3.977 1 96.06 135 ALA B C 1
ATOM 2859 O O . ALA B 1 135 ? 0.612 -26.625 -3.82 1 96.06 135 ALA B O 1
ATOM 2860 N N . ILE B 1 136 ? 0.677 -24.422 -3.512 1 97.44 136 ILE B N 1
ATOM 2861 C CA . ILE B 1 136 ? 1.798 -24.453 -2.58 1 97.44 136 ILE B CA 1
ATOM 2862 C C . ILE B 1 136 ? 1.564 -23.469 -1.447 1 97.44 136 ILE B C 1
ATOM 2864 O O . ILE B 1 136 ? 0.658 -22.625 -1.521 1 97.44 136 ILE B O 1
ATOM 2868 N N . TYR B 1 137 ? 2.35 -23.641 -0.342 1 96.69 137 TYR B N 1
ATOM 2869 C CA . TYR B 1 137 ? 2.137 -22.891 0.891 1 96.69 137 TYR B CA 1
ATOM 2870 C C . TYR B 1 137 ? 3.453 -22.344 1.434 1 96.69 137 TYR B C 1
ATOM 2872 O O . TYR B 1 137 ? 4.488 -23 1.345 1 96.69 137 TYR B O 1
ATOM 2880 N N . THR B 1 138 ? 3.439 -21.172 1.932 1 96.88 138 THR B N 1
ATOM 2881 C CA . THR B 1 138 ? 4.652 -20.594 2.504 1 96.88 138 THR B CA 1
ATOM 2882 C C . THR B 1 138 ? 4.352 -19.938 3.848 1 96.88 138 THR B C 1
ATOM 2884 O O . THR B 1 138 ? 3.273 -19.359 4.039 1 96.88 138 THR B O 1
ATOM 2887 N N . THR B 1 139 ? 5.34 -20.031 4.785 1 94.31 139 THR B N 1
ATOM 2888 C CA . THR B 1 139 ? 5.266 -19.359 6.082 1 94.31 139 THR B CA 1
ATOM 2889 C C . THR B 1 139 ? 6.074 -18.062 6.074 1 94.31 139 THR B C 1
ATOM 2891 O O . THR B 1 139 ? 6.258 -17.438 7.121 1 94.31 139 THR B O 1
ATOM 2894 N N . TYR B 1 140 ? 6.625 -17.734 4.855 1 93.19 140 TYR B N 1
ATOM 2895 C CA . TYR B 1 140 ? 7.387 -16.484 4.789 1 93.19 140 TYR B CA 1
ATOM 2896 C C . TYR B 1 140 ? 6.582 -15.32 5.352 1 93.19 140 TYR B C 1
ATOM 2898 O O . TYR B 1 140 ? 5.434 -15.109 4.961 1 93.19 140 TYR B O 1
ATOM 2906 N N . PRO B 1 141 ? 7.312 -14.578 6.215 1 90.06 141 PRO B N 1
ATOM 2907 C CA . PRO B 1 141 ? 6.59 -13.438 6.781 1 90.06 141 PRO B CA 1
ATOM 2908 C C . PRO B 1 141 ? 6.199 -12.406 5.73 1 90.06 141 PRO B C 1
ATOM 2910 O O . PRO B 1 141 ? 6.984 -12.117 4.824 1 90.06 141 PRO B O 1
ATOM 2913 N N . ARG B 1 142 ? 4.977 -11.969 5.746 1 92.44 142 ARG B N 1
ATOM 2914 C CA . ARG B 1 142 ? 4.469 -10.859 4.949 1 92.44 142 ARG B CA 1
ATOM 2915 C C . ARG B 1 142 ? 4.371 -11.242 3.479 1 92.44 142 ARG B C 1
ATOM 2917 O O . ARG B 1 142 ? 4.344 -10.367 2.605 1 92.44 142 ARG B O 1
ATOM 2924 N N . ALA B 1 143 ? 4.348 -12.555 3.141 1 93.31 143 ALA B N 1
ATOM 2925 C CA . ALA B 1 143 ? 4.211 -13.016 1.762 1 93.31 143 ALA B CA 1
ATOM 2926 C C . ALA B 1 143 ? 2.971 -12.422 1.104 1 93.31 143 ALA B C 1
ATOM 2928 O O . ALA B 1 143 ? 3.02 -11.984 -0.048 1 93.31 143 ALA B O 1
ATOM 2929 N N . HIS B 1 144 ? 1.917 -12.359 1.849 1 94.25 144 HIS B N 1
ATOM 2930 C CA . HIS B 1 144 ? 0.668 -11.82 1.319 1 94.25 144 HIS B CA 1
ATOM 2931 C C . HIS B 1 144 ? 0.792 -10.336 1.013 1 94.25 144 HIS B C 1
ATOM 2933 O O . HIS B 1 144 ? 0.322 -9.867 -0.029 1 94.25 144 HIS B O 1
ATOM 2939 N N . ASP B 1 145 ? 1.375 -9.648 1.869 1 94.88 145 ASP B N 1
ATOM 2940 C CA . ASP B 1 145 ? 1.582 -8.211 1.692 1 94.88 145 ASP B CA 1
ATOM 2941 C C . ASP B 1 145 ? 2.418 -7.926 0.447 1 94.88 145 ASP B C 1
ATOM 2943 O O . ASP B 1 145 ? 2.109 -7.012 -0.319 1 94.88 145 ASP B O 1
ATOM 2947 N N . LEU B 1 146 ? 3.525 -8.719 0.268 1 94.12 146 LEU B N 1
ATOM 2948 C CA . LEU B 1 146 ? 4.41 -8.555 -0.879 1 94.12 146 LEU B CA 1
ATOM 2949 C C . LEU B 1 146 ? 3.686 -8.883 -2.18 1 94.12 146 LEU B C 1
ATOM 2951 O O . LEU B 1 146 ? 3.906 -8.227 -3.201 1 94.12 146 LEU B O 1
ATOM 2955 N N . HIS B 1 147 ? 2.826 -9.844 -2.119 1 93.88 147 HIS B N 1
ATOM 2956 C CA . HIS B 1 147 ? 1.922 -10.156 -3.223 1 93.88 147 HIS B CA 1
ATOM 2957 C C . HIS B 1 147 ? 1.037 -8.961 -3.561 1 93.88 147 HIS B C 1
ATOM 2959 O O . HIS B 1 147 ? 0.876 -8.609 -4.734 1 93.88 147 HIS B O 1
ATOM 2965 N N . CYS B 1 148 ? 0.539 -8.297 -2.621 1 95.12 148 CYS B N 1
ATOM 2966 C CA . CYS B 1 148 ? -0.327 -7.137 -2.795 1 95.12 148 CYS B CA 1
ATOM 2967 C C . CYS B 1 148 ? 0.439 -5.977 -3.412 1 95.12 148 CYS B C 1
ATOM 2969 O O . CYS B 1 148 ? -0.091 -5.262 -4.266 1 95.12 148 CYS B O 1
ATOM 2971 N N . LEU B 1 149 ? 1.671 -5.754 -2.986 1 95.69 149 LEU B N 1
ATOM 2972 C CA . LEU B 1 149 ? 2.488 -4.672 -3.527 1 95.69 149 LEU B CA 1
ATOM 2973 C C . LEU B 1 149 ? 2.746 -4.879 -5.016 1 95.69 149 LEU B C 1
ATOM 2975 O O . LEU B 1 149 ? 2.842 -3.912 -5.773 1 95.69 149 LEU B O 1
ATOM 2979 N N . TYR B 1 150 ? 2.871 -6.164 -5.43 1 95.88 150 TYR B N 1
ATOM 2980 C CA . TYR B 1 150 ? 3.043 -6.477 -6.844 1 95.88 150 TYR B CA 1
ATOM 2981 C C . TYR B 1 150 ? 1.853 -5.988 -7.66 1 95.88 150 TYR B C 1
ATOM 2983 O O . TYR B 1 150 ? 2.023 -5.402 -8.734 1 95.88 150 TYR B O 1
ATOM 2991 N N . CYS B 1 151 ? 0.657 -6.16 -7.145 1 95.06 151 CYS B N 1
ATOM 2992 C CA . CYS B 1 151 ? -0.55 -5.684 -7.812 1 95.06 151 CYS B CA 1
ATOM 2993 C C . CYS B 1 151 ? -0.555 -4.164 -7.906 1 95.06 151 CYS B C 1
ATOM 2995 O O . CYS B 1 151 ? -0.939 -3.602 -8.938 1 95.06 151 CYS B O 1
ATOM 2997 N N . TRP B 1 152 ? -0.135 -3.551 -6.848 1 94.75 152 TRP B N 1
ATOM 2998 C CA . TRP B 1 152 ? -0.019 -2.098 -6.871 1 94.75 152 TRP B CA 1
ATOM 2999 C C . TRP B 1 152 ? 0.893 -1.641 -8.008 1 94.75 152 TRP B C 1
ATOM 3001 O O . TRP B 1 152 ? 0.53 -0.755 -8.781 1 94.75 152 TRP B O 1
ATOM 3011 N N . ARG B 1 153 ? 2.086 -2.254 -8.125 1 94.88 153 ARG B N 1
ATOM 3012 C CA . ARG B 1 153 ? 3.047 -1.857 -9.148 1 94.88 153 ARG B CA 1
ATOM 3013 C C . ARG B 1 153 ? 2.48 -2.082 -10.547 1 94.88 153 ARG B C 1
ATOM 3015 O O . ARG B 1 153 ? 2.74 -1.298 -11.461 1 94.88 153 ARG B O 1
ATOM 3022 N N . LYS B 1 154 ? 1.711 -3.174 -10.742 1 95.06 154 LYS B N 1
ATOM 3023 C CA . LYS B 1 154 ? 1.122 -3.455 -12.047 1 95.06 154 LYS B CA 1
ATOM 3024 C C . LYS B 1 154 ? 0.17 -2.342 -12.477 1 95.06 154 LYS B C 1
ATOM 3026 O O . LYS B 1 154 ? 0.182 -1.918 -13.633 1 95.06 154 LYS B O 1
ATOM 3031 N N . VAL B 1 155 ? -0.655 -1.857 -11.547 1 92.75 155 VAL B N 1
ATOM 3032 C CA . VAL B 1 155 ? -1.595 -0.783 -11.852 1 92.75 155 VAL B CA 1
ATOM 3033 C C . VAL B 1 155 ? -0.829 0.483 -12.227 1 92.75 155 VAL B C 1
ATOM 3035 O O . VAL B 1 155 ? -1.113 1.104 -13.258 1 92.75 155 VAL B O 1
ATOM 3038 N N . GLU B 1 156 ? 0.168 0.804 -11.43 1 91.81 156 GLU B N 1
ATOM 3039 C CA . GLU B 1 156 ? 0.947 2.016 -11.672 1 91.81 156 GLU B CA 1
ATOM 3040 C C . GLU B 1 156 ? 1.706 1.931 -12.992 1 91.81 156 GLU B C 1
ATOM 3042 O O . GLU B 1 156 ? 1.877 2.938 -13.68 1 91.81 156 GLU B O 1
ATOM 3047 N N . TYR B 1 157 ? 2.178 0.733 -13.273 1 94.19 157 TYR B N 1
ATOM 3048 C CA . TYR B 1 157 ? 2.908 0.524 -14.516 1 94.19 157 TYR B CA 1
ATOM 3049 C C . TYR B 1 157 ? 2.014 0.778 -15.719 1 94.19 157 TYR B C 1
ATOM 3051 O O . TYR B 1 157 ? 2.436 1.403 -16.703 1 94.19 157 TYR B O 1
ATOM 3059 N N . ALA B 1 158 ? 0.794 0.272 -15.656 1 94 158 ALA B N 1
ATOM 3060 C CA . ALA B 1 158 ? -0.161 0.488 -16.75 1 94 158 ALA B CA 1
ATOM 3061 C C . ALA B 1 158 ? -0.435 1.975 -16.938 1 94 158 ALA B C 1
ATOM 3063 O O . ALA B 1 158 ? -0.443 2.463 -18.078 1 94 158 ALA B O 1
ATOM 3064 N N . ILE B 1 159 ? -0.611 2.713 -15.875 1 91.38 159 ILE B N 1
ATOM 3065 C CA . ILE B 1 159 ? -0.867 4.148 -15.945 1 91.38 159 ILE B CA 1
ATOM 3066 C C . ILE B 1 159 ? 0.366 4.863 -16.484 1 91.38 159 ILE B C 1
ATOM 3068 O O . ILE B 1 159 ? 0.265 5.664 -17.422 1 91.38 159 ILE B O 1
ATOM 3072 N N . GLU B 1 160 ? 1.531 4.527 -15.969 1 90.75 160 GLU B N 1
ATOM 3073 C CA . GLU B 1 160 ? 2.807 5.145 -16.328 1 90.75 160 GLU B CA 1
ATOM 3074 C C . GLU B 1 160 ? 3.09 5.012 -17.812 1 90.75 160 GLU B C 1
ATOM 3076 O O . GLU B 1 160 ? 3.635 5.93 -18.438 1 90.75 160 GLU B O 1
ATOM 3081 N N . HIS B 1 161 ? 2.678 3.965 -18.391 1 93.56 161 HIS B N 1
ATOM 3082 C CA . HIS B 1 161 ? 3.051 3.68 -19.781 1 93.56 161 HIS B CA 1
ATOM 3083 C C . HIS B 1 161 ? 1.857 3.826 -20.719 1 93.56 161 HIS B C 1
ATOM 3085 O O . HIS B 1 161 ? 1.939 3.475 -21.891 1 93.56 161 HIS B O 1
ATOM 3091 N N . GLY B 1 162 ? 0.718 4.312 -20.203 1 92.62 162 GLY B N 1
ATOM 3092 C CA . GLY B 1 162 ? -0.454 4.562 -21.031 1 92.62 162 GLY B CA 1
ATOM 3093 C C . GLY B 1 162 ? -1.073 3.297 -21.578 1 92.62 162 GLY B C 1
ATOM 3094 O O . GLY B 1 162 ? -1.547 3.281 -22.719 1 92.62 162 GLY B O 1
ATOM 3095 N N . LEU B 1 163 ? -0.919 2.256 -20.75 1 93.38 163 LEU B N 1
ATOM 3096 C CA . LEU B 1 163 ? -1.511 0.992 -21.172 1 93.38 163 LEU B CA 1
ATOM 3097 C C . LEU B 1 163 ? -2.984 0.923 -20.781 1 93.38 163 LEU B C 1
ATOM 3099 O O . LEU B 1 163 ? -3.363 1.362 -19.703 1 93.38 163 LEU B O 1
ATOM 3103 N N . GLY B 1 164 ? -3.803 0.494 -21.641 1 91.81 164 GLY B N 1
ATOM 3104 C CA . GLY B 1 164 ? -5.242 0.498 -21.422 1 91.81 164 GLY B CA 1
ATOM 3105 C C . GLY B 1 164 ? -5.75 -0.77 -20.766 1 91.81 164 GLY B C 1
ATOM 3106 O O . GLY B 1 164 ? -6.941 -0.885 -20.469 1 91.81 164 GLY B O 1
ATOM 3107 N N . TRP B 1 165 ? -4.848 -1.751 -20.516 1 94.12 165 TRP B N 1
ATOM 3108 C CA . TRP B 1 165 ? -5.234 -3.047 -19.969 1 94.12 165 TRP B CA 1
ATOM 3109 C C . TRP B 1 165 ? -4.48 -3.344 -18.688 1 94.12 165 TRP B C 1
ATOM 3111 O O . TRP B 1 165 ? -3.373 -2.838 -18.469 1 94.12 165 TRP B O 1
ATOM 3121 N N . MET B 1 166 ? -5.145 -4.066 -17.781 1 93.44 166 MET B N 1
ATOM 3122 C CA . MET B 1 166 ? -4.531 -4.48 -16.531 1 93.44 166 MET B CA 1
ATOM 3123 C C . MET B 1 166 ? -4.973 -5.891 -16.141 1 93.44 166 MET B C 1
ATOM 3125 O O . MET B 1 166 ? -5.961 -6.402 -16.672 1 93.44 166 MET B O 1
ATOM 3129 N N . ASP B 1 167 ? -4.168 -6.586 -15.414 1 94.19 167 ASP B N 1
ATOM 3130 C CA . ASP B 1 167 ? -4.539 -7.883 -14.852 1 94.19 167 ASP B CA 1
ATOM 3131 C C . ASP B 1 167 ? -5.902 -7.812 -14.164 1 94.19 167 ASP B C 1
ATOM 3133 O O . ASP B 1 167 ? -6.129 -6.953 -13.312 1 94.19 167 ASP B O 1
ATOM 3137 N N . ALA B 1 168 ? -6.793 -8.711 -14.461 1 91.81 168 ALA B N 1
ATOM 3138 C CA . ALA B 1 168 ? -8.172 -8.648 -13.992 1 91.81 168 ALA B CA 1
ATOM 3139 C C . ALA B 1 168 ? -8.25 -8.828 -12.477 1 91.81 168 ALA B C 1
ATOM 3141 O O . ALA B 1 168 ? -9.102 -8.227 -11.82 1 91.81 168 ALA B O 1
ATOM 3142 N N . ARG B 1 169 ? -7.41 -9.641 -11.906 1 91.12 169 ARG B N 1
ATOM 3143 C CA . ARG B 1 169 ? -7.426 -9.875 -10.461 1 91.12 169 ARG B CA 1
ATOM 3144 C C . ARG B 1 169 ? -6.926 -8.641 -9.711 1 91.12 169 ARG B C 1
ATOM 3146 O O . ARG B 1 169 ? -7.527 -8.234 -8.711 1 91.12 169 ARG B O 1
ATOM 3153 N N . CYS B 1 170 ? -5.898 -8 -10.195 1 92.12 170 CYS B N 1
ATOM 3154 C CA . CYS B 1 170 ? -5.359 -6.789 -9.594 1 92.12 170 CYS B CA 1
ATOM 3155 C C . CYS B 1 170 ? -6.316 -5.617 -9.773 1 92.12 170 CYS B C 1
ATOM 3157 O O . CYS B 1 170 ? -6.227 -4.621 -9.062 1 92.12 170 CYS B O 1
ATOM 3159 N N . HIS B 1 171 ? -7.215 -5.766 -10.75 1 90.56 171 HIS B N 1
ATOM 3160 C CA . HIS B 1 171 ? -8.188 -4.727 -11.062 1 90.56 171 HIS B CA 1
ATOM 3161 C C . HIS B 1 171 ? -9.438 -4.855 -10.195 1 90.56 171 HIS B C 1
ATOM 3163 O O . HIS B 1 171 ? -10.234 -3.918 -10.102 1 90.56 171 HIS B O 1
ATOM 3169 N N . GLN B 1 172 ? -9.602 -5.906 -9.43 1 86.81 172 GLN B N 1
ATOM 3170 C CA . GLN B 1 172 ? -10.781 -6.082 -8.586 1 86.81 172 GLN B CA 1
ATOM 3171 C C . GLN B 1 172 ? -10.727 -5.164 -7.37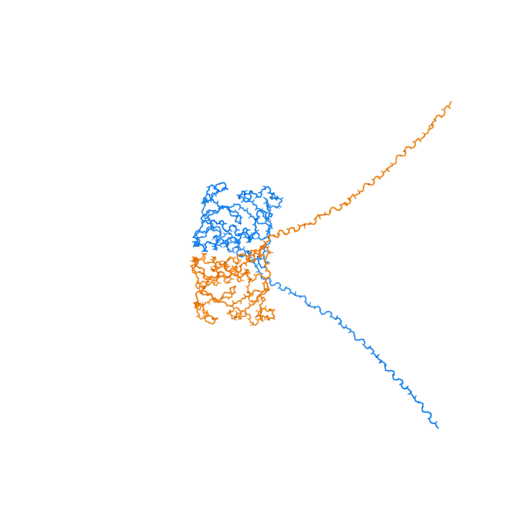1 1 86.81 172 GLN B C 1
ATOM 3173 O O . GLN B 1 172 ? -9.789 -5.23 -6.574 1 86.81 172 GLN B O 1
ATOM 3178 N N . PHE B 1 173 ? -11.789 -4.367 -7.219 1 84.94 173 PHE B N 1
ATOM 3179 C CA . PHE B 1 173 ? -11.789 -3.291 -6.234 1 84.94 173 PHE B CA 1
ATOM 3180 C C . PHE B 1 173 ? -11.82 -3.852 -4.82 1 84.94 173 PHE B C 1
ATOM 3182 O O . PHE B 1 173 ? -11.148 -3.332 -3.928 1 84.94 173 PHE B O 1
ATOM 3189 N N . TRP B 1 174 ? -12.641 -4.891 -4.633 1 83.44 174 TRP B N 1
ATOM 3190 C CA . TRP B 1 174 ? -12.633 -5.508 -3.312 1 83.44 174 TRP B CA 1
ATOM 3191 C C . TRP B 1 174 ? -11.242 -6.016 -2.955 1 83.44 174 TRP B C 1
ATOM 3193 O O . TRP B 1 174 ? -10.789 -5.863 -1.817 1 83.44 174 TRP B O 1
ATOM 3203 N N . HIS B 1 175 ? -10.547 -6.621 -3.918 1 86.44 175 HIS B N 1
ATOM 3204 C CA . HIS B 1 175 ? -9.203 -7.137 -3.699 1 86.44 175 HIS B CA 1
ATOM 3205 C C . HIS B 1 175 ? -8.234 -6.016 -3.332 1 86.44 175 HIS B C 1
ATOM 3207 O O . HIS B 1 175 ? -7.438 -6.16 -2.398 1 86.44 175 HIS B O 1
ATOM 3213 N N . THR B 1 176 ? -8.344 -4.93 -3.982 1 87.31 176 THR B N 1
ATOM 3214 C CA . THR B 1 176 ? -7.453 -3.805 -3.723 1 87.31 176 THR B CA 1
ATOM 3215 C C . THR B 1 176 ? -7.688 -3.24 -2.326 1 87.31 176 THR B C 1
ATOM 3217 O O . THR B 1 176 ? -6.734 -2.943 -1.602 1 87.31 176 THR B O 1
ATOM 3220 N N . LYS B 1 177 ? -8.914 -3.146 -1.916 1 87.81 177 LYS B N 1
ATOM 3221 C CA . LYS B 1 177 ? -9.234 -2.674 -0.571 1 87.81 177 LYS B CA 1
ATOM 3222 C C . LYS B 1 177 ? -8.695 -3.629 0.489 1 87.81 177 LYS B C 1
ATOM 3224 O O . LYS B 1 177 ? -8.141 -3.193 1.502 1 87.81 177 LYS B O 1
ATOM 3229 N N . HIS B 1 178 ? -8.875 -4.84 0.252 1 89.56 178 HIS B N 1
ATOM 3230 C CA . HIS B 1 178 ? -8.328 -5.867 1.129 1 89.56 178 HIS B CA 1
ATOM 3231 C C . HIS B 1 178 ? -6.809 -5.742 1.243 1 89.56 178 HIS B C 1
ATOM 3233 O O . HIS B 1 178 ? -6.262 -5.773 2.348 1 89.56 178 HIS B O 1
ATOM 3239 N N . CYS B 1 179 ? -6.117 -5.602 0.092 1 93.38 179 CYS B N 1
ATOM 3240 C CA . CYS B 1 179 ? -4.664 -5.477 0.057 1 93.38 179 CYS B CA 1
ATOM 3241 C C . CYS B 1 179 ? -4.199 -4.285 0.884 1 93.38 179 CYS B C 1
ATOM 3243 O O . CYS B 1 179 ? -3.285 -4.406 1.701 1 93.38 179 CYS B O 1
ATOM 3245 N N . ILE B 1 180 ? -4.855 -3.1 0.712 1 92.62 180 ILE B N 1
ATOM 3246 C CA . ILE B 1 180 ? -4.469 -1.868 1.391 1 92.62 180 ILE B CA 1
ATOM 3247 C C . ILE B 1 180 ? -4.637 -2.035 2.898 1 92.62 180 ILE B C 1
ATOM 3249 O O . ILE B 1 180 ? -3.744 -1.676 3.672 1 92.62 180 ILE B O 1
ATOM 3253 N N . THR B 1 181 ? -5.715 -2.717 3.279 1 90.69 181 THR B N 1
ATOM 3254 C CA . THR B 1 181 ? 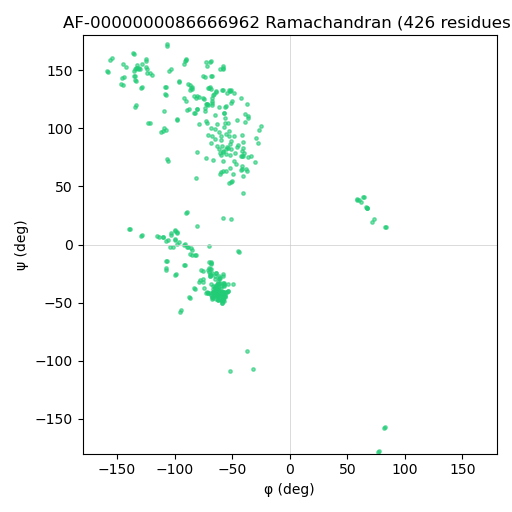-5.977 -2.943 4.695 1 90.69 181 THR B CA 1
ATOM 3255 C C . THR B 1 181 ? -4.945 -3.898 5.293 1 90.69 181 THR B C 1
ATOM 3257 O O . THR B 1 181 ? -4.414 -3.65 6.375 1 90.69 181 THR B O 1
ATOM 3260 N N . LEU B 1 182 ? -4.66 -4.91 4.59 1 92.44 182 LEU B N 1
ATOM 3261 C CA . LEU B 1 182 ? -3.703 -5.906 5.055 1 92.44 182 LEU B CA 1
ATOM 3262 C C . LEU B 1 182 ? -2.322 -5.289 5.242 1 92.44 182 LEU B C 1
ATOM 3264 O O . LEU B 1 182 ? -1.688 -5.48 6.281 1 92.44 182 LEU B O 1
ATOM 3268 N N . VAL B 1 183 ? -1.887 -4.562 4.27 1 94.94 183 VAL B N 1
ATOM 3269 C CA . VAL B 1 183 ? -0.564 -3.951 4.336 1 94.94 183 VAL B CA 1
ATOM 3270 C C . VAL B 1 183 ? -0.528 -2.916 5.457 1 94.94 183 VAL B C 1
ATOM 3272 O O . VAL B 1 183 ? 0.447 -2.838 6.207 1 94.94 183 VAL B O 1
ATOM 3275 N N . ALA B 1 184 ? -1.591 -2.129 5.602 1 93.12 184 ALA B N 1
ATOM 3276 C CA . ALA B 1 184 ? -1.669 -1.138 6.672 1 93.12 184 ALA B CA 1
ATOM 3277 C C . ALA B 1 184 ? -1.576 -1.802 8.039 1 93.12 184 ALA B C 1
ATOM 3279 O O . ALA B 1 184 ? -0.871 -1.314 8.93 1 93.12 184 ALA B O 1
ATOM 3280 N N . HIS B 1 185 ? -2.27 -2.904 8.172 1 91.69 185 HIS B N 1
ATOM 3281 C CA . HIS B 1 185 ? -2.24 -3.621 9.445 1 91.69 185 HIS B CA 1
ATOM 3282 C C . HIS B 1 185 ? -0.846 -4.168 9.734 1 91.69 185 HIS B C 1
ATOM 3284 O O . HIS B 1 185 ? -0.414 -4.195 10.891 1 91.69 185 HIS B O 1
ATOM 3290 N N . ALA B 1 186 ? -0.186 -4.645 8.727 1 92.31 186 ALA B N 1
ATOM 3291 C CA . ALA B 1 186 ? 1.188 -5.113 8.898 1 92.31 186 ALA B CA 1
ATOM 3292 C C . ALA B 1 186 ? 2.098 -3.98 9.367 1 92.31 186 ALA B C 1
ATOM 3294 O O . ALA B 1 186 ? 2.908 -4.164 10.273 1 92.31 186 ALA B O 1
ATOM 3295 N N . LEU B 1 187 ? 1.904 -2.785 8.805 1 92 187 LEU B N 1
ATOM 3296 C CA . LEU B 1 187 ? 2.771 -1.646 9.078 1 92 187 LEU B CA 1
ATOM 3297 C C . LEU B 1 187 ? 2.473 -1.057 10.453 1 92 187 LEU B C 1
ATOM 3299 O O . LEU B 1 187 ? 3.312 -0.361 11.031 1 92 187 LEU B O 1
ATOM 3303 N N . THR B 1 188 ? 1.266 -1.292 10.992 1 89.31 188 THR B N 1
ATOM 3304 C CA . THR B 1 188 ? 0.889 -0.764 12.297 1 89.31 188 THR B CA 1
ATOM 3305 C C . THR B 1 188 ? 0.945 -1.858 13.359 1 89.31 188 THR B C 1
ATOM 3307 O O . THR B 1 188 ? 0.414 -1.691 14.461 1 89.31 188 THR B O 1
ATOM 3310 N N . GLU B 1 189 ? 1.483 -2.969 13 1 86.25 189 GLU B N 1
ATOM 3311 C CA . GLU B 1 189 ? 1.665 -4.102 13.898 1 86.25 189 GLU B CA 1
ATOM 3312 C C . GLU B 1 189 ? 0.326 -4.598 14.438 1 86.25 189 GLU B C 1
ATOM 3314 O O . GLU B 1 189 ? 0.206 -4.918 15.625 1 86.25 189 GLU B O 1
ATOM 3319 N N . GLN B 1 190 ? -0.642 -4.566 13.57 1 81.44 190 GLN B N 1
ATOM 3320 C CA . GLN B 1 190 ? -1.978 -5.055 13.906 1 81.44 190 GLN B CA 1
ATOM 3321 C C . GLN B 1 190 ? -2.344 -6.273 13.062 1 81.44 190 GLN B C 1
ATOM 3323 O O . GLN B 1 190 ? -3.486 -6.734 13.094 1 81.44 190 GLN B O 1
ATOM 3328 N N . ALA B 1 191 ? -1.364 -6.719 12.336 1 79.88 191 ALA B N 1
ATOM 3329 C CA . ALA B 1 191 ? -1.652 -7.805 11.406 1 79.88 191 ALA B CA 1
ATOM 3330 C C . ALA B 1 191 ? -1.928 -9.109 12.148 1 79.88 191 ALA B C 1
ATOM 3332 O O . ALA B 1 191 ? -1.261 -9.422 13.141 1 79.88 191 ALA B O 1
ATOM 3333 N N . GLU B 1 192 ? -2.967 -9.711 11.656 1 74.56 192 GLU B N 1
ATOM 3334 C CA . GLU B 1 192 ? -3.217 -11.055 12.172 1 74.56 192 GLU B CA 1
ATOM 3335 C C . GLU B 1 192 ? -2.135 -12.031 11.711 1 74.56 192 GLU B C 1
ATOM 3337 O O . GLU B 1 192 ? -1.55 -11.859 10.641 1 74.56 192 GLU B O 1
ATOM 3342 N N . GLN B 1 193 ? -1.89 -12.898 12.609 1 74.81 193 GLN B N 1
ATOM 3343 C CA . GLN B 1 193 ? -0.924 -13.938 12.266 1 74.81 193 GLN B CA 1
ATOM 3344 C C . GLN B 1 193 ? -1.584 -15.062 11.477 1 74.81 193 GLN B C 1
ATOM 3346 O O . GLN B 1 193 ? -2.645 -15.562 11.859 1 74.81 193 GLN B O 1
ATOM 3351 N N . HIS B 1 194 ? -1.102 -15.07 10.266 1 77.81 194 HIS B N 1
ATOM 3352 C CA . HIS B 1 194 ? -1.54 -16.219 9.484 1 77.81 194 HIS B CA 1
ATOM 3353 C C . HIS B 1 194 ? -0.507 -17.344 9.523 1 77.81 194 HIS B C 1
ATOM 3355 O O . HIS B 1 194 ? 0.698 -17.078 9.555 1 77.81 194 HIS B O 1
ATOM 3361 N N . LYS B 1 195 ? -1.031 -18.641 9.617 1 80.62 195 LYS B N 1
ATOM 3362 C CA . LYS B 1 195 ? -0.137 -19.797 9.625 1 80.62 195 LYS B CA 1
ATOM 3363 C C . LYS B 1 195 ? 0.702 -19.844 8.352 1 80.62 195 LYS B C 1
ATOM 3365 O O . LYS B 1 195 ? 1.926 -19.984 8.414 1 80.62 195 LYS B O 1
ATOM 3370 N N . ALA B 1 196 ? 0.015 -19.734 7.203 1 91.88 196 ALA B N 1
ATOM 3371 C CA . ALA B 1 196 ? 0.688 -19.797 5.91 1 91.88 196 ALA B CA 1
ATOM 3372 C C . ALA B 1 196 ? -0.153 -19.125 4.824 1 91.88 196 ALA B C 1
ATOM 3374 O O . ALA B 1 196 ? -1.374 -19.016 4.957 1 91.88 196 ALA B O 1
ATOM 3375 N N . LEU B 1 197 ? 0.49 -18.578 3.908 1 92.94 197 LEU B N 1
ATOM 3376 C CA . LEU B 1 197 ? -0.186 -18.109 2.705 1 92.94 197 LEU B CA 1
ATOM 3377 C C . LEU B 1 197 ? -0.332 -19.234 1.683 1 92.94 197 LEU B C 1
ATOM 3379 O O . LEU B 1 197 ? 0.624 -19.969 1.418 1 92.94 197 LEU B O 1
ATOM 3383 N N . THR B 1 198 ? -1.454 -19.359 1.113 1 94 198 THR B N 1
ATOM 3384 C CA . THR B 1 198 ? -1.736 -20.297 0.044 1 94 198 THR B CA 1
ATOM 3385 C C . THR B 1 198 ? -1.503 -19.672 -1.322 1 94 198 THR B C 1
ATOM 3387 O O . THR B 1 198 ? -2.043 -18.594 -1.613 1 94 198 THR B O 1
ATOM 3390 N N . TYR B 1 199 ? -0.71 -20.312 -2.094 1 94.75 199 TYR B N 1
ATOM 3391 C CA . TYR B 1 199 ? -0.533 -19.969 -3.502 1 94.75 199 TYR B CA 1
ATOM 3392 C C . TYR B 1 199 ? -1.149 -21.031 -4.398 1 94.75 199 TYR B C 1
ATOM 3394 O O . TYR B 1 199 ? -0.528 -22.062 -4.664 1 94.75 199 TYR B O 1
ATOM 3402 N N . SER B 1 200 ? -2.246 -20.766 -4.863 1 95.31 200 SER B N 1
ATOM 3403 C CA . SER B 1 200 ? -2.818 -21.578 -5.926 1 95.31 200 SER B CA 1
ATOM 3404 C C . SER B 1 200 ? -2.395 -21.078 -7.301 1 95.31 200 SER B C 1
ATOM 3406 O O . SER B 1 200 ? -2.348 -19.875 -7.539 1 95.31 200 SER B O 1
ATOM 3408 N N . LEU B 1 201 ? -2.092 -22.031 -8.117 1 96.62 201 LEU B N 1
ATOM 3409 C CA . LEU B 1 201 ? -1.802 -21.625 -9.484 1 96.62 201 LEU B CA 1
ATOM 3410 C C . LEU B 1 201 ? -3.051 -21.078 -10.164 1 96.62 201 LEU B C 1
ATOM 3412 O O . LEU B 1 201 ? -4.094 -21.734 -10.188 1 96.62 201 LEU B O 1
ATOM 3416 N N . LEU B 1 202 ? -2.889 -19.875 -10.742 1 96.31 202 LEU B N 1
ATOM 3417 C CA . LEU B 1 202 ? -4.043 -19.219 -11.344 1 96.31 202 LEU B CA 1
ATOM 3418 C C . LEU B 1 202 ? -3.766 -18.875 -12.805 1 96.31 202 LEU B C 1
ATOM 3420 O O . LEU B 1 202 ? -2.613 -18.891 -13.242 1 96.31 202 LEU B O 1
ATOM 3424 N N . PHE B 1 203 ? -4.809 -18.719 -13.508 1 96.69 203 PHE B N 1
ATOM 3425 C CA . PHE B 1 203 ? -4.828 -18.234 -14.883 1 96.69 203 PHE B CA 1
ATOM 3426 C C . PHE B 1 203 ? -5.691 -16.969 -15 1 96.69 203 PHE B C 1
ATOM 3428 O O . PHE B 1 203 ? -6.918 -17.062 -14.977 1 96.69 203 PHE B O 1
ATOM 3435 N N . HIS B 1 204 ? -4.988 -15.781 -15.117 1 95 204 HIS B N 1
ATOM 3436 C CA . HIS B 1 204 ? -5.691 -14.508 -15.086 1 95 204 HIS B CA 1
ATOM 3437 C C . HIS B 1 204 ? -6.105 -14.07 -16.484 1 95 204 HIS B C 1
ATOM 3439 O O . HIS B 1 204 ? -5.555 -14.547 -17.484 1 95 204 HIS B O 1
ATOM 3445 N N . ASP B 1 205 ? -7.105 -13.164 -16.516 1 94.62 205 ASP B N 1
ATOM 3446 C CA . ASP B 1 205 ? -7.477 -12.398 -17.688 1 94.62 205 ASP B CA 1
ATOM 3447 C C . ASP B 1 205 ? -7.047 -10.945 -17.562 1 94.62 205 ASP B C 1
ATOM 3449 O O . ASP B 1 205 ? -6.43 -10.562 -16.562 1 94.62 205 ASP B O 1
ATOM 3453 N N . CYS B 1 206 ? -7.195 -10.289 -18.641 1 95 206 CYS B N 1
ATOM 3454 C CA . CYS B 1 206 ? -6.98 -8.844 -18.609 1 95 206 CYS B CA 1
ATOM 3455 C C . CYS B 1 206 ? -8.305 -8.094 -18.609 1 95 206 CYS B C 1
ATOM 3457 O O . CYS B 1 206 ? -9.32 -8.625 -19.062 1 95 206 CYS B O 1
ATOM 3459 N N . ALA B 1 207 ? -8.367 -6.922 -18.031 1 93 207 ALA B N 1
ATOM 3460 C CA . ALA B 1 207 ? -9.508 -6.004 -18.016 1 93 207 ALA B CA 1
ATOM 3461 C C . ALA B 1 207 ? -9.07 -4.59 -18.375 1 93 207 ALA B C 1
ATOM 3463 O O . ALA B 1 207 ? -7.91 -4.219 -18.172 1 93 207 ALA B O 1
ATOM 3464 N N . PRO B 1 208 ? -10.055 -3.822 -18.984 1 93.06 208 PRO B N 1
ATOM 3465 C CA . PRO B 1 208 ? -9.688 -2.424 -19.219 1 93.06 208 PRO B CA 1
ATOM 3466 C C . PRO B 1 208 ? -9.32 -1.684 -17.938 1 93.06 208 PRO B C 1
ATOM 3468 O O . PRO B 1 208 ? -10.023 -1.812 -16.938 1 93.06 208 PRO B O 1
ATOM 3471 N N . LEU B 1 209 ? -8.25 -0.958 -17.922 1 91.75 209 LEU B N 1
ATOM 3472 C CA . LEU B 1 209 ? -7.738 -0.26 -16.75 1 91.75 209 LEU B CA 1
ATOM 3473 C C . LEU B 1 209 ? -8.82 0.624 -16.125 1 91.75 209 LEU B C 1
ATOM 3475 O O . LEU B 1 209 ? -8.969 0.665 -14.906 1 91.75 209 LEU B O 1
ATOM 3479 N N . THR B 1 210 ? -9.633 1.295 -17 1 88.88 210 THR B N 1
ATOM 3480 C CA . THR B 1 210 ? -10.562 2.305 -16.5 1 88.88 210 THR B CA 1
ATOM 3481 C C . THR B 1 210 ? -11.969 1.729 -16.375 1 88.88 210 THR B C 1
ATOM 3483 O O . THR B 1 210 ? -12.93 2.473 -16.188 1 88.88 210 THR B O 1
ATOM 3486 N N . SER B 1 211 ? -12.07 0.403 -16.469 1 89.56 211 SER B N 1
ATOM 3487 C CA . SER B 1 211 ? -13.383 -0.221 -16.281 1 89.56 211 SER B CA 1
ATOM 3488 C C . SER B 1 211 ? -13.844 -0.104 -14.828 1 89.56 211 SER B C 1
ATOM 3490 O O . SER B 1 211 ? -13.055 -0.287 -13.898 1 89.56 211 SER B O 1
ATOM 3492 N N . THR B 1 212 ? -15.062 0.236 -14.664 1 87.75 212 THR B N 1
ATOM 3493 C CA . THR B 1 212 ? -15.625 0.313 -13.32 1 87.75 212 THR B CA 1
ATOM 3494 C C . THR B 1 212 ? -16.391 -0.959 -12.984 1 87.75 212 THR B C 1
ATOM 3496 O O . THR B 1 212 ? -17 -1.061 -11.914 1 87.75 212 THR B O 1
ATOM 3499 N N . LYS B 1 213 ? -16.359 -1.809 -13.945 1 79 213 LYS B N 1
ATOM 3500 C CA . LYS B 1 213 ? -17 -3.096 -13.711 1 79 213 LYS B CA 1
ATOM 3501 C C . LYS B 1 213 ? -16.047 -4.086 -13.062 1 79 213 LYS B C 1
ATOM 3503 O O . LYS B 1 213 ? -14.898 -4.219 -13.508 1 79 213 LYS B O 1
ATOM 3508 N N . GLU B 1 214 ? -16.344 -4.543 -11.836 1 67.5 214 GLU B N 1
ATOM 3509 C CA . GLU B 1 214 ? -15.5 -5.523 -11.164 1 67.5 214 GLU B CA 1
ATOM 3510 C C . GLU B 1 214 ? -15.336 -6.785 -12.016 1 67.5 214 GLU B C 1
ATOM 3512 O O . GLU B 1 214 ? -16.297 -7.258 -12.617 1 67.5 214 GLU B O 1
ATOM 3517 N N . SER B 1 215 ? -14.023 -7.016 -12.375 1 58.31 215 SER B N 1
ATOM 3518 C CA . SER B 1 215 ? -13.766 -8.227 -13.148 1 58.31 215 SER B CA 1
ATOM 3519 C C . SER B 1 215 ? -13.812 -9.469 -12.266 1 58.31 215 SER B C 1
ATOM 3521 O O . SER B 1 215 ? -13.555 -9.391 -11.062 1 58.31 215 SER B O 1
#

Radius of gyration: 35.07 Å; Cα contacts (8 Å, |Δi|>4): 575; chains: 2; bounding box: 59×135×126 Å

InterPro domains:
  IPR053008 Phomopsin biosynthesis-associated protein [PTHR35896] (15-209)

Nearest PDB structures (foldseek):
  4fd5-assembly1_A  TM=3.944E-01  e=5.021E+00  Aedes aegypti
  4fd5-assembly1_A  TM=3.966E-01  e=3.985E+00  Aedes aegypti

Solvent-accessible surface area (backbone atoms only — not comparable to full-atom values): 25628 Å² total; per-residue (Å²): 137,81,77,73,72,73,74,72,69,71,70,68,73,72,77,74,77,75,77,69,77,74,77,74,72,77,75,73,70,74,72,79,74,74,73,68,75,72,67,75,77,67,74,70,73,68,67,50,72,74,72,54,72,82,68,77,91,69,82,37,82,20,41,92,42,60,69,50,15,52,73,67,58,28,43,72,39,75,73,72,34,24,34,25,38,61,84,45,42,58,71,69,56,53,52,55,48,33,73,72,70,42,59,58,65,75,73,40,62,42,16,68,37,97,83,63,79,43,64,64,52,81,90,50,35,63,38,55,74,66,54,59,64,63,55,37,29,28,63,49,77,53,50,66,45,54,34,39,50,51,39,51,50,51,55,52,49,22,32,54,68,58,44,63,36,27,38,22,67,62,58,16,56,60,54,48,54,50,39,54,52,51,42,50,24,52,61,68,72,62,48,76,87,69,82,56,48,79,43,50,56,41,54,35,46,68,34,57,52,67,49,60,65,71,90,137,80,82,69,70,70,86,75,75,75,75,72,73,74,76,73,79,73,78,69,74,72,76,71,70,74,72,70,70,73,74,78,74,74,71,66,75,69,68,71,77,68,74,72,74,68,67,54,70,74,73,53,68,84,67,77,89,68,81,38,81,20,39,92,42,59,67,51,14,54,74,66,58,29,42,73,38,78,75,70,33,25,34,26,40,60,82,43,41,55,70,67,56,55,53,54,46,33,72,73,70,42,59,58,64,76,72,43,61,43,16,67,39,97,83,63,78,43,65,65,52,80,88,50,34,64,38,54,73,66,54,61,63,63,55,37,29,30,62,50,76,55,51,64,44,56,33,39,52,52,38,52,50,53,54,51,48,22,32,55,68,59,43,63,36,28,38,20,68,62,58,15,57,60,53,46,53,51,38,55,49,51,40,49,25,52,62,67,74,61,49,78,86,68,84,56,48,79,43,50,58,41,55,36,45,68,35,56,52,67,47,59,64,70,91

Sequence (430 aa):
MTAWLALGIICTFVVVFIFMPSPNKHHEYPSKDTHHINHPHKKPHHDEAHDRPKQIPHEPECGRTPAKARQRGCIFEQQLGAWVPTTCAWSEIVDQFHDITGDIYLEWEWFTDTDLTQKVPPSEVSQLQSGNFSAIYTTYPRAHDLHCLYCWRKVEYAIEHGLGWMDARCHQFWHTKHCITLVAHALTEQAEQHKALTYSLLFHDCAPLTSTKESMTAWLALGIICTFVVVFIFMPSPNKHHEYPSKDTHHINHPHKKPHHDEAHDRPKQIPHEPECGRTPAKARQRGCIFEQQLGAWVPTTCAWSEIVDQFHDITGDIYLEWEWFTDTDLTQKVPPSEVSQLQSGNFSAIYTTYPRAHDLHCLYCWRKVEYAIEHGLGWMDARCHQFWHTKHCITLVAHALTEQAEQHKALTYSLLFHDCAPLTSTKES